Protein AF-A0A962G4U1-F1 (afdb_monomer_lite)

Foldseek 3Di:
DDQPAQEDEAEDCQDDQFDPDPDLPQDNHQNHEYEYEHAHPPHPVLLVCLCQPVHNHNHGADYQYNVPDNVVSVCSHPPDFKDKDKDAPPPAKDKFWPPVCRVVVDTDIAMDGDPDHGQWMWMWIQGPVRDIDIDTGGDDPPVPPPCVVVCVLVSLLVVLVRVLSNCSSVCVVCVVVNLVSCVVSVHDDPNDDDDDDDDLVSCLVVVNQDPPVCNVVNVVVNVVVVVVVVVVVVVVVVVVVVVVVVVVVVVPDDDPPPPPPDPVVVVVVVVVVVVVVVVVPDDDDDDDDDDDDDDDDDDDDDDPVVVLVVLLVVVVVVVVVVVVVDDDDDDDDDDDDPDLDADDDDPPDPLLVVLVPDDLVCNLVSLVVCCVVRLRYLVSLQSSLVSCLVVVVNVSSVVSLSSLSVNCVLPLSSLLSSLVVCVVSVNNVRSLVSLVSSCVSCVPDPVSVVSNVD

Radius of gyration: 31.43 Å; chains: 1; bounding box: 65×69×96 Å

Secondary structure (DSSP, 8-state):
--TT--EEEEE------SS--------S-TT-EEEEEE--TT--HHHHHHHHHSSS-SS----EETTS-HHHHHHHHHS---EEEEEETT--EEEEEETTSGGGT--EEEEEESS---SEEEEEEE-TTS-EEEEEEEPP--TTSTTHHHHHHHHHHHHHHHHHHHHGGGHHHHHHHHHHHHHHHT--BTTB------SHHHHHHTTPPPPTTTHHHHHHHHHHHHHHHHHHHHHHHHHHHHHHHHHHHHHHS--------SSHHHHHHHHHHHHHHHHHSS-----PPPPPPPPPPP-----THHHHHHHHHHHHHHHHHHHTTS--S------------PPPP-TT-HHHHHHHHS-TTTHHHHHHHHHGGGTT-HHHHHHHHHHHHHTT-HHHHHHHHHHHHHT-TT-HHHHHHHHHHHHHTT-HHHHHHHHHHHHHH-TT-HHHHHHHH-

pLDDT: mean 75.21, std 19.89, range [24.7, 96.81]

Sequence (454 aa):
LARDIDEVLFFSDGLDNFGAKVERERLANPDLRIYPVVASASANRAWMRHLIWNGPAAASGALIDLAGDREAAIDNLLKAHTEITASADSGDGELLIDRRIVGNGRLRISGKFRDGLPAAIEVQLRDPDGRQRRIRVPIRDEGTAVGAGNEAPLLARQWARLEIDRLDGDNTANREQIRRLGLEFGLLTAETSLIVLDDVADYVRHEIEPPASLRQRYVELKAVQAREEGNRLKAHLDQIAAQYADKIAWWKRDFPKTKEVHVLAKDLARAEREVDDARQQAPASRSAAAPPPAPMAEPAPMEAGTVADRAIASSAESKQDADARGNSASSDAASPPISIGLKKWTPDAPYLARLRAAGDSDLYATYLDARADWLNSSAYYLDAADLLFERKQDALGLRVLSNLAEMDLENRAILRILGYRLLQAGKPQLAVPLFEQVRDLAPFEPQSFRDLGL

Structure (mmCIF, N/CA/C/O backbone):
data_AF-A0A962G4U1-F1
#
_entry.id   AF-A0A962G4U1-F1
#
loop_
_atom_site.group_PDB
_atom_site.id
_atom_site.type_symbol
_atom_site.label_atom_id
_atom_site.label_alt_id
_atom_site.label_comp_id
_atom_site.label_asym_id
_atom_site.label_entity_id
_atom_site.label_seq_id
_atom_site.pdbx_PDB_ins_code
_atom_site.Cartn_x
_atom_site.Cartn_y
_atom_site.Cartn_z
_atom_site.occupancy
_atom_site.B_iso_or_equiv
_atom_site.auth_seq_id
_atom_site.auth_comp_id
_atom_site.auth_asym_id
_atom_site.auth_atom_id
_atom_site.pdbx_PDB_model_num
ATOM 1 N N . LEU A 1 1 ? -26.140 0.834 7.096 1.00 59.84 1 LEU A N 1
ATOM 2 C CA . LEU A 1 1 ? -26.401 -0.028 8.281 1.00 59.84 1 LEU A CA 1
ATOM 3 C C . LEU A 1 1 ? -27.697 0.410 8.960 1.00 59.84 1 LEU A C 1
ATOM 5 O O . LEU A 1 1 ? -27.989 1.601 8.931 1.00 59.84 1 LEU A O 1
ATOM 9 N N . ALA A 1 2 ? -28.487 -0.529 9.496 1.00 57.09 2 ALA A N 1
ATOM 10 C CA . ALA A 1 2 ? -29.735 -0.226 10.209 1.00 57.09 2 ALA A CA 1
ATOM 11 C C . ALA A 1 2 ? -29.469 0.641 11.456 1.00 57.09 2 ALA A C 1
ATOM 13 O O . ALA A 1 2 ? -28.370 0.597 12.005 1.00 57.09 2 ALA A O 1
ATOM 14 N N . ARG A 1 3 ? -30.460 1.433 11.894 1.00 66.06 3 ARG A N 1
ATOM 15 C CA . ARG A 1 3 ? -30.329 2.317 13.071 1.00 66.06 3 ARG A CA 1
ATOM 16 C C . ARG A 1 3 ? -30.152 1.562 14.390 1.00 66.06 3 ARG A C 1
ATOM 18 O O . ARG A 1 3 ? -29.586 2.133 15.308 1.00 66.06 3 ARG A O 1
ATOM 25 N N . ASP A 1 4 ? -30.577 0.303 14.443 1.00 79.50 4 ASP A N 1
ATOM 26 C CA . ASP A 1 4 ? -30.631 -0.499 15.673 1.00 79.50 4 ASP A CA 1
ATOM 27 C C . ASP A 1 4 ? -29.367 -1.351 15.896 1.00 79.50 4 ASP A C 1
ATOM 29 O O . ASP A 1 4 ? -29.372 -2.289 16.688 1.00 79.50 4 ASP A O 1
ATOM 33 N N . ILE A 1 5 ? -28.300 -1.090 15.136 1.00 80.56 5 ILE A N 1
ATOM 34 C CA . ILE A 1 5 ? -27.017 -1.780 15.288 1.00 80.56 5 ILE A CA 1
ATOM 35 C C . ILE A 1 5 ? -26.097 -0.868 16.091 1.00 80.56 5 ILE A C 1
ATOM 37 O O . ILE A 1 5 ? -25.775 0.227 15.626 1.00 80.56 5 ILE A O 1
ATOM 41 N N . ASP A 1 6 ? -25.664 -1.340 17.258 1.00 80.25 6 ASP A N 1
ATOM 42 C CA . ASP A 1 6 ? -24.744 -0.624 18.151 1.00 80.25 6 ASP A CA 1
ATOM 43 C C . ASP A 1 6 ? -23.277 -1.007 17.911 1.00 80.25 6 ASP A C 1
ATOM 45 O O . ASP A 1 6 ? -22.377 -0.187 18.090 1.00 80.25 6 ASP A O 1
ATOM 49 N N . GLU A 1 7 ? -23.020 -2.232 17.443 1.00 84.69 7 GLU A N 1
ATOM 50 C CA . GLU A 1 7 ? -21.670 -2.752 17.217 1.00 84.69 7 GLU A CA 1
ATOM 51 C C . GLU A 1 7 ? -21.571 -3.543 15.906 1.00 84.69 7 GLU A C 1
ATOM 53 O O . GLU A 1 7 ? -22.470 -4.301 15.538 1.00 84.69 7 GLU A O 1
ATOM 58 N N . VAL A 1 8 ? -20.449 -3.391 15.199 1.00 85.00 8 VAL A N 1
ATOM 59 C CA . VAL A 1 8 ? -20.106 -4.165 13.999 1.00 85.00 8 VAL A CA 1
ATOM 60 C C . VAL A 1 8 ? -18.726 -4.778 14.163 1.00 85.00 8 VAL A C 1
ATOM 62 O O . VAL A 1 8 ? -17.735 -4.062 14.291 1.00 85.00 8 VAL A O 1
ATOM 65 N N . LEU A 1 9 ? -18.655 -6.107 14.076 1.00 88.25 9 LEU A N 1
ATOM 66 C CA . LEU A 1 9 ? -17.398 -6.828 13.907 1.00 88.25 9 LEU A CA 1
ATOM 67 C C . LEU A 1 9 ? -17.158 -7.052 12.413 1.00 88.25 9 LEU A C 1
ATOM 69 O O . LEU A 1 9 ? -17.955 -7.705 11.737 1.00 88.25 9 LEU A O 1
ATOM 73 N N . PHE A 1 10 ? -16.059 -6.505 11.901 1.00 84.88 10 PHE A N 1
ATOM 74 C CA . PHE A 1 10 ? -15.674 -6.607 10.496 1.00 84.88 10 PHE A CA 1
ATOM 75 C C . PHE A 1 10 ? -14.462 -7.526 10.355 1.00 84.88 10 PHE A C 1
ATOM 77 O O . PHE A 1 10 ? -13.356 -7.144 10.719 1.00 84.88 10 PHE A O 1
ATOM 84 N N . PHE A 1 11 ? -14.660 -8.733 9.829 1.00 87.38 11 PHE A N 1
ATOM 85 C CA . PHE A 1 11 ? -13.587 -9.709 9.634 1.00 87.38 11 PHE A CA 1
ATOM 86 C C . PHE A 1 11 ? -12.976 -9.555 8.245 1.00 87.38 11 PHE A C 1
ATOM 88 O O . PHE A 1 11 ? -13.680 -9.661 7.241 1.00 87.38 11 PHE A O 1
ATOM 95 N N . SER A 1 12 ? -11.666 -9.329 8.191 1.00 80.69 12 SER A N 1
ATOM 96 C CA . SER A 1 12 ? -10.927 -9.170 6.941 1.00 80.69 12 SER A CA 1
ATOM 97 C C . SER A 1 12 ? -9.466 -9.583 7.136 1.00 80.69 12 SER A C 1
ATOM 99 O O . SER A 1 12 ? -8.918 -9.524 8.234 1.00 80.69 12 SER A O 1
ATOM 101 N N . ASP A 1 13 ? -8.818 -10.015 6.062 1.00 75.50 13 ASP A N 1
ATOM 102 C CA . ASP A 1 13 ? -7.356 -10.133 5.980 1.00 75.50 13 ASP A CA 1
ATOM 103 C C . ASP A 1 13 ? -6.652 -8.765 5.943 1.00 75.50 13 ASP A C 1
ATOM 105 O O . ASP A 1 13 ? -5.437 -8.691 6.109 1.00 75.50 13 ASP A O 1
ATOM 109 N N . GLY A 1 14 ? -7.424 -7.690 5.787 1.00 69.12 14 GLY A N 1
ATOM 110 C CA . GLY A 1 14 ? -7.012 -6.300 5.821 1.00 69.12 14 GLY A CA 1
ATOM 111 C C . GLY A 1 14 ? -6.365 -5.789 4.551 1.00 69.12 14 GLY A C 1
ATOM 112 O O . GLY A 1 14 ? -5.723 -4.744 4.612 1.00 69.12 14 GLY A O 1
ATOM 113 N N . LEU A 1 15 ? -6.521 -6.483 3.429 1.00 73.69 15 LEU A N 1
ATOM 114 C CA . LEU A 1 15 ? -6.032 -6.012 2.140 1.00 73.69 15 LEU A CA 1
ATOM 115 C C . LEU A 1 15 ? -7.173 -5.372 1.345 1.00 73.69 15 LEU A C 1
ATOM 117 O O . LEU A 1 15 ? -8.250 -5.945 1.207 1.00 73.69 15 LEU A O 1
ATOM 121 N N . ASP A 1 16 ? -6.921 -4.173 0.825 1.00 72.75 16 ASP A N 1
ATOM 122 C CA . ASP A 1 16 ? -7.755 -3.559 -0.208 1.00 72.75 16 ASP A CA 1
ATOM 123 C C . ASP A 1 16 ? -7.100 -3.876 -1.556 1.00 72.75 16 ASP A C 1
ATOM 125 O O . ASP A 1 16 ? -5.963 -3.468 -1.800 1.00 72.75 16 ASP A O 1
ATOM 129 N N . ASN A 1 17 ? -7.756 -4.701 -2.371 1.00 71.31 17 ASN A N 1
ATOM 130 C CA . ASN A 1 17 ? -7.181 -5.262 -3.595 1.00 71.31 17 ASN A CA 1
ATOM 131 C C . ASN A 1 17 ? -7.718 -4.572 -4.854 1.00 71.31 17 ASN A C 1
ATOM 133 O O . ASN A 1 17 ? -6.959 -3.963 -5.603 1.00 71.31 17 ASN A O 1
ATOM 137 N N . PHE A 1 18 ? -9.020 -4.670 -5.103 1.00 67.25 18 PHE A N 1
ATOM 138 C CA . PHE A 1 18 ? -9.736 -3.929 -6.130 1.00 67.25 18 PHE A CA 1
ATOM 139 C C . PHE A 1 18 ? -11.226 -3.890 -5.804 1.00 67.25 18 PHE A C 1
ATOM 141 O O . PHE A 1 18 ? -11.803 -4.823 -5.247 1.00 67.25 18 PHE A O 1
ATOM 148 N N . GLY A 1 19 ? -11.886 -2.812 -6.206 1.00 65.81 19 GLY A N 1
ATOM 149 C CA . GLY A 1 19 ? -13.271 -2.574 -5.836 1.00 65.81 19 GLY A CA 1
ATOM 150 C C . GLY A 1 19 ? -13.616 -1.105 -5.952 1.00 65.81 19 GLY A C 1
ATOM 151 O O . GLY A 1 19 ? -12.735 -0.250 -6.046 1.00 65.81 19 GLY A O 1
ATOM 152 N N . ALA A 1 20 ? -14.911 -0.797 -5.932 1.00 56.22 20 ALA A N 1
ATOM 153 C CA . ALA A 1 20 ? -15.316 0.574 -5.672 1.00 56.22 20 ALA A CA 1
ATOM 154 C C . ALA A 1 20 ? -14.779 0.965 -4.290 1.00 56.22 20 ALA A C 1
ATOM 156 O O . ALA A 1 20 ? -15.016 0.244 -3.316 1.00 56.22 20 ALA A O 1
ATOM 157 N N . LYS A 1 21 ? -14.075 2.102 -4.203 1.00 57.97 21 LYS A N 1
ATOM 158 C CA . LYS A 1 21 ? -13.772 2.716 -2.908 1.00 57.97 21 LYS A CA 1
ATOM 159 C C . LYS A 1 21 ? -15.094 2.826 -2.169 1.00 57.97 21 LYS A C 1
ATOM 161 O O . LYS A 1 21 ? -16.037 3.391 -2.720 1.00 57.97 21 LYS A O 1
ATOM 166 N N . VAL A 1 22 ? -15.174 2.244 -0.973 1.00 53.06 22 VAL A N 1
ATOM 167 C CA . VAL A 1 22 ? -16.374 2.346 -0.143 1.00 53.06 22 VAL A CA 1
ATOM 168 C C . VAL A 1 22 ? -16.620 3.835 0.055 1.00 53.06 22 VAL A C 1
ATOM 170 O O . VAL A 1 22 ? -15.874 4.505 0.775 1.00 53.06 22 VAL A O 1
ATOM 173 N N . GLU A 1 23 ? -17.611 4.378 -0.656 1.00 47.91 23 GLU A N 1
ATOM 174 C CA . GLU A 1 23 ? -18.054 5.741 -0.423 1.00 47.91 23 GLU A CA 1
ATOM 175 C C . GLU A 1 23 ? -18.385 5.821 1.061 1.00 47.91 23 GLU A C 1
ATOM 177 O O . GLU A 1 23 ? -18.967 4.891 1.624 1.00 47.91 23 GLU A O 1
ATOM 182 N N . ARG A 1 24 ? -17.924 6.889 1.720 1.00 52.53 24 ARG A N 1
ATOM 183 C CA . ARG A 1 24 ? -18.134 7.115 3.152 1.00 52.53 24 ARG A CA 1
ATOM 184 C C . ARG A 1 24 ? -19.627 7.350 3.390 1.00 52.53 24 ARG A C 1
ATOM 186 O O . ARG A 1 24 ? -20.054 8.478 3.623 1.00 52.53 24 ARG A O 1
ATOM 193 N N . GLU A 1 25 ? -20.436 6.302 3.292 1.00 52.47 25 GLU A N 1
ATOM 194 C CA . GLU A 1 25 ? -21.841 6.355 3.628 1.00 52.47 25 GLU A CA 1
ATOM 195 C C . GLU A 1 25 ? -21.918 6.711 5.101 1.00 52.47 25 GLU A C 1
ATOM 197 O O . GLU A 1 25 ? -21.375 6.029 5.976 1.00 52.47 25 GLU A O 1
ATOM 202 N N . ARG A 1 26 ? -22.569 7.838 5.374 1.00 54.06 26 ARG A N 1
ATOM 203 C CA . ARG A 1 26 ? -22.791 8.284 6.735 1.00 54.06 26 ARG A CA 1
ATOM 204 C C . ARG A 1 26 ? -23.649 7.232 7.424 1.00 54.06 26 ARG A C 1
ATOM 206 O O . ARG A 1 26 ? -24.808 7.033 7.063 1.00 54.06 26 ARG A O 1
ATOM 213 N N . LEU A 1 27 ? -23.051 6.521 8.373 1.00 60.44 27 LEU A N 1
ATOM 214 C CA . LEU A 1 27 ? -23.732 5.468 9.105 1.00 60.44 27 LEU A CA 1
ATOM 215 C C . LEU A 1 27 ? -24.952 6.050 9.819 1.00 60.44 27 LEU A C 1
ATOM 217 O O . LEU A 1 27 ? -24.908 7.149 10.369 1.00 60.44 27 LEU A O 1
ATOM 221 N N . ALA A 1 28 ? -26.062 5.313 9.773 1.00 60.06 28 ALA A N 1
ATOM 222 C CA . ALA A 1 28 ? -27.337 5.781 10.303 1.00 60.06 28 ALA A CA 1
ATOM 223 C C . ALA A 1 28 ? -27.339 5.918 11.837 1.00 60.06 28 ALA A C 1
ATOM 225 O O . ALA A 1 28 ? -28.165 6.666 12.361 1.00 60.06 28 ALA A O 1
ATOM 226 N N . ASN A 1 29 ? -26.433 5.211 12.526 1.00 69.75 29 ASN A N 1
ATOM 227 C CA . ASN A 1 29 ? -26.218 5.298 13.966 1.00 69.75 29 ASN A CA 1
ATOM 228 C C . ASN A 1 29 ? -24.891 6.040 14.256 1.00 69.75 29 ASN A C 1
ATOM 230 O O . ASN A 1 29 ? -23.827 5.515 13.912 1.00 69.75 29 ASN A O 1
ATOM 234 N N . PRO A 1 30 ? -24.927 7.243 14.862 1.00 67.06 30 PRO A N 1
ATOM 235 C CA . PRO A 1 30 ? -23.722 7.971 15.248 1.00 67.06 30 PRO A CA 1
ATOM 236 C C . PRO A 1 30 ? -22.961 7.294 16.396 1.00 67.06 30 PRO A C 1
ATOM 238 O O . PRO A 1 30 ? -21.763 7.512 16.509 1.00 67.06 30 PRO A O 1
ATOM 241 N N . ASP A 1 31 ? -23.604 6.449 17.200 1.00 73.00 31 ASP A N 1
ATOM 242 C CA . ASP A 1 31 ? -22.975 5.757 18.331 1.00 73.00 31 ASP A CA 1
ATOM 243 C C . ASP A 1 31 ? -22.447 4.360 17.954 1.00 73.00 31 ASP A C 1
ATOM 245 O O . ASP A 1 31 ? -22.022 3.598 18.822 1.00 73.00 31 ASP A O 1
ATOM 249 N N . LEU A 1 32 ? -22.444 4.017 16.659 1.00 77.00 32 LEU A N 1
ATOM 250 C CA . LEU A 1 32 ? -21.980 2.716 16.188 1.00 77.00 32 LEU A CA 1
ATOM 251 C C . LEU A 1 32 ? -20.494 2.498 16.497 1.00 77.00 32 LEU A C 1
ATOM 253 O O . LEU A 1 32 ? -19.643 3.269 16.060 1.00 77.00 32 LEU A O 1
ATOM 257 N N . ARG A 1 33 ? -20.159 1.376 17.132 1.00 79.56 33 ARG A N 1
ATOM 258 C CA . ARG A 1 33 ? -18.769 0.941 17.315 1.00 79.56 33 ARG A CA 1
ATOM 259 C C . ARG A 1 33 ? -18.362 -0.050 16.236 1.00 79.56 33 ARG A C 1
ATOM 261 O O . ARG A 1 33 ? -19.066 -1.021 15.967 1.00 79.56 33 ARG A O 1
ATOM 268 N N . ILE A 1 34 ? -17.199 0.172 15.630 1.00 81.44 34 ILE A N 1
ATOM 269 C CA . ILE A 1 34 ? -16.652 -0.703 14.588 1.00 81.44 34 ILE A CA 1
ATOM 270 C C . ILE A 1 34 ? -15.396 -1.390 15.117 1.00 81.44 34 ILE A C 1
ATOM 272 O O . ILE A 1 34 ? -14.443 -0.723 15.519 1.00 81.44 34 ILE A O 1
ATOM 276 N N . TYR A 1 35 ? -15.386 -2.719 15.061 1.00 86.44 35 TYR A N 1
ATOM 277 C CA . TYR A 1 35 ? -14.277 -3.577 15.463 1.00 86.44 35 TYR A CA 1
ATOM 278 C C . TYR A 1 35 ? -13.749 -4.349 14.247 1.00 86.44 35 TYR A C 1
ATOM 280 O O . TYR A 1 35 ? -14.244 -5.438 13.943 1.00 86.44 35 TYR A O 1
ATOM 288 N N . PRO A 1 36 ? -12.766 -3.803 13.511 1.00 86.88 36 PRO A N 1
ATOM 289 C CA . PRO A 1 36 ? -12.045 -4.561 12.501 1.00 86.88 36 PRO A CA 1
ATOM 290 C C . PRO A 1 36 ? -11.266 -5.694 13.174 1.00 86.88 36 PRO A C 1
ATOM 292 O O . PRO A 1 36 ? -10.504 -5.454 14.112 1.00 86.88 36 PRO A O 1
ATOM 295 N N . VAL A 1 37 ? -11.452 -6.916 12.691 1.00 89.94 37 VAL A N 1
ATOM 296 C CA . VAL A 1 37 ? -10.780 -8.127 13.156 1.00 89.94 37 VAL A CA 1
ATOM 297 C C . VAL A 1 37 ? -9.871 -8.629 12.046 1.00 89.94 37 VAL A C 1
ATOM 299 O O . VAL A 1 37 ? -10.348 -8.970 10.961 1.00 89.94 37 VAL A O 1
ATOM 302 N N . VAL A 1 38 ? -8.572 -8.699 12.335 1.00 89.94 38 VAL A N 1
ATOM 303 C CA . VAL A 1 38 ? -7.546 -9.189 11.406 1.00 89.94 38 VAL A CA 1
ATOM 304 C C . VAL A 1 38 ? -6.793 -10.365 11.977 1.00 89.94 38 VAL A C 1
ATOM 306 O O . VAL A 1 38 ? -6.528 -10.421 13.170 1.00 89.94 38 VAL A O 1
ATOM 309 N N . ALA A 1 39 ? -6.407 -11.288 11.102 1.00 87.00 39 ALA A N 1
ATOM 310 C CA . ALA A 1 39 ? -5.557 -12.428 11.442 1.00 87.00 39 ALA A CA 1
ATOM 311 C C . ALA A 1 39 ? -4.329 -12.552 10.525 1.00 87.00 39 ALA A C 1
ATOM 313 O O . ALA A 1 39 ? -3.589 -13.527 10.622 1.00 87.00 39 ALA A O 1
ATOM 314 N N . SER A 1 40 ? -4.103 -11.577 9.635 1.00 83.38 40 SER A N 1
ATOM 315 C CA . SER A 1 40 ? -2.988 -11.595 8.686 1.00 83.38 40 SER A CA 1
ATOM 316 C C . SER A 1 40 ? -1.862 -10.646 9.095 1.00 83.38 40 SER A C 1
ATOM 318 O O . SER A 1 40 ? -2.094 -9.526 9.561 1.00 83.38 40 SER A O 1
ATOM 320 N N . ALA A 1 41 ? -0.618 -11.061 8.854 1.00 79.31 41 ALA A N 1
ATOM 321 C CA . ALA A 1 41 ? 0.544 -10.185 8.964 1.00 79.31 41 ALA A CA 1
ATOM 322 C C . ALA A 1 41 ? 0.514 -9.063 7.910 1.00 79.31 41 ALA A C 1
ATOM 324 O O . ALA A 1 41 ? 0.886 -7.937 8.227 1.00 79.31 41 ALA A O 1
ATOM 325 N N . SER A 1 42 ? -0.002 -9.335 6.706 1.00 75.38 42 SER A N 1
ATOM 326 C CA . SER A 1 42 ? -0.061 -8.382 5.586 1.00 75.38 42 SER A CA 1
ATOM 327 C C . SER A 1 42 ? -1.184 -7.341 5.688 1.00 75.38 42 SER A C 1
ATOM 329 O O . SER A 1 42 ? -1.250 -6.448 4.852 1.00 75.38 42 SER A O 1
ATOM 331 N N . ALA A 1 43 ? -2.047 -7.416 6.705 1.00 81.94 43 ALA A N 1
ATOM 332 C CA . ALA A 1 43 ? -3.182 -6.510 6.864 1.00 81.94 43 ALA A CA 1
ATOM 333 C C . ALA A 1 43 ? -2.775 -5.022 6.898 1.00 81.94 43 ALA A C 1
ATOM 335 O O . ALA A 1 43 ? -1.896 -4.625 7.676 1.00 81.94 43 ALA A O 1
ATOM 336 N N . ASN A 1 44 ? -3.501 -4.175 6.159 1.00 78.88 44 ASN A N 1
ATOM 337 C CA . ASN A 1 44 ? -3.411 -2.718 6.217 1.00 78.88 44 ASN A CA 1
ATOM 338 C C . ASN A 1 44 ? -4.056 -2.178 7.508 1.00 78.88 44 ASN A C 1
ATOM 340 O O . ASN A 1 44 ? -5.164 -1.635 7.549 1.00 78.88 44 ASN A O 1
ATOM 344 N N . ARG A 1 45 ? -3.314 -2.320 8.608 1.00 83.06 45 ARG A N 1
ATOM 345 C CA . ARG A 1 45 ? -3.713 -1.856 9.944 1.00 83.06 45 ARG A CA 1
ATOM 346 C C . ARG A 1 45 ? -3.881 -0.339 10.010 1.00 83.06 45 ARG A C 1
ATOM 348 O O . ARG A 1 45 ? -4.652 0.143 10.836 1.00 83.06 45 ARG A O 1
ATOM 355 N N . ALA A 1 46 ? -3.155 0.422 9.187 1.00 78.38 46 ALA A N 1
ATOM 356 C CA . ALA A 1 46 ? -3.271 1.878 9.148 1.00 78.38 46 ALA A CA 1
ATOM 357 C C . ALA A 1 46 ? -4.664 2.297 8.664 1.00 78.38 46 ALA A C 1
ATOM 359 O O . ALA A 1 46 ? -5.365 3.010 9.385 1.00 78.38 46 ALA A O 1
ATOM 360 N N . TRP A 1 47 ? -5.102 1.753 7.528 1.00 78.75 47 TRP A N 1
ATOM 361 C CA . TRP A 1 47 ? -6.446 1.967 6.996 1.00 78.75 47 TRP A CA 1
ATOM 362 C C . TRP A 1 47 ? -7.541 1.511 7.969 1.00 78.75 47 TRP A C 1
ATOM 364 O O . TRP A 1 47 ? -8.489 2.247 8.231 1.00 78.75 47 TRP A O 1
ATOM 374 N N . MET A 1 48 ? -7.392 0.345 8.604 1.00 81.50 48 MET A N 1
ATOM 375 C CA . MET A 1 48 ? -8.394 -0.128 9.569 1.00 81.50 48 MET A CA 1
ATOM 376 C C . MET A 1 48 ? -8.505 0.755 10.807 1.00 81.50 48 MET A C 1
ATOM 378 O O . MET A 1 48 ? -9.607 1.038 11.267 1.00 81.50 48 MET A O 1
ATOM 382 N N . ARG A 1 49 ? -7.380 1.237 11.345 1.00 80.56 49 ARG A N 1
ATOM 383 C CA . ARG A 1 49 ? -7.406 2.219 12.439 1.00 80.56 49 ARG A CA 1
ATOM 384 C C . ARG A 1 49 ? -8.049 3.527 11.992 1.00 80.56 49 ARG A C 1
ATOM 386 O O . ARG A 1 49 ? -8.807 4.126 12.750 1.00 80.56 49 ARG A O 1
ATOM 393 N N . HIS A 1 50 ? -7.801 3.936 10.754 1.00 76.62 50 HIS A N 1
ATOM 394 C CA . HIS A 1 50 ? -8.438 5.106 10.169 1.00 76.62 50 HIS A CA 1
ATOM 395 C C . HIS A 1 50 ? -9.957 4.947 10.042 1.00 76.62 50 HIS A C 1
ATOM 397 O O . HIS A 1 50 ? -10.677 5.883 10.382 1.00 76.62 50 HIS A O 1
ATOM 403 N N . LEU A 1 51 ? -10.467 3.770 9.659 1.00 75.12 51 LEU A N 1
ATOM 404 C CA . LEU A 1 51 ? -11.909 3.490 9.675 1.00 75.12 51 LEU A CA 1
ATOM 405 C C . LEU A 1 51 ? -12.527 3.658 11.068 1.00 75.12 51 LEU A C 1
ATOM 407 O O . LEU A 1 51 ? -13.649 4.139 11.181 1.00 75.12 51 LEU A O 1
ATOM 411 N N . ILE A 1 52 ? -11.803 3.283 12.123 1.00 77.44 52 ILE A N 1
ATOM 412 C CA . ILE A 1 52 ? -12.276 3.412 13.508 1.00 77.44 52 ILE A CA 1
ATOM 413 C C . ILE A 1 52 ? -12.280 4.879 13.956 1.00 77.44 52 ILE A C 1
ATOM 415 O O . ILE A 1 52 ? -13.200 5.312 14.642 1.00 77.44 52 ILE A O 1
ATOM 419 N N . TRP A 1 53 ? -11.231 5.641 13.630 1.00 69.25 53 TRP A N 1
ATOM 420 C CA . TRP A 1 53 ? -11.019 6.980 14.198 1.00 69.25 53 TRP A CA 1
ATOM 421 C C . TRP A 1 53 ? -11.601 8.120 13.368 1.00 69.25 53 TRP A C 1
ATOM 423 O O . TRP A 1 53 ? -11.959 9.147 13.938 1.00 69.25 53 TRP A O 1
ATOM 433 N N . ASN A 1 54 ? -11.678 7.937 12.052 1.00 64.56 54 ASN A N 1
ATOM 434 C CA . ASN A 1 54 ? -12.146 8.929 11.082 1.00 64.56 54 ASN A CA 1
ATOM 435 C C . ASN A 1 54 ? -13.353 8.416 10.279 1.00 64.56 54 ASN A C 1
ATOM 437 O O . ASN A 1 54 ? -13.727 9.008 9.261 1.00 64.56 54 ASN A O 1
ATOM 441 N N . GLY A 1 55 ? -13.931 7.288 10.703 1.00 59.72 55 GLY A N 1
ATOM 442 C CA . GLY A 1 55 ? -15.141 6.733 10.123 1.00 59.72 55 GLY A CA 1
ATOM 443 C C . GLY A 1 55 ? -16.388 7.570 10.426 1.00 59.72 55 GLY A C 1
ATOM 444 O O . GLY A 1 55 ? -16.336 8.556 11.159 1.00 59.72 55 GLY A O 1
ATOM 445 N N . PRO A 1 56 ? -17.544 7.184 9.867 1.00 52.38 56 PRO A N 1
ATOM 446 C CA . PRO A 1 56 ? -18.776 7.963 9.982 1.00 52.38 56 PRO A CA 1
ATOM 447 C C . PRO A 1 56 ? -19.426 7.954 11.374 1.00 52.38 56 PRO A C 1
ATOM 449 O O . PRO A 1 56 ? -20.408 8.669 11.576 1.00 52.38 56 PRO A O 1
ATOM 452 N N . ALA A 1 57 ? -18.929 7.123 12.293 1.00 52.31 57 ALA A N 1
ATOM 453 C CA . ALA A 1 57 ? -19.455 6.974 13.641 1.00 52.31 57 ALA A CA 1
ATOM 454 C C . ALA A 1 57 ? -18.646 7.797 14.655 1.00 52.31 57 ALA A C 1
ATOM 456 O O . ALA A 1 57 ? -17.428 7.921 14.552 1.00 52.31 57 ALA A O 1
ATOM 457 N N . ALA A 1 58 ? -19.341 8.369 15.634 1.00 47.16 58 ALA A N 1
ATOM 458 C CA . ALA A 1 58 ? -18.774 9.156 16.721 1.00 47.16 58 ALA A CA 1
ATOM 459 C C . ALA A 1 58 ? -18.198 8.286 17.855 1.00 47.16 58 ALA A C 1
ATOM 461 O O . ALA A 1 58 ? -17.319 8.758 18.578 1.00 47.16 58 ALA A O 1
ATOM 462 N N . ALA A 1 59 ? -18.654 7.036 18.008 1.00 58.28 59 ALA A N 1
ATOM 463 C CA . ALA A 1 59 ? -18.135 6.104 19.008 1.00 58.28 59 ALA A CA 1
ATOM 464 C C . ALA A 1 59 ? -16.942 5.300 18.460 1.00 58.28 59 ALA A C 1
ATOM 466 O O . ALA A 1 59 ? -17.039 4.595 17.455 1.00 58.28 59 ALA A O 1
ATOM 467 N N . SER A 1 60 ? -15.792 5.391 19.131 1.00 66.81 60 SER A N 1
ATOM 468 C CA . SER A 1 60 ? -14.579 4.674 18.727 1.00 66.81 60 SER A CA 1
ATOM 469 C C . SER A 1 60 ? -14.657 3.196 19.119 1.00 66.81 60 SER A C 1
ATOM 471 O O . SER A 1 60 ? -14.790 2.887 20.302 1.00 66.81 60 SER A O 1
ATOM 473 N N . GLY A 1 61 ? -14.525 2.283 18.154 1.00 75.81 61 GLY A N 1
ATOM 474 C CA . GLY A 1 61 ? -14.217 0.873 18.427 1.00 75.81 61 GLY A CA 1
ATOM 475 C C . GLY A 1 61 ? -12.713 0.619 18.608 1.00 75.81 61 GLY A C 1
ATOM 476 O O . GLY A 1 61 ? -11.946 1.537 18.910 1.00 75.81 61 GLY A O 1
ATOM 477 N N . ALA A 1 62 ? -12.272 -0.625 18.409 1.00 81.00 62 ALA A N 1
ATOM 478 C CA . ALA A 1 62 ? -10.869 -1.027 18.532 1.00 81.00 62 ALA A CA 1
ATOM 479 C C . ALA A 1 62 ? -10.459 -2.013 17.428 1.00 81.00 62 ALA A C 1
ATOM 481 O O . ALA A 1 62 ? -11.259 -2.836 16.989 1.00 81.00 62 ALA A O 1
ATOM 482 N N . LEU A 1 63 ? -9.198 -1.934 16.989 1.00 84.38 63 LEU A N 1
ATOM 483 C CA . LEU A 1 63 ? -8.617 -2.920 16.078 1.00 84.38 63 LEU A CA 1
ATOM 484 C C . LEU A 1 63 ? -8.312 -4.198 16.868 1.00 84.38 63 LEU A C 1
ATOM 486 O O . LEU A 1 63 ? -7.552 -4.161 17.837 1.00 84.38 63 LEU A O 1
ATOM 490 N N . ILE A 1 64 ? -8.872 -5.318 16.426 1.00 89.06 64 ILE A N 1
ATOM 491 C CA . ILE A 1 64 ? -8.663 -6.640 17.013 1.00 89.06 64 ILE A CA 1
ATOM 492 C C . ILE A 1 64 ? -7.651 -7.392 16.145 1.00 89.06 64 ILE A C 1
ATOM 494 O O . ILE A 1 64 ? -7.994 -7.926 15.091 1.00 89.06 64 ILE A O 1
ATOM 498 N N . ASP A 1 65 ? -6.386 -7.401 16.567 1.00 87.94 65 ASP A N 1
ATOM 499 C CA . ASP A 1 65 ? -5.290 -8.041 15.830 1.00 87.94 65 ASP A CA 1
ATOM 500 C C . ASP A 1 65 ? -4.973 -9.434 16.386 1.00 87.94 65 ASP A C 1
ATOM 502 O O . ASP A 1 65 ? -4.243 -9.582 17.363 1.00 87.94 65 ASP A O 1
ATOM 506 N N . LEU A 1 66 ? -5.522 -10.463 15.744 1.00 89.00 66 LEU A N 1
ATOM 507 C CA . LEU A 1 66 ? -5.313 -11.870 16.087 1.00 89.00 66 LEU A CA 1
ATOM 508 C C . LEU A 1 66 ? -3.957 -12.416 15.614 1.00 89.00 66 LEU A C 1
ATOM 510 O O . LEU A 1 66 ? -3.583 -13.507 16.040 1.00 89.00 66 LEU A O 1
ATOM 514 N N . ALA A 1 67 ? -3.238 -11.701 14.737 1.00 86.50 67 ALA A N 1
ATOM 515 C CA . ALA A 1 67 ? -1.880 -12.076 14.332 1.00 86.50 67 ALA A CA 1
ATOM 516 C C . ALA A 1 67 ? -0.825 -11.637 15.364 1.00 86.50 67 ALA A C 1
ATOM 518 O O . ALA A 1 67 ? 0.290 -12.158 15.363 1.00 86.50 67 ALA A O 1
ATOM 519 N N . GLY A 1 68 ? -1.170 -10.664 16.212 1.00 82.56 68 GLY A N 1
ATOM 520 C CA . GLY A 1 68 ? -0.349 -10.2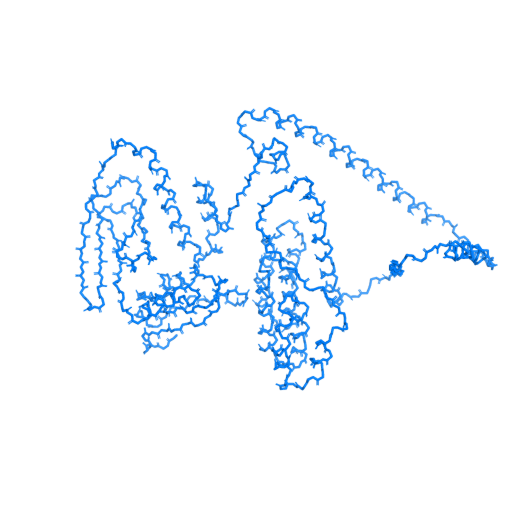00 17.323 1.00 82.56 68 GLY A CA 1
ATOM 521 C C . GLY A 1 68 ? -0.605 -10.978 18.615 1.00 82.56 68 GLY A C 1
ATOM 522 O O . GLY A 1 68 ? -0.732 -12.202 18.628 1.00 82.56 68 GLY A O 1
ATOM 523 N N . ASP A 1 69 ? -0.667 -10.249 19.728 1.00 85.44 69 ASP A N 1
ATOM 524 C CA . ASP A 1 69 ? -1.001 -10.822 21.029 1.00 85.44 69 ASP A CA 1
ATOM 525 C C . ASP A 1 69 ? -2.508 -11.105 21.125 1.00 85.44 69 ASP A C 1
ATOM 527 O O . ASP A 1 69 ? -3.344 -10.197 21.168 1.00 85.44 69 ASP A O 1
ATOM 531 N N . ARG A 1 70 ? -2.845 -12.396 21.178 1.00 87.75 70 ARG A N 1
ATOM 532 C CA . ARG A 1 70 ? -4.225 -12.873 21.257 1.00 87.75 70 ARG A CA 1
ATOM 533 C C . ARG A 1 70 ? -4.929 -12.442 22.544 1.00 87.75 70 ARG A C 1
ATOM 535 O O . ARG A 1 70 ? -6.129 -12.185 22.490 1.00 87.75 70 ARG A O 1
ATOM 542 N N . GLU A 1 71 ? -4.235 -12.377 23.679 1.00 86.56 71 GLU A N 1
ATOM 543 C CA . GLU A 1 71 ? -4.854 -11.927 24.932 1.00 86.56 71 GLU A CA 1
ATOM 544 C C . GLU A 1 71 ? -5.185 -10.440 24.850 1.00 86.56 71 GLU A C 1
ATOM 546 O O . GLU A 1 71 ? -6.314 -10.048 25.142 1.00 86.56 71 GLU A O 1
ATOM 551 N N . ALA A 1 72 ? -4.258 -9.631 24.331 1.00 82.94 72 ALA A N 1
ATOM 552 C CA . ALA A 1 72 ? -4.507 -8.217 24.068 1.00 82.94 72 ALA A CA 1
ATOM 553 C C . ALA A 1 72 ? -5.669 -8.007 23.079 1.00 82.94 72 ALA A C 1
ATOM 555 O O . ALA A 1 72 ? -6.476 -7.097 23.258 1.00 82.94 72 ALA A O 1
ATOM 556 N N . ALA A 1 73 ? -5.799 -8.855 22.054 1.00 85.81 73 ALA A N 1
ATOM 557 C CA . ALA A 1 73 ? -6.914 -8.800 21.110 1.00 85.81 73 ALA A CA 1
ATOM 558 C C . ALA A 1 73 ? -8.265 -9.106 21.783 1.00 85.81 73 ALA A C 1
ATOM 560 O O . ALA A 1 73 ? -9.248 -8.404 21.541 1.00 85.81 73 ALA A O 1
ATOM 561 N N . ILE A 1 74 ? -8.313 -10.122 22.651 1.00 86.88 74 ILE A N 1
ATOM 562 C CA . ILE A 1 74 ? -9.508 -10.464 23.436 1.00 86.88 74 ILE A CA 1
ATOM 563 C C . ILE A 1 74 ? -9.862 -9.321 24.388 1.00 86.88 74 ILE A C 1
ATOM 565 O O . ILE A 1 74 ? -11.020 -8.912 24.449 1.00 86.88 74 ILE A O 1
ATOM 569 N N . ASP A 1 75 ? -8.873 -8.772 25.086 1.00 83.50 75 ASP A N 1
ATOM 570 C CA . ASP A 1 75 ? -9.052 -7.634 25.981 1.00 83.50 75 ASP A CA 1
ATOM 571 C C . ASP A 1 75 ? -9.570 -6.405 25.234 1.00 83.50 75 ASP A C 1
ATOM 573 O O . ASP A 1 75 ? -10.498 -5.752 25.704 1.00 83.50 75 ASP A O 1
ATOM 577 N N . ASN A 1 76 ? -9.039 -6.127 24.043 1.00 80.25 76 ASN A N 1
ATOM 578 C CA . ASN A 1 76 ? -9.491 -5.013 23.218 1.00 80.25 76 ASN A CA 1
ATOM 579 C C . ASN A 1 76 ? -10.950 -5.153 22.768 1.00 80.25 76 ASN A C 1
ATOM 581 O O . ASN A 1 76 ? -11.620 -4.133 22.605 1.00 80.25 76 ASN A O 1
ATOM 585 N N . LEU A 1 77 ? -11.434 -6.385 22.577 1.00 84.00 77 LEU A N 1
ATOM 586 C CA . LEU A 1 77 ? -12.812 -6.665 22.178 1.00 84.00 77 LEU A CA 1
ATOM 587 C C . LEU A 1 77 ? -13.777 -6.683 23.371 1.00 84.00 77 LEU A C 1
ATOM 589 O O . LEU A 1 77 ? -14.872 -6.142 23.281 1.00 84.00 77 LEU A O 1
ATOM 593 N N . LEU A 1 78 ? -13.392 -7.334 24.472 1.00 85.62 78 LEU A N 1
ATOM 594 C CA . LEU A 1 78 ? -14.294 -7.618 25.593 1.00 85.62 78 LEU A CA 1
ATOM 595 C C . LEU A 1 78 ? -14.289 -6.540 26.676 1.00 85.62 78 LEU A C 1
ATOM 597 O O . LEU A 1 78 ? -15.252 -6.435 27.438 1.00 85.62 78 LEU A O 1
ATOM 601 N N . LYS A 1 79 ? -13.210 -5.762 26.793 1.00 80.19 79 LYS A N 1
ATOM 602 C CA . LYS A 1 79 ? -13.120 -4.682 27.774 1.00 80.19 79 LYS A CA 1
ATOM 603 C C . LYS A 1 79 ? -13.490 -3.379 27.092 1.00 80.19 79 LYS A C 1
ATOM 605 O O . LYS A 1 79 ? -12.948 -3.020 26.052 1.00 80.19 79 LYS A O 1
ATOM 610 N N . ALA A 1 80 ? -14.414 -2.653 27.703 1.00 71.56 80 ALA A N 1
ATOM 611 C CA . ALA A 1 80 ? -14.681 -1.288 27.300 1.00 71.56 80 ALA A CA 1
ATOM 612 C C . ALA A 1 80 ? -13.477 -0.403 27.664 1.00 71.56 80 ALA A C 1
ATOM 614 O O . ALA A 1 80 ? -12.900 -0.534 28.747 1.00 71.56 80 ALA A O 1
ATOM 615 N N . HIS A 1 81 ? -13.113 0.503 26.757 1.00 72.88 81 HIS A N 1
ATOM 616 C CA . HIS A 1 81 ? -11.961 1.394 26.905 1.00 72.88 81 HIS A CA 1
ATOM 617 C C . HIS A 1 81 ? -12.407 2.806 27.260 1.00 72.88 81 HIS A C 1
ATOM 619 O O . HIS A 1 81 ? -13.508 3.230 26.912 1.00 72.88 81 HIS A O 1
ATOM 625 N N . THR A 1 82 ? -11.535 3.549 27.934 1.00 75.94 82 THR A N 1
ATOM 626 C CA . THR A 1 82 ? -11.742 4.979 28.169 1.00 75.94 82 THR A CA 1
ATOM 627 C C . THR A 1 82 ? -11.601 5.738 26.846 1.00 75.94 82 THR A C 1
ATOM 629 O O . THR A 1 82 ? -10.539 5.706 26.221 1.00 75.94 82 THR A O 1
ATOM 632 N N . GLU A 1 83 ? -12.647 6.448 26.425 1.00 76.81 83 GLU A N 1
ATOM 633 C CA . GLU A 1 83 ? -12.590 7.353 25.275 1.00 76.81 83 GLU A CA 1
ATOM 634 C C . GLU A 1 83 ? -11.797 8.608 25.650 1.00 76.81 83 GLU A C 1
ATOM 636 O O . GLU A 1 83 ? -11.931 9.143 26.754 1.00 76.81 83 GLU A O 1
ATOM 641 N N . ILE A 1 84 ? -10.962 9.088 24.726 1.00 78.44 84 ILE A N 1
ATOM 642 C CA . ILE A 1 84 ? -10.041 10.199 24.978 1.00 78.44 84 ILE A CA 1
ATOM 643 C C . ILE A 1 84 ? -10.191 11.261 23.898 1.00 78.44 84 ILE A C 1
ATOM 645 O O . ILE A 1 84 ? -10.043 10.989 22.699 1.00 78.44 84 ILE A O 1
ATOM 649 N N . THR A 1 85 ? -10.408 12.488 24.359 1.00 78.75 85 THR A N 1
ATOM 650 C CA . THR A 1 85 ? -10.363 13.715 23.562 1.00 78.75 85 THR A CA 1
ATOM 651 C C . THR A 1 85 ? -9.455 14.723 24.255 1.00 78.75 85 THR A C 1
ATOM 653 O O . THR A 1 85 ? -9.447 14.807 25.481 1.00 78.75 85 THR A O 1
ATOM 656 N N . ALA A 1 86 ? -8.673 15.477 23.490 1.00 79.56 86 ALA A N 1
ATOM 657 C CA . ALA A 1 86 ? -7.784 16.500 24.023 1.00 79.56 86 ALA A CA 1
ATOM 658 C C . ALA A 1 86 ? -7.981 17.809 23.259 1.00 79.56 86 ALA A C 1
ATOM 660 O O . ALA A 1 86 ? -8.151 17.799 22.041 1.00 79.56 86 ALA A O 1
ATOM 661 N N . SER A 1 87 ? -7.943 18.918 23.986 1.00 79.38 87 SER A N 1
ATOM 662 C CA . SER A 1 87 ? -8.056 20.278 23.467 1.00 79.38 87 SER A CA 1
ATOM 663 C C . SER A 1 87 ? -7.037 21.188 24.153 1.00 79.38 87 SER A C 1
ATOM 665 O O . SER A 1 87 ? -6.654 20.951 25.297 1.00 79.38 87 SER A O 1
ATOM 667 N N . ALA A 1 88 ? -6.588 22.232 23.461 1.00 79.00 88 ALA A N 1
ATOM 668 C CA . ALA A 1 88 ? -5.701 23.251 24.019 1.00 79.00 88 ALA A CA 1
ATOM 669 C C . ALA A 1 88 ? -6.489 24.522 24.366 1.00 79.00 88 ALA A C 1
ATOM 671 O O . ALA A 1 88 ? -7.336 24.949 23.582 1.00 79.00 88 ALA A O 1
ATOM 672 N N . ASP A 1 89 ? -6.171 25.152 25.500 1.00 70.62 89 ASP A N 1
ATOM 673 C CA . ASP A 1 89 ? -6.928 26.301 26.030 1.00 70.62 89 ASP A CA 1
ATOM 674 C C . ASP A 1 89 ? -6.806 27.580 25.173 1.00 70.62 89 ASP A C 1
ATOM 676 O O . ASP A 1 89 ? -7.663 28.456 25.261 1.00 70.62 89 ASP A O 1
ATOM 680 N N . SER A 1 90 ? -5.753 27.713 24.356 1.00 60.47 90 SER A N 1
ATOM 681 C CA . SER A 1 90 ? -5.448 28.937 23.590 1.00 60.47 90 SER A CA 1
ATOM 682 C C . SER A 1 90 ? -5.407 28.754 22.066 1.00 60.47 90 SER A C 1
ATOM 684 O O . SER A 1 90 ? -4.862 29.596 21.366 1.00 60.47 90 SER A O 1
ATOM 686 N N . GLY A 1 91 ? -5.998 27.674 21.547 1.00 58.88 91 GLY A N 1
ATOM 687 C CA . GLY A 1 91 ? -6.584 27.639 20.197 1.00 58.88 91 GLY A CA 1
ATOM 688 C C . GLY A 1 91 ? -5.683 27.513 18.959 1.00 58.88 91 GLY A C 1
ATOM 689 O O . GLY A 1 91 ? -6.157 26.959 17.973 1.00 58.88 91 GLY A O 1
ATOM 690 N N . ASP A 1 92 ? -4.412 27.920 18.977 1.00 63.94 92 ASP A N 1
ATOM 691 C CA . ASP A 1 92 ? -3.649 28.086 17.718 1.00 63.94 92 ASP A CA 1
ATOM 692 C C . ASP A 1 92 ? -2.663 26.945 17.396 1.00 63.94 92 ASP A C 1
ATOM 694 O O . ASP A 1 92 ? -1.536 27.151 16.923 1.00 63.94 92 ASP A O 1
ATOM 698 N N . GLY A 1 93 ? -3.086 25.701 17.635 1.00 71.81 93 GLY A N 1
ATOM 699 C CA . GLY A 1 93 ? -2.297 24.527 17.274 1.00 71.81 93 GLY A CA 1
ATOM 700 C C . GLY A 1 93 ? -3.086 23.237 17.128 1.00 71.81 93 GLY A C 1
ATOM 701 O O . GLY A 1 93 ? -4.210 23.094 17.600 1.00 71.81 93 GLY A O 1
ATOM 702 N N . GLU A 1 94 ? -2.462 22.287 16.446 1.00 82.88 94 GLU A N 1
ATOM 703 C CA . GLU A 1 94 ? -3.006 20.958 16.198 1.00 82.88 94 GLU A CA 1
ATOM 704 C C . GLU A 1 94 ? -2.529 19.995 17.284 1.00 82.88 94 GLU A C 1
ATOM 706 O O . GLU A 1 94 ? -1.336 19.959 17.589 1.00 82.88 94 GLU A O 1
ATOM 711 N N . LEU A 1 95 ? -3.449 19.212 17.854 1.00 87.56 95 LEU A N 1
ATOM 712 C CA . LEU A 1 95 ? -3.156 18.148 18.812 1.00 87.56 95 LEU A CA 1
ATOM 713 C C . LEU A 1 95 ? -3.447 16.783 18.187 1.00 87.56 95 LEU A C 1
ATOM 715 O O . LEU A 1 95 ? -4.543 16.526 17.696 1.00 87.56 95 LEU A O 1
ATOM 719 N N . LEU A 1 96 ? -2.476 15.884 18.291 1.00 86.81 96 LEU A N 1
ATOM 720 C CA . LEU A 1 96 ? -2.547 14.498 17.852 1.00 86.81 96 LEU A CA 1
ATOM 721 C C . LEU A 1 96 ? -2.446 13.579 19.064 1.00 86.81 96 LEU A C 1
ATOM 723 O O . LEU A 1 96 ? -1.543 13.712 19.892 1.00 86.81 96 LEU A O 1
ATOM 727 N N . ILE A 1 97 ? -3.372 12.630 19.164 1.00 82.62 97 ILE A N 1
ATOM 728 C CA . ILE A 1 97 ? -3.415 11.646 20.246 1.00 82.62 97 ILE A CA 1
ATOM 729 C C . ILE A 1 97 ? -2.943 10.304 19.695 1.00 82.62 97 ILE A C 1
ATOM 731 O O . ILE A 1 97 ? -3.550 9.767 18.768 1.00 82.62 97 ILE A O 1
ATOM 735 N N . ASP A 1 98 ? -1.905 9.720 20.295 1.00 80.06 98 ASP A N 1
ATOM 736 C CA . ASP A 1 98 ? -1.495 8.355 19.961 1.00 80.06 98 ASP A CA 1
ATOM 737 C C . ASP A 1 98 ? -2.435 7.349 20.635 1.00 80.06 98 ASP A C 1
ATOM 739 O O . ASP A 1 98 ? -2.220 6.894 21.764 1.00 80.06 98 ASP A O 1
ATOM 743 N N . ARG A 1 99 ? -3.507 7.000 19.922 1.00 72.38 99 ARG A N 1
ATOM 744 C CA . ARG A 1 99 ? -4.540 6.071 20.393 1.00 72.38 99 ARG A CA 1
ATOM 745 C C . ARG A 1 99 ? -4.069 4.615 20.491 1.00 72.38 99 ARG A C 1
ATOM 747 O O . ARG A 1 99 ? -4.791 3.794 21.042 1.00 72.38 99 ARG A O 1
ATOM 754 N N . ARG A 1 100 ? -2.856 4.281 20.026 1.00 65.31 100 ARG A N 1
ATOM 755 C CA . ARG A 1 100 ? -2.295 2.916 20.106 1.00 65.31 100 ARG A CA 1
ATOM 756 C C . ARG A 1 100 ? -1.789 2.559 21.503 1.00 65.31 100 ARG A C 1
ATOM 758 O O . ARG A 1 100 ? -1.725 1.388 21.850 1.00 65.31 100 ARG A O 1
ATOM 765 N N . ILE A 1 101 ? -1.387 3.558 22.291 1.00 59.28 101 ILE A N 1
ATOM 766 C CA . ILE A 1 101 ? -0.666 3.351 23.563 1.00 59.28 101 ILE A CA 1
ATOM 767 C C . ILE A 1 101 ? -1.625 3.340 24.770 1.00 59.28 101 ILE A C 1
ATOM 769 O O . ILE A 1 101 ? -1.245 2.936 25.869 1.00 59.28 101 ILE A O 1
ATOM 773 N N . VAL A 1 102 ? -2.894 3.699 24.555 1.00 57.75 102 VAL A N 1
ATOM 774 C CA . VAL A 1 102 ? -3.897 3.899 25.613 1.00 57.75 102 VAL A CA 1
ATOM 775 C C . VAL A 1 102 ? -4.119 2.640 26.471 1.00 57.75 102 VAL A C 1
ATOM 777 O O . VAL A 1 102 ? -4.330 2.764 27.675 1.00 57.75 102 VAL A O 1
ATOM 780 N N . GLY A 1 103 ? -3.953 1.438 25.907 1.00 53.56 103 GLY A N 1
ATOM 781 C CA . GLY A 1 103 ? -4.096 0.161 26.626 1.00 53.56 103 GLY A CA 1
ATOM 782 C C . GLY A 1 103 ? -2.992 -0.161 27.648 1.00 53.56 103 GLY A C 1
ATOM 783 O O . GLY A 1 103 ? -3.196 -1.003 28.513 1.00 53.56 103 GLY A O 1
ATOM 784 N N . ASN A 1 104 ? -1.851 0.540 27.618 1.00 52.84 104 ASN A N 1
ATOM 785 C CA . ASN A 1 104 ? -0.700 0.271 28.499 1.00 52.84 104 ASN A CA 1
ATOM 786 C C . ASN A 1 104 ? -0.557 1.293 29.644 1.00 52.84 104 ASN A C 1
ATOM 788 O O . ASN A 1 104 ? 0.543 1.518 30.159 1.00 52.84 104 ASN A O 1
ATOM 792 N N . GLY A 1 105 ? -1.649 1.980 30.002 1.00 65.38 105 GLY A N 1
ATOM 793 C CA . GLY A 1 105 ? -1.675 2.977 31.080 1.00 65.38 105 GLY A CA 1
ATOM 794 C C . GLY A 1 105 ? -0.901 4.267 30.780 1.00 65.38 105 GLY A C 1
ATOM 795 O O . GLY A 1 105 ? -0.667 5.068 31.683 1.00 65.38 105 GLY A O 1
ATOM 796 N N . ARG A 1 106 ? -0.487 4.487 29.525 1.00 75.25 106 ARG A N 1
ATOM 797 C CA . ARG A 1 106 ? 0.190 5.711 29.080 1.00 75.25 106 ARG A CA 1
ATOM 798 C C . ARG A 1 106 ? -0.583 6.361 27.941 1.00 75.25 106 ARG A C 1
ATOM 800 O O . ARG A 1 106 ? -0.861 5.736 26.927 1.00 75.25 106 ARG A O 1
ATOM 807 N N . LEU A 1 107 ? -0.871 7.648 28.091 1.00 79.88 107 LEU A N 1
ATOM 808 C CA . LEU A 1 107 ? -1.428 8.483 27.035 1.00 79.88 107 LEU A CA 1
ATOM 809 C C . LEU A 1 107 ? -0.316 9.360 26.465 1.00 79.88 107 LEU A C 1
ATOM 811 O O . LEU A 1 107 ? 0.377 10.042 27.219 1.00 79.88 107 LEU A O 1
ATOM 815 N N . ARG A 1 108 ? -0.152 9.356 25.141 1.00 85.19 108 ARG A N 1
ATOM 816 C CA . ARG A 1 108 ? 0.766 10.262 24.447 1.00 85.19 108 ARG A CA 1
ATOM 817 C C . ARG A 1 108 ? -0.032 11.229 23.587 1.00 85.19 108 ARG A C 1
ATOM 819 O O . ARG A 1 108 ? -0.860 10.810 22.783 1.00 85.19 108 ARG A O 1
ATOM 826 N N . ILE A 1 109 ? 0.250 12.513 23.765 1.00 86.88 109 ILE A N 1
ATOM 827 C CA . ILE A 1 109 ? -0.312 13.613 22.985 1.00 86.88 109 ILE A CA 1
ATOM 828 C C . ILE A 1 109 ? 0.871 14.396 22.421 1.00 86.88 109 ILE A C 1
ATOM 830 O O . ILE A 1 109 ? 1.842 14.652 23.133 1.00 86.88 109 ILE A O 1
ATOM 834 N N . SER A 1 110 ? 0.815 14.747 21.145 1.00 88.06 110 SER A N 1
ATOM 835 C CA . SER A 1 110 ? 1.807 15.598 20.488 1.00 88.06 110 SER A CA 1
ATOM 836 C C . SER A 1 110 ? 1.098 16.757 19.818 1.00 88.06 110 SER A C 1
ATOM 838 O O . SER A 1 110 ? -0.002 16.582 19.309 1.00 88.06 110 SER A O 1
ATOM 840 N N . GLY A 1 111 ? 1.712 17.937 19.816 1.00 87.75 111 GLY A N 1
ATOM 841 C CA . GLY A 1 111 ? 1.086 19.116 19.240 1.00 87.75 111 GLY A CA 1
ATOM 842 C C . GLY A 1 111 ? 2.052 20.019 18.499 1.00 87.75 111 GLY A C 1
ATOM 843 O O . GLY A 1 111 ? 3.240 20.054 18.820 1.00 87.75 111 GLY A O 1
ATOM 844 N N . LYS A 1 112 ? 1.520 20.752 17.520 1.00 87.12 112 LYS A N 1
ATOM 845 C CA . LYS A 1 112 ? 2.235 21.780 16.760 1.00 87.12 112 LYS A CA 1
ATOM 846 C C . LYS A 1 112 ? 1.472 23.095 16.870 1.00 87.12 112 LYS A C 1
ATOM 848 O O . LYS A 1 112 ? 0.330 23.180 16.429 1.00 87.12 112 LYS A O 1
ATOM 853 N N . PHE A 1 113 ? 2.120 24.110 17.432 1.00 85.81 113 PHE A N 1
ATOM 854 C CA . PHE A 1 113 ? 1.543 25.432 17.689 1.00 85.81 113 PHE A CA 1
ATOM 855 C C . PHE A 1 113 ? 2.279 26.502 16.882 1.00 85.81 113 PHE A C 1
ATOM 857 O O . PHE A 1 113 ? 3.482 26.369 16.652 1.00 85.81 113 PHE A O 1
ATOM 864 N N . ARG A 1 114 ? 1.562 27.535 16.421 1.00 81.00 114 ARG A N 1
ATOM 865 C CA . ARG A 1 114 ? 2.133 28.599 15.570 1.00 81.00 114 ARG A CA 1
ATOM 866 C C . ARG A 1 114 ? 2.603 29.818 16.363 1.00 81.00 114 ARG A C 1
ATOM 868 O O . ARG A 1 114 ? 3.721 30.269 16.147 1.00 81.00 114 ARG A O 1
ATOM 875 N N . ASP A 1 115 ? 1.783 30.288 17.300 1.00 73.44 115 ASP A N 1
ATOM 876 C CA . ASP A 1 115 ? 1.947 31.603 17.940 1.00 73.44 115 ASP A CA 1
ATOM 877 C C . ASP A 1 115 ? 2.365 31.526 19.426 1.00 73.44 115 ASP A C 1
ATOM 879 O O . ASP A 1 115 ? 2.346 32.522 20.148 1.00 73.44 115 ASP A O 1
ATOM 883 N N . GLY A 1 116 ? 2.771 30.336 19.889 1.00 76.81 116 GLY A N 1
ATOM 884 C CA . GLY A 1 116 ? 3.218 30.064 21.260 1.00 76.81 116 GLY A CA 1
ATOM 885 C C . GLY A 1 116 ? 2.624 28.778 21.838 1.00 76.81 116 GLY A C 1
ATOM 886 O O . GLY A 1 116 ? 1.675 28.216 21.294 1.00 76.81 116 GLY A O 1
ATOM 887 N N . LEU A 1 117 ? 3.193 28.282 22.941 1.00 80.38 117 LEU A N 1
ATOM 888 C CA . LEU A 1 117 ? 2.640 27.122 23.646 1.00 80.38 117 LEU A CA 1
ATOM 889 C C . LEU A 1 117 ? 1.393 27.524 24.453 1.00 80.38 117 LEU A C 1
ATOM 891 O O . LEU A 1 117 ? 1.400 28.576 25.098 1.00 80.38 117 LEU A O 1
ATOM 895 N N . PRO A 1 118 ? 0.334 26.694 24.473 1.00 85.81 118 PRO A N 1
ATOM 896 C CA . PRO A 1 118 ? -0.817 26.948 25.325 1.00 85.81 118 PRO A CA 1
ATOM 897 C C . PRO A 1 118 ? -0.435 26.800 26.797 1.00 85.81 118 PRO A C 1
ATOM 899 O O . PRO A 1 118 ? 0.416 25.988 27.145 1.00 85.81 118 PRO A O 1
ATOM 902 N N . ALA A 1 119 ? -1.107 27.536 27.683 1.00 85.69 119 ALA A N 1
ATOM 903 C CA . ALA A 1 119 ? -0.847 27.460 29.124 1.00 85.69 119 ALA A CA 1
ATOM 904 C C . ALA A 1 119 ? -1.163 26.071 29.716 1.00 85.69 119 ALA A C 1
ATOM 906 O O . ALA A 1 119 ? -0.562 25.650 30.708 1.00 85.69 119 ALA A O 1
ATOM 907 N N . ALA A 1 120 ? -2.116 25.353 29.119 1.00 88.25 120 ALA A N 1
ATOM 908 C CA . ALA A 1 120 ? -2.455 23.989 29.485 1.00 88.25 120 ALA A CA 1
ATOM 909 C C . ALA A 1 120 ? -3.090 23.226 28.314 1.00 88.25 120 ALA A C 1
ATOM 911 O O . ALA A 1 120 ? -3.666 23.817 27.397 1.00 88.25 120 ALA A O 1
ATOM 912 N N . ILE A 1 121 ? -3.005 21.899 28.393 1.00 88.94 121 ILE A N 1
ATOM 913 C CA . ILE A 1 121 ? -3.810 20.969 27.599 1.00 88.94 121 ILE A CA 1
ATOM 914 C C . ILE A 1 121 ? -4.917 20.425 28.500 1.00 88.94 121 ILE A C 1
ATOM 916 O O . ILE A 1 121 ? -4.647 19.885 29.577 1.00 88.94 121 ILE A O 1
ATOM 920 N N . GLU A 1 122 ? -6.161 20.533 28.048 1.00 89.19 122 GLU A N 1
ATOM 921 C CA . GLU A 1 122 ? -7.303 19.855 28.646 1.00 89.19 122 GLU A CA 1
ATOM 922 C C . GLU A 1 122 ? -7.508 18.496 27.978 1.00 89.19 122 GLU A C 1
ATOM 924 O O . GLU A 1 122 ? -7.781 18.392 26.784 1.00 89.19 122 GLU A O 1
ATOM 929 N N . VAL A 1 123 ? -7.402 17.432 28.768 1.00 88.44 123 VAL A N 1
ATOM 930 C CA . VAL A 1 123 ? -7.714 16.066 28.354 1.00 88.44 123 VAL A CA 1
ATOM 931 C C . VAL A 1 123 ? -9.037 15.669 28.988 1.00 88.44 123 VAL A C 1
ATOM 933 O O . VAL A 1 123 ? -9.168 15.632 30.213 1.00 88.44 123 VAL A O 1
ATOM 936 N N . GLN A 1 124 ? -10.023 15.367 28.156 1.00 87.38 124 GLN A N 1
ATOM 937 C CA . GLN A 1 124 ? -11.300 14.813 28.579 1.00 87.38 124 GLN A CA 1
ATOM 938 C C . GLN A 1 124 ? -11.286 13.306 28.330 1.00 87.38 124 GLN A C 1
ATOM 940 O O . GLN A 1 124 ? -11.027 12.839 27.219 1.00 87.38 124 GLN A O 1
ATOM 945 N N . LEU A 1 125 ? -11.546 12.564 29.397 1.00 85.38 125 LEU A N 1
ATOM 946 C CA . LEU A 1 125 ? -11.634 11.115 29.428 1.00 85.38 125 LEU A CA 1
ATOM 947 C C . LEU A 1 125 ? -13.084 10.737 29.711 1.00 85.38 125 LEU A C 1
ATOM 949 O O . LEU A 1 125 ? -13.678 11.276 30.646 1.00 85.38 125 LEU A O 1
ATOM 953 N N . ARG A 1 126 ? -13.644 9.803 28.951 1.00 82.81 126 ARG A N 1
ATOM 954 C CA . ARG A 1 126 ? -14.929 9.177 29.265 1.00 82.81 126 ARG A CA 1
ATOM 955 C C . ARG A 1 126 ? -14.690 7.703 29.533 1.00 82.81 126 ARG A C 1
ATOM 957 O O . ARG A 1 126 ? -14.308 6.962 28.636 1.00 82.81 126 ARG A O 1
ATOM 964 N N . ASP A 1 127 ? -14.875 7.302 30.779 1.00 79.50 127 ASP A N 1
ATOM 965 C CA . ASP A 1 127 ? -14.709 5.919 31.198 1.00 79.50 127 ASP A CA 1
ATOM 966 C C . ASP A 1 127 ? -15.871 5.039 30.713 1.00 79.50 127 ASP A C 1
ATOM 968 O O . ASP A 1 127 ? -16.961 5.547 30.431 1.00 79.50 127 ASP A O 1
ATOM 972 N N . PRO A 1 128 ? -15.668 3.711 30.652 1.00 72.56 128 PRO A N 1
ATOM 973 C CA . PRO A 1 128 ? -16.706 2.746 30.290 1.00 72.56 128 PRO A CA 1
ATOM 974 C C . PRO A 1 128 ? -18.013 2.845 31.076 1.00 72.56 128 PRO A C 1
ATOM 976 O O . PRO A 1 128 ? -19.076 2.520 30.556 1.00 72.56 128 PRO A O 1
ATOM 979 N N . ASP A 1 129 ? -17.937 3.280 32.333 1.00 78.81 129 ASP A N 1
ATOM 980 C CA . ASP A 1 129 ? -19.087 3.473 33.218 1.00 78.81 129 ASP A CA 1
ATOM 981 C C . ASP A 1 129 ? -19.832 4.799 32.953 1.00 78.81 129 ASP A C 1
ATOM 983 O O . ASP A 1 129 ? -20.754 5.158 33.685 1.00 78.81 129 ASP A O 1
ATOM 987 N N . GLY A 1 130 ? -19.430 5.537 31.912 1.00 78.38 130 GLY A N 1
ATOM 988 C CA . GLY A 1 130 ? -19.991 6.824 31.517 1.00 78.38 130 GLY A CA 1
ATOM 989 C C . GLY A 1 130 ? -19.441 8.010 32.309 1.00 78.38 130 GLY A C 1
ATOM 990 O O . GLY A 1 130 ? -19.807 9.154 32.018 1.00 78.38 130 GLY A O 1
ATOM 991 N N . ARG A 1 131 ? -18.553 7.788 33.291 1.00 85.88 131 ARG A N 1
ATOM 992 C CA . ARG A 1 131 ? -17.949 8.887 34.050 1.00 85.88 131 ARG A CA 1
ATOM 993 C C . ARG A 1 131 ? -17.039 9.704 33.153 1.00 85.88 131 ARG A C 1
ATOM 995 O O . ARG A 1 131 ? -16.171 9.181 32.463 1.00 85.88 131 ARG A O 1
ATOM 1002 N N . GLN A 1 132 ? -17.212 11.017 33.208 1.00 88.12 132 GLN A N 1
ATOM 1003 C CA . GLN A 1 132 ? -16.335 11.952 32.521 1.00 88.12 132 GLN A CA 1
ATOM 1004 C C . GLN A 1 132 ? -15.328 12.526 33.511 1.00 88.12 132 GLN A C 1
ATOM 1006 O O . GLN A 1 132 ? -15.695 13.030 34.574 1.00 88.12 132 GLN A O 1
ATOM 1011 N N . ARG A 1 133 ? -14.048 12.464 33.156 1.00 89.06 133 ARG A N 1
ATOM 1012 C CA . ARG A 1 133 ? -12.948 13.068 33.904 1.00 89.06 133 ARG A CA 1
ATOM 1013 C C . ARG A 1 133 ? -12.276 14.108 33.028 1.00 89.06 133 ARG A C 1
ATOM 1015 O O . ARG A 1 133 ? -12.004 13.863 31.857 1.00 89.06 133 ARG A O 1
ATOM 1022 N N . ARG A 1 134 ? -11.978 15.265 33.610 1.00 90.38 134 ARG A N 1
ATOM 1023 C CA . ARG A 1 134 ? -11.189 16.309 32.959 1.00 90.38 134 ARG A CA 1
ATOM 1024 C C . ARG A 1 134 ? -9.855 16.433 33.672 1.00 90.38 134 ARG A C 1
ATOM 1026 O O . ARG A 1 134 ? -9.818 16.658 34.878 1.00 90.38 134 ARG A O 1
ATOM 1033 N N . ILE A 1 135 ? -8.775 16.281 32.921 1.00 89.44 135 ILE A N 1
ATOM 1034 C CA . ILE A 1 135 ? -7.408 16.442 33.400 1.00 89.44 135 ILE A CA 1
ATOM 1035 C C . ILE A 1 135 ? -6.839 17.675 32.717 1.00 89.44 135 ILE A C 1
ATOM 1037 O O . ILE A 1 135 ? -6.746 17.724 31.494 1.00 89.44 135 ILE A O 1
ATOM 1041 N N . ARG A 1 136 ? -6.448 18.668 33.513 1.00 90.75 136 ARG A N 1
ATOM 1042 C CA . ARG A 1 136 ? -5.745 19.847 33.018 1.00 90.75 136 ARG A CA 1
ATOM 1043 C C . ARG A 1 136 ? -4.254 19.657 33.244 1.00 90.75 136 ARG A C 1
ATOM 1045 O O . ARG A 1 136 ? -3.812 19.572 34.388 1.00 90.75 136 ARG A O 1
ATOM 1052 N N . VAL A 1 137 ? -3.495 19.573 32.160 1.00 89.12 137 VAL A N 1
ATOM 1053 C CA . VAL A 1 137 ? -2.042 19.412 32.191 1.00 89.12 137 VAL A CA 1
ATOM 1054 C C . VAL A 1 137 ? -1.413 20.773 31.901 1.00 89.12 137 VAL A C 1
ATOM 1056 O O . VAL A 1 137 ? -1.463 21.213 30.752 1.00 89.12 137 VAL A O 1
ATOM 1059 N N . PRO A 1 138 ? -0.862 21.475 32.908 1.00 87.81 138 PRO A N 1
ATOM 1060 C CA . PRO A 1 138 ? -0.190 22.745 32.672 1.00 87.81 138 PRO A CA 1
ATOM 1061 C C . PRO A 1 138 ? 1.071 22.509 31.838 1.00 87.81 138 PRO A C 1
ATOM 1063 O O . PRO A 1 138 ? 1.871 21.630 32.162 1.00 87.81 138 PRO A O 1
ATOM 1066 N N . ILE A 1 139 ? 1.258 23.302 30.787 1.00 82.75 139 ILE A N 1
ATOM 1067 C CA . ILE A 1 139 ? 2.500 23.295 30.016 1.00 82.75 139 ILE A CA 1
ATOM 1068 C C . ILE A 1 139 ? 3.401 24.369 30.600 1.00 82.75 139 ILE A C 1
ATOM 1070 O O . ILE A 1 139 ? 3.018 25.530 30.733 1.00 82.75 139 ILE A O 1
ATOM 1074 N N . ARG A 1 140 ? 4.608 23.960 30.975 1.00 76.00 140 ARG A N 1
ATOM 1075 C CA . ARG A 1 140 ? 5.668 24.878 31.368 1.00 76.00 140 ARG A CA 1
ATOM 1076 C C . ARG A 1 140 ? 6.590 25.035 30.176 1.00 76.00 140 ARG A C 1
ATOM 1078 O O . ARG A 1 140 ? 7.063 24.038 29.636 1.00 76.00 140 ARG A O 1
ATOM 1085 N N . ASP A 1 141 ? 6.824 26.276 29.774 1.00 68.75 141 ASP A N 1
ATOM 1086 C CA . ASP A 1 141 ? 7.881 26.589 28.825 1.00 68.75 141 ASP A CA 1
ATOM 1087 C C . ASP A 1 141 ? 9.227 26.450 29.548 1.00 68.75 141 ASP A C 1
ATOM 1089 O O . ASP A 1 141 ? 9.755 27.391 30.137 1.00 68.75 141 ASP A O 1
ATOM 1093 N N . GLU A 1 142 ? 9.751 25.225 29.580 1.00 63.09 142 GLU A N 1
ATOM 1094 C CA . GLU A 1 142 ? 11.102 24.929 30.063 1.00 63.09 142 GLU A CA 1
ATOM 1095 C C . GLU A 1 142 ? 12.142 25.149 28.949 1.00 63.09 142 GLU A C 1
ATOM 1097 O O . GLU A 1 142 ? 13.150 24.444 28.895 1.00 63.09 142 GLU A O 1
ATOM 1102 N N . GLY A 1 143 ? 11.921 26.134 28.062 1.00 55.16 143 GLY A N 1
ATOM 1103 C CA . GLY A 1 143 ? 12.726 26.475 26.879 1.00 55.16 143 GLY A CA 1
ATOM 1104 C C . GLY A 1 143 ? 14.212 26.802 27.111 1.00 55.16 143 GLY A C 1
ATOM 1105 O O . GLY A 1 143 ? 14.878 27.328 26.224 1.00 55.16 143 GLY A O 1
ATOM 1106 N N . THR A 1 144 ? 14.761 26.494 28.285 1.00 49.31 144 THR A N 1
ATOM 1107 C CA . THR A 1 144 ? 16.168 26.666 28.670 1.00 49.31 144 THR A CA 1
ATOM 1108 C C . THR A 1 144 ? 16.743 25.487 29.472 1.00 49.31 144 THR A C 1
ATOM 1110 O O . THR A 1 144 ? 17.819 25.614 30.059 1.00 49.31 144 THR A O 1
ATOM 1113 N N . ALA A 1 145 ? 16.090 24.318 29.494 1.00 52.72 145 ALA A N 1
ATOM 1114 C CA . ALA A 1 145 ? 16.700 23.117 30.066 1.00 52.72 145 ALA A CA 1
ATOM 1115 C C . ALA A 1 145 ? 17.946 22.705 29.253 1.00 52.72 145 ALA A C 1
ATOM 1117 O O . ALA A 1 145 ? 17.915 22.624 28.021 1.00 52.72 145 ALA A O 1
ATOM 1118 N N . VAL A 1 146 ? 19.067 22.453 29.937 1.00 44.31 146 VAL A N 1
ATOM 1119 C CA . VAL A 1 146 ? 20.320 21.981 29.323 1.00 44.31 146 VAL A CA 1
ATOM 1120 C C . VAL A 1 146 ? 20.039 20.667 28.580 1.00 44.31 146 VAL A C 1
ATOM 1122 O O . VAL A 1 146 ? 19.819 19.643 29.215 1.00 44.31 146 VAL A O 1
ATOM 1125 N N . GLY A 1 147 ? 20.017 20.702 27.242 1.00 54.22 147 GLY A N 1
ATOM 1126 C CA . GLY A 1 147 ? 19.669 19.554 26.384 1.00 54.22 147 GLY A CA 1
ATOM 1127 C C . GLY A 1 147 ? 18.478 19.782 25.442 1.00 54.22 147 GLY A C 1
ATOM 1128 O O . GLY A 1 147 ? 18.398 19.118 24.408 1.00 54.22 147 GLY A O 1
ATOM 1129 N N . ALA A 1 148 ? 17.630 20.786 25.704 1.00 54.03 148 ALA A N 1
ATOM 1130 C CA . ALA A 1 148 ? 16.417 21.068 24.923 1.00 54.03 148 ALA A CA 1
ATOM 1131 C C . ALA A 1 148 ? 16.681 21.327 23.423 1.00 54.03 148 ALA A C 1
ATOM 1133 O O . ALA A 1 148 ? 15.872 20.961 22.570 1.00 54.03 148 ALA A O 1
ATOM 1134 N N . GLY A 1 149 ? 17.848 21.890 23.076 1.00 59.41 149 GLY A N 1
ATOM 1135 C CA . GLY A 1 149 ? 18.248 22.125 21.682 1.00 59.41 149 GLY A CA 1
ATOM 1136 C C . GLY A 1 149 ? 18.431 20.844 20.854 1.00 59.41 149 GLY A C 1
ATOM 1137 O O . GLY A 1 149 ? 18.158 20.853 19.656 1.00 59.41 149 GLY A O 1
ATOM 1138 N N . ASN A 1 150 ? 18.827 19.733 21.487 1.00 63.97 150 ASN A N 1
ATOM 1139 C CA . ASN A 1 150 ? 18.968 18.431 20.823 1.00 63.97 150 ASN A CA 1
ATOM 1140 C C . ASN A 1 150 ? 17.655 17.631 20.822 1.00 63.97 150 ASN A C 1
ATOM 1142 O O . ASN A 1 150 ? 17.468 16.751 19.982 1.00 63.97 150 ASN A O 1
ATOM 1146 N N . GLU A 1 151 ? 16.739 17.931 21.745 1.00 72.06 151 GLU A N 1
ATOM 1147 C CA . GLU A 1 151 ? 15.448 17.250 21.866 1.00 72.06 151 GLU A CA 1
ATOM 1148 C C . GLU A 1 151 ? 14.390 17.820 20.915 1.00 72.06 151 GLU A C 1
ATOM 1150 O O . GLU A 1 151 ? 13.566 17.062 20.402 1.00 72.06 151 GLU A O 1
ATOM 1155 N N . ALA A 1 152 ? 14.432 19.119 20.601 1.00 76.19 152 ALA A N 1
ATOM 1156 C CA . ALA A 1 152 ? 13.444 19.755 19.728 1.00 76.19 152 ALA A CA 1
ATOM 1157 C C . ALA A 1 152 ? 13.297 19.074 18.343 1.00 76.19 152 ALA A C 1
ATOM 1159 O O . ALA A 1 152 ? 12.161 18.792 17.947 1.00 76.19 152 ALA A O 1
ATOM 1160 N N . PRO A 1 153 ? 14.379 18.699 17.624 1.00 84.31 153 PRO A N 1
ATOM 1161 C CA . PRO A 1 153 ? 14.256 17.937 16.379 1.00 84.31 153 PRO A CA 1
ATOM 1162 C C . PRO A 1 153 ? 13.645 16.541 16.571 1.00 84.31 153 PRO A C 1
ATOM 1164 O O . PRO A 1 153 ? 12.916 16.057 15.704 1.00 84.31 153 PRO A O 1
ATOM 1167 N N . LEU A 1 154 ? 13.917 15.882 17.704 1.00 85.62 154 LEU A N 1
ATOM 1168 C CA . LEU A 1 154 ? 13.358 14.564 18.022 1.00 85.62 154 LEU A CA 1
ATOM 1169 C C . LEU A 1 154 ? 11.853 14.653 18.300 1.00 85.62 154 LEU A C 1
ATOM 1171 O O . LEU A 1 154 ? 11.090 13.828 17.797 1.00 85.62 154 LEU A O 1
ATOM 1175 N N . LEU A 1 155 ? 11.417 15.677 19.037 1.00 86.50 155 LEU A N 1
ATOM 1176 C CA . LEU A 1 155 ? 10.003 15.952 19.296 1.00 86.50 155 LEU A CA 1
ATOM 1177 C C . LEU A 1 155 ? 9.254 16.298 18.004 1.00 86.50 155 LEU A C 1
ATOM 1179 O O . LEU A 1 155 ? 8.159 15.785 17.771 1.00 86.50 155 LEU A O 1
ATOM 1183 N N . ALA A 1 156 ? 9.867 17.095 17.126 1.00 88.69 156 ALA A N 1
ATOM 1184 C CA . ALA A 1 156 ? 9.289 17.438 15.832 1.00 88.69 156 ALA A CA 1
ATOM 1185 C C . ALA A 1 156 ? 9.125 16.199 14.931 1.00 88.69 156 ALA A C 1
ATOM 1187 O O . ALA A 1 156 ? 8.058 15.989 14.354 1.00 88.69 156 ALA A O 1
ATOM 1188 N N . ARG A 1 157 ? 10.131 15.309 14.892 1.00 90.75 157 ARG A N 1
ATOM 1189 C CA . ARG A 1 157 ? 10.028 14.004 14.213 1.00 90.75 157 ARG A CA 1
ATOM 1190 C C . ARG A 1 157 ? 8.949 13.112 14.825 1.00 90.75 157 ARG A C 1
ATOM 1192 O O . ARG A 1 157 ? 8.265 12.403 14.091 1.00 90.75 157 ARG A O 1
ATOM 1199 N N . GLN A 1 158 ? 8.785 13.129 16.147 1.00 89.56 158 GLN A N 1
ATOM 1200 C CA . GLN A 1 158 ? 7.751 12.347 16.823 1.00 89.56 158 GLN A CA 1
ATOM 1201 C C . GLN A 1 158 ? 6.340 12.838 16.471 1.00 89.56 158 GLN A C 1
ATOM 1203 O O . GLN A 1 158 ? 5.467 12.009 16.217 1.00 89.56 158 GLN A O 1
ATOM 1208 N N . TRP A 1 159 ? 6.123 14.157 16.413 1.00 91.56 159 TRP A N 1
ATOM 1209 C CA . TRP A 1 159 ? 4.873 14.739 15.912 1.00 91.56 159 TRP A CA 1
ATOM 1210 C C . TRP A 1 159 ? 4.633 14.353 14.447 1.00 91.56 159 TRP A C 1
ATOM 1212 O O . TRP A 1 159 ? 3.565 13.842 14.125 1.00 91.56 159 TRP A O 1
ATOM 1222 N N . ALA A 1 160 ? 5.643 14.503 13.584 1.00 93.31 160 ALA A N 1
ATOM 1223 C CA . ALA A 1 160 ? 5.525 14.191 12.161 1.00 93.31 160 ALA A CA 1
ATOM 1224 C C . ALA A 1 160 ? 5.177 12.716 11.908 1.00 93.31 160 ALA A C 1
ATOM 1226 O O . ALA A 1 160 ? 4.358 12.425 11.045 1.00 93.31 160 ALA A O 1
ATOM 1227 N N . ARG A 1 161 ? 5.732 11.782 12.696 1.00 91.00 161 ARG A N 1
ATOM 1228 C CA . ARG A 1 161 ? 5.355 10.358 12.642 1.00 91.00 161 ARG A CA 1
ATOM 1229 C C . ARG A 1 161 ? 3.883 10.130 12.971 1.00 91.00 161 ARG A C 1
ATOM 1231 O O . ARG A 1 161 ? 3.235 9.363 12.276 1.00 91.00 161 ARG A O 1
ATOM 1238 N N . LEU A 1 162 ? 3.362 10.789 14.007 1.00 88.25 162 LEU A N 1
ATOM 1239 C CA . LEU A 1 162 ? 1.946 10.670 14.370 1.00 88.25 162 LEU A CA 1
ATOM 1240 C C . LEU A 1 162 ? 1.029 11.274 13.306 1.00 88.25 162 LEU A C 1
ATOM 1242 O O . LEU A 1 162 ? -0.041 10.731 13.046 1.00 88.25 162 LEU A O 1
ATOM 1246 N N . GLU A 1 163 ? 1.452 12.372 12.684 1.00 90.56 163 GLU A N 1
ATOM 1247 C CA . GLU A 1 163 ? 0.698 12.988 11.596 1.00 90.56 163 GLU A CA 1
ATOM 1248 C C . GLU A 1 163 ? 0.706 12.109 10.340 1.00 90.56 163 GLU A C 1
ATOM 1250 O O . GLU A 1 163 ? -0.342 11.879 9.746 1.00 90.56 163 GLU A O 1
ATOM 1255 N N . ILE A 1 164 ? 1.855 11.533 9.976 1.00 91.50 164 ILE A N 1
ATOM 1256 C CA . ILE A 1 164 ? 1.951 10.552 8.885 1.00 91.50 164 ILE A CA 1
ATOM 1257 C C . ILE A 1 164 ? 1.082 9.326 9.186 1.00 91.50 164 ILE A C 1
ATOM 1259 O O . ILE A 1 164 ? 0.275 8.956 8.343 1.00 91.50 164 ILE A O 1
ATOM 1263 N N . ASP A 1 165 ? 1.149 8.766 10.400 1.00 85.31 165 ASP A N 1
ATOM 1264 C CA . ASP A 1 165 ? 0.306 7.636 10.823 1.00 85.31 165 ASP A CA 1
ATOM 1265 C C . ASP A 1 165 ? -1.200 7.942 10.655 1.00 85.31 165 ASP A C 1
ATOM 1267 O O . ASP A 1 165 ? -1.990 7.052 10.329 1.00 85.31 165 ASP A O 1
ATOM 1271 N N . ARG A 1 166 ? -1.614 9.196 10.897 1.00 83.56 166 ARG A N 1
ATOM 1272 C CA . ARG A 1 166 ? -2.996 9.664 10.703 1.00 83.56 166 ARG A CA 1
ATOM 1273 C C . ARG A 1 166 ? -3.356 9.752 9.218 1.00 83.56 166 ARG A C 1
ATOM 1275 O O . ARG A 1 166 ? -4.460 9.354 8.842 1.00 83.56 166 ARG A O 1
ATOM 1282 N N . LEU A 1 167 ? -2.450 10.283 8.398 1.00 87.69 167 LEU A N 1
ATOM 1283 C CA . LEU A 1 167 ? -2.629 10.479 6.957 1.00 87.69 167 LEU A CA 1
ATOM 1284 C C . LEU A 1 167 ? -2.587 9.165 6.166 1.00 87.69 167 LEU A C 1
ATOM 1286 O O . LEU A 1 167 ? -3.349 9.015 5.212 1.00 87.69 167 LEU A O 1
ATOM 1290 N N . ASP A 1 168 ? -1.760 8.205 6.587 1.00 83.88 168 ASP A N 1
ATOM 1291 C CA . ASP A 1 168 ? -1.613 6.879 5.968 1.00 83.88 168 ASP A CA 1
ATOM 1292 C C . ASP A 1 168 ? -2.917 6.076 5.966 1.00 83.88 168 ASP A C 1
ATOM 1294 O O . ASP A 1 168 ? -3.104 5.172 5.154 1.00 83.88 168 ASP A O 1
ATOM 1298 N N . GLY A 1 169 ? -3.854 6.441 6.840 1.00 78.94 169 GLY A N 1
ATOM 1299 C CA . GLY A 1 169 ? -5.209 5.916 6.828 1.00 78.94 169 GLY A CA 1
ATOM 1300 C C . GLY A 1 169 ? -5.953 6.073 5.498 1.00 78.94 169 GLY A C 1
ATOM 1301 O O . GLY A 1 169 ? -6.780 5.231 5.159 1.00 78.94 169 GLY A O 1
ATOM 1302 N N . ASP A 1 170 ? -5.638 7.129 4.749 1.00 78.25 170 ASP A N 1
ATOM 1303 C CA . ASP A 1 170 ? -6.078 7.364 3.372 1.00 78.25 170 ASP A CA 1
ATOM 1304 C C . ASP A 1 170 ? -4.857 7.807 2.555 1.00 78.25 170 ASP A C 1
ATOM 1306 O O . ASP A 1 170 ? -4.755 8.947 2.092 1.00 78.25 170 ASP A O 1
ATOM 1310 N N . ASN A 1 171 ? -3.868 6.908 2.474 1.00 81.06 171 ASN A N 1
ATOM 1311 C CA . ASN A 1 171 ? -2.570 7.192 1.872 1.00 81.06 171 ASN A CA 1
ATOM 1312 C C . ASN A 1 171 ? -2.721 7.805 0.471 1.00 81.06 171 ASN A C 1
ATOM 1314 O O . ASN A 1 171 ? -2.149 8.860 0.221 1.00 81.06 171 ASN A O 1
ATOM 1318 N N . THR A 1 172 ? -3.576 7.239 -0.393 1.00 79.44 172 THR A N 1
ATOM 1319 C CA . THR A 1 172 ? -3.786 7.728 -1.765 1.00 79.44 172 THR A CA 1
ATOM 1320 C C . THR A 1 172 ? -4.267 9.180 -1.826 1.00 79.44 172 THR A C 1
ATOM 1322 O O . THR A 1 172 ? -3.817 9.931 -2.689 1.00 79.44 172 THR A O 1
ATOM 1325 N N . ALA A 1 173 ? -5.166 9.599 -0.931 1.00 84.12 173 ALA A N 1
ATOM 1326 C CA . ALA A 1 173 ? -5.622 10.988 -0.887 1.00 84.12 173 ALA A CA 1
ATOM 1327 C C . ALA A 1 173 ? -4.554 11.934 -0.310 1.00 84.12 173 ALA A C 1
ATOM 1329 O O . ALA A 1 173 ? -4.500 13.107 -0.677 1.00 84.12 173 ALA A O 1
ATOM 1330 N N . ASN A 1 174 ? -3.691 11.423 0.573 1.00 88.94 174 ASN A N 1
ATOM 1331 C CA . ASN A 1 174 ? -2.745 12.218 1.352 1.00 88.94 174 ASN A CA 1
ATOM 1332 C C . ASN A 1 174 ? -1.281 12.115 0.884 1.00 88.94 174 ASN A C 1
ATOM 1334 O O . ASN A 1 174 ? -0.409 12.707 1.525 1.00 88.94 174 ASN A O 1
ATOM 1338 N N . ARG A 1 175 ? -0.996 11.417 -0.226 1.00 90.44 175 ARG A N 1
ATOM 1339 C CA . ARG A 1 175 ? 0.365 11.118 -0.727 1.00 90.44 175 ARG A CA 1
ATOM 1340 C C . ARG A 1 175 ? 1.285 12.331 -0.730 1.00 90.44 175 ARG A C 1
ATOM 1342 O O . ARG A 1 175 ? 2.384 12.298 -0.191 1.00 90.44 175 ARG A O 1
ATOM 1349 N N . GLU A 1 176 ? 0.810 13.445 -1.277 1.00 93.12 176 GLU A N 1
ATOM 1350 C CA . GLU A 1 176 ? 1.580 14.689 -1.373 1.00 93.12 176 GLU A CA 1
ATOM 1351 C C . GLU A 1 176 ? 1.957 15.276 -0.008 1.00 93.12 176 GLU A C 1
ATOM 1353 O O . GLU A 1 176 ? 3.069 15.779 0.182 1.00 93.12 176 GLU A O 1
ATOM 1358 N N . GLN A 1 177 ? 1.046 15.196 0.964 1.00 93.81 177 GLN A N 1
ATOM 1359 C CA . GLN A 1 177 ? 1.294 15.664 2.324 1.00 93.81 177 GLN A CA 1
ATOM 1360 C C . GLN A 1 177 ? 2.245 14.718 3.065 1.00 93.81 177 GLN A C 1
ATOM 1362 O O . GLN A 1 177 ? 3.176 15.195 3.716 1.00 93.81 177 GLN A O 1
ATOM 1367 N N . ILE A 1 178 ? 2.065 13.401 2.913 1.00 93.62 178 ILE A N 1
ATOM 1368 C CA . ILE A 1 178 ? 2.954 12.373 3.475 1.00 93.62 178 ILE A CA 1
ATOM 1369 C C . ILE A 1 178 ? 4.371 12.550 2.925 1.00 93.62 178 ILE A C 1
ATOM 1371 O O . ILE A 1 178 ? 5.317 12.648 3.703 1.00 93.62 178 ILE A O 1
ATOM 1375 N N . ARG A 1 179 ? 4.518 12.702 1.603 1.00 94.25 179 ARG A N 1
ATOM 1376 C CA . ARG A 1 179 ? 5.801 12.962 0.937 1.00 94.25 179 ARG A CA 1
ATOM 1377 C C . ARG A 1 179 ? 6.473 14.219 1.477 1.00 94.25 179 ARG A C 1
ATOM 1379 O O . ARG A 1 179 ? 7.656 14.191 1.804 1.00 94.25 179 ARG A O 1
ATOM 1386 N N . ARG A 1 180 ? 5.727 15.323 1.597 1.00 95.00 180 ARG A N 1
ATOM 1387 C CA . ARG A 1 180 ? 6.256 16.589 2.123 1.00 95.00 180 ARG A CA 1
ATOM 1388 C C . ARG A 1 180 ? 6.785 16.428 3.546 1.00 95.00 180 ARG A C 1
ATOM 1390 O O . ARG A 1 180 ? 7.911 16.836 3.806 1.00 95.00 180 ARG A O 1
ATOM 1397 N N . LEU A 1 181 ? 6.004 15.816 4.437 1.00 94.44 181 LEU A N 1
ATOM 1398 C CA . LEU A 1 181 ? 6.411 15.566 5.823 1.00 94.44 181 LEU A CA 1
ATOM 1399 C C . LEU A 1 181 ? 7.597 14.593 5.895 1.00 94.44 181 LEU A C 1
ATOM 1401 O O . LEU A 1 181 ? 8.536 14.818 6.655 1.00 94.44 181 LEU A O 1
ATOM 1405 N N . GLY A 1 182 ? 7.590 13.540 5.076 1.00 94.12 182 GLY A N 1
ATOM 1406 C CA . GLY A 1 182 ? 8.688 12.583 4.969 1.00 94.12 182 GLY A CA 1
ATOM 1407 C C . GLY A 1 182 ? 10.007 13.257 4.592 1.00 94.12 182 GLY A C 1
ATOM 1408 O O . GLY A 1 182 ? 11.020 13.033 5.253 1.00 94.12 182 GLY A O 1
ATOM 1409 N N . LEU A 1 183 ? 9.984 14.141 3.590 1.00 91.19 183 LEU A N 1
ATOM 1410 C CA . LEU A 1 183 ? 11.154 14.906 3.151 1.00 91.19 183 LEU A CA 1
ATOM 1411 C C . LEU A 1 183 ? 11.581 15.972 4.173 1.00 91.19 183 LEU A C 1
ATOM 1413 O O . LEU A 1 183 ? 12.768 16.086 4.463 1.00 91.19 183 LEU A O 1
ATOM 1417 N N . GLU A 1 184 ? 10.634 16.722 4.745 1.00 91.75 184 GLU A N 1
ATOM 1418 C CA . GLU A 1 184 ? 10.909 17.783 5.729 1.00 91.75 184 GLU A CA 1
ATOM 1419 C C . GLU A 1 184 ? 11.574 17.227 6.998 1.00 91.75 184 GLU A C 1
ATOM 1421 O O . GLU A 1 184 ? 12.521 17.817 7.518 1.00 91.75 184 GLU A O 1
ATOM 1426 N N . PHE A 1 185 ? 11.113 16.069 7.482 1.00 91.75 185 PHE A N 1
ATOM 1427 C CA . PHE A 1 185 ? 11.579 15.482 8.741 1.00 91.75 185 PHE A CA 1
ATOM 1428 C C . PHE A 1 185 ? 12.602 14.346 8.574 1.00 91.75 185 PHE A C 1
ATOM 1430 O O . PHE A 1 185 ? 13.141 13.862 9.580 1.00 91.75 185 PHE A O 1
ATOM 1437 N N . GLY A 1 186 ? 12.899 13.935 7.335 1.00 90.31 186 GLY A N 1
ATOM 1438 C CA . GLY A 1 186 ? 13.800 12.821 7.022 1.00 90.31 186 GLY A CA 1
ATOM 1439 C C . GLY A 1 186 ? 13.259 11.475 7.510 1.00 90.31 186 GLY A C 1
ATOM 1440 O O . GLY A 1 186 ? 13.974 10.715 8.164 1.00 90.31 186 GLY A O 1
ATOM 1441 N N . LEU A 1 187 ? 11.973 11.215 7.272 1.00 92.38 187 LEU A N 1
ATOM 1442 C CA . LEU A 1 187 ? 11.278 9.997 7.686 1.00 92.38 187 LEU A CA 1
ATOM 1443 C C . LEU A 1 187 ? 11.075 9.064 6.491 1.00 92.38 187 LEU A C 1
ATOM 1445 O O . LEU A 1 187 ? 10.750 9.521 5.396 1.00 92.38 187 LEU A O 1
ATOM 1449 N N . LEU A 1 188 ? 11.236 7.758 6.718 1.00 92.06 188 LEU A N 1
ATOM 1450 C CA . LEU A 1 188 ? 10.824 6.730 5.763 1.00 92.06 188 LEU A CA 1
ATOM 1451 C C . LEU A 1 188 ? 9.311 6.558 5.870 1.00 92.06 188 LEU A C 1
ATOM 1453 O O . LEU A 1 188 ? 8.779 6.395 6.969 1.00 92.06 188 LEU A O 1
ATOM 1457 N N . THR A 1 189 ? 8.644 6.608 4.728 1.00 90.62 189 THR A N 1
ATOM 1458 C CA . THR A 1 189 ? 7.189 6.522 4.597 1.00 90.62 189 THR A CA 1
ATOM 1459 C C . THR A 1 189 ? 6.861 5.710 3.349 1.00 90.62 189 THR A C 1
ATOM 1461 O O . THR A 1 189 ? 7.759 5.370 2.580 1.00 90.62 189 THR A O 1
ATOM 1464 N N . ALA A 1 190 ? 5.579 5.448 3.097 1.00 83.69 190 ALA A N 1
ATOM 1465 C CA . ALA A 1 190 ? 5.147 4.877 1.820 1.00 83.69 190 ALA A CA 1
ATOM 1466 C C . ALA A 1 190 ? 5.551 5.741 0.602 1.00 83.69 190 ALA A C 1
ATOM 1468 O O . ALA A 1 190 ? 5.686 5.225 -0.499 1.00 83.69 190 ALA A O 1
ATOM 1469 N N . GLU A 1 191 ? 5.793 7.043 0.797 1.00 89.50 191 GLU A N 1
ATOM 1470 C CA . GLU A 1 191 ? 6.151 7.988 -0.271 1.00 89.50 191 GLU A CA 1
ATOM 1471 C C . GLU A 1 191 ? 7.627 8.427 -0.227 1.00 89.50 191 GLU A C 1
ATOM 1473 O O . GLU A 1 191 ? 8.038 9.307 -0.988 1.00 89.50 191 GLU A O 1
ATOM 1478 N N . THR A 1 192 ? 8.441 7.861 0.674 1.00 89.81 192 THR A N 1
ATOM 1479 C CA . THR A 1 192 ? 9.861 8.216 0.824 1.00 89.81 192 THR A CA 1
ATOM 1480 C C . THR A 1 192 ? 10.729 6.992 1.113 1.00 89.81 192 THR A C 1
ATOM 1482 O O . THR A 1 192 ? 10.551 6.292 2.108 1.00 89.81 192 THR A O 1
ATOM 1485 N N . SER A 1 193 ? 11.742 6.778 0.275 1.00 87.06 193 SER A N 1
ATOM 1486 C CA . SER A 1 193 ? 12.744 5.720 0.429 1.00 87.06 193 SER A CA 1
ATOM 1487 C C . SER A 1 193 ? 14.071 6.270 0.953 1.00 87.06 193 SER A C 1
ATOM 1489 O O . SER A 1 193 ? 14.456 7.395 0.631 1.00 87.06 193 SER A O 1
ATOM 1491 N N . LEU A 1 194 ? 14.813 5.453 1.703 1.00 87.06 194 LEU A N 1
ATOM 1492 C CA . LEU A 1 194 ? 16.197 5.749 2.069 1.00 87.06 194 LEU A CA 1
ATOM 1493 C C . LEU A 1 194 ? 17.140 5.147 1.030 1.00 87.06 194 LEU A C 1
ATOM 1495 O O . LEU A 1 194 ? 17.096 3.946 0.776 1.00 87.06 194 LEU A O 1
ATOM 1499 N N . ILE A 1 195 ? 18.019 5.978 0.483 1.00 83.25 195 ILE A N 1
ATOM 1500 C CA . ILE A 1 195 ? 19.151 5.541 -0.327 1.00 83.25 195 ILE A CA 1
ATOM 1501 C C . ILE A 1 195 ? 20.438 5.888 0.416 1.00 83.25 195 ILE A C 1
ATOM 1503 O O . ILE A 1 195 ? 20.583 6.996 0.934 1.00 83.25 195 ILE A O 1
ATOM 1507 N N . VAL A 1 196 ? 21.347 4.922 0.511 1.00 86.25 196 VAL A N 1
ATOM 1508 C CA . VAL A 1 196 ? 22.682 5.118 1.081 1.00 86.25 196 VAL A CA 1
ATOM 1509 C C . VAL A 1 196 ? 23.650 5.240 -0.087 1.00 86.25 196 VAL A C 1
ATOM 1511 O O . VAL A 1 196 ? 23.648 4.391 -0.974 1.00 86.25 196 VAL A O 1
ATOM 1514 N N . LEU A 1 197 ? 24.401 6.339 -0.116 1.00 88.50 197 LEU A N 1
ATOM 1515 C CA . LEU A 1 197 ? 25.336 6.682 -1.184 1.00 88.50 197 LEU A CA 1
ATOM 1516 C C . LEU A 1 197 ? 26.728 6.776 -0.559 1.00 88.50 197 LEU A C 1
ATOM 1518 O O . LEU A 1 197 ? 27.024 7.757 0.133 1.00 88.50 197 LEU A O 1
ATOM 1522 N N . ASP A 1 198 ? 27.545 5.749 -0.776 1.00 84.25 198 ASP A N 1
ATOM 1523 C CA . ASP A 1 198 ? 28.858 5.622 -0.139 1.00 84.25 198 ASP A CA 1
ATOM 1524 C C . ASP A 1 198 ? 29.949 6.293 -0.980 1.00 84.25 198 ASP A C 1
ATOM 1526 O O . ASP A 1 198 ? 30.836 6.958 -0.438 1.00 84.25 198 ASP A O 1
ATOM 1530 N N . ASP A 1 199 ? 29.864 6.172 -2.309 1.00 89.00 199 ASP A N 1
ATOM 1531 C CA . ASP A 1 199 ? 30.817 6.767 -3.247 1.00 89.00 199 ASP A CA 1
ATOM 1532 C C . ASP A 1 199 ? 30.183 7.936 -4.020 1.00 89.00 199 ASP A C 1
ATOM 1534 O O . ASP A 1 199 ? 28.986 7.975 -4.297 1.00 89.00 199 ASP A O 1
ATOM 1538 N N . VAL A 1 200 ? 31.008 8.893 -4.450 1.00 90.69 200 VAL A N 1
ATOM 1539 C CA . VAL A 1 200 ? 30.632 9.983 -5.362 1.00 90.69 200 VAL A CA 1
ATOM 1540 C C . VAL A 1 200 ? 29.993 9.440 -6.644 1.00 90.69 200 VAL A C 1
ATOM 1542 O O . VAL A 1 200 ? 29.104 10.081 -7.205 1.00 90.69 200 VAL A O 1
ATOM 1545 N N . ALA A 1 201 ? 30.420 8.258 -7.097 1.00 89.31 201 ALA A N 1
ATOM 1546 C CA . ALA A 1 201 ? 29.826 7.576 -8.242 1.00 89.31 201 ALA A CA 1
ATOM 1547 C C . ALA A 1 201 ? 28.327 7.281 -8.046 1.00 89.31 201 ALA A C 1
ATOM 1549 O O . ALA A 1 201 ? 27.561 7.400 -9.005 1.00 89.31 201 ALA A O 1
ATOM 1550 N N . ASP A 1 202 ? 27.888 6.982 -6.819 1.00 90.50 202 ASP A N 1
ATOM 1551 C CA . ASP A 1 202 ? 26.482 6.701 -6.519 1.00 90.50 202 ASP A CA 1
ATOM 1552 C C . ASP A 1 202 ? 25.629 7.967 -6.671 1.00 90.50 202 ASP A C 1
ATOM 1554 O O . ASP A 1 202 ? 24.565 7.939 -7.292 1.00 90.50 202 ASP A O 1
ATOM 1558 N N . TYR A 1 203 ? 26.131 9.113 -6.197 1.00 90.69 203 TYR A N 1
ATOM 1559 C CA . TYR A 1 203 ? 25.478 10.413 -6.397 1.00 90.69 203 TYR A CA 1
ATOM 1560 C C . TYR A 1 203 ? 25.315 10.737 -7.880 1.00 90.69 203 TYR A C 1
ATOM 1562 O O . TYR A 1 203 ? 24.265 11.222 -8.298 1.00 90.69 203 TYR A O 1
ATOM 1570 N N . VAL A 1 204 ? 26.346 10.466 -8.685 1.00 90.56 204 VAL A N 1
ATOM 1571 C CA . VAL A 1 204 ? 26.305 10.680 -10.137 1.00 90.56 204 VAL A CA 1
ATOM 1572 C C . VAL A 1 204 ? 25.268 9.761 -10.785 1.00 90.56 204 VAL A C 1
ATOM 1574 O O . VAL A 1 204 ? 24.411 10.249 -11.517 1.00 90.56 204 VAL A O 1
ATOM 1577 N N . ARG A 1 205 ? 25.290 8.461 -10.463 1.00 87.12 205 ARG A N 1
ATOM 1578 C CA . ARG A 1 205 ? 24.364 7.454 -11.001 1.00 87.12 205 ARG A CA 1
ATOM 1579 C C . ARG A 1 205 ? 22.898 7.779 -10.719 1.00 87.12 205 ARG A C 1
ATOM 1581 O O . ARG A 1 205 ? 22.056 7.561 -11.585 1.00 87.12 205 ARG A O 1
ATOM 1588 N N . HIS A 1 206 ? 22.599 8.251 -9.512 1.00 86.94 206 HIS A N 1
ATOM 1589 C CA . HIS A 1 206 ? 21.237 8.568 -9.076 1.00 86.94 206 HIS A CA 1
ATOM 1590 C C . HIS A 1 206 ? 20.858 10.040 -9.279 1.00 86.94 206 HIS A C 1
ATOM 1592 O O . HIS A 1 206 ? 19.751 10.435 -8.928 1.00 86.94 206 HIS A O 1
ATOM 1598 N N . GLU A 1 207 ? 21.765 10.844 -9.839 1.00 87.31 207 GLU A N 1
ATOM 1599 C CA . GLU A 1 207 ? 21.607 12.287 -10.050 1.00 87.31 207 GLU A CA 1
ATOM 1600 C C . GLU A 1 207 ? 21.253 13.079 -8.775 1.00 87.31 207 GLU A C 1
ATOM 1602 O O . GLU A 1 207 ? 20.607 14.125 -8.831 1.00 87.31 207 GLU A O 1
ATOM 1607 N N . ILE A 1 208 ? 21.722 12.611 -7.617 1.00 87.38 208 ILE A N 1
ATOM 1608 C CA . ILE A 1 208 ? 21.467 13.228 -6.310 1.00 87.38 208 ILE A CA 1
ATOM 1609 C C . ILE A 1 208 ? 22.555 14.264 -6.009 1.00 87.38 208 ILE A C 1
ATOM 1611 O O . ILE A 1 208 ? 23.740 14.020 -6.244 1.00 87.38 208 ILE A O 1
ATOM 1615 N N . GLU A 1 209 ? 22.168 15.428 -5.473 1.00 85.94 209 GLU A N 1
ATOM 1616 C CA . GLU A 1 209 ? 23.134 16.457 -5.081 1.00 85.94 209 GLU A CA 1
ATOM 1617 C C . GLU A 1 209 ? 24.007 15.959 -3.913 1.00 85.94 209 GLU A C 1
ATOM 1619 O O . GLU A 1 209 ? 23.478 15.601 -2.856 1.00 85.94 209 GLU A O 1
ATOM 1624 N N . PRO A 1 210 ? 25.342 15.934 -4.066 1.00 90.25 210 PRO A N 1
ATOM 1625 C CA . PRO A 1 210 ? 26.229 15.450 -3.022 1.00 90.25 210 PRO A CA 1
ATOM 1626 C C . PRO A 1 210 ? 26.502 16.513 -1.944 1.00 90.25 210 PRO A C 1
ATOM 1628 O O . PRO A 1 210 ? 26.354 17.719 -2.192 1.00 90.25 210 PRO A O 1
ATOM 1631 N N . PRO A 1 211 ? 26.994 16.104 -0.758 1.00 90.44 211 PRO A N 1
ATOM 1632 C CA . PRO A 1 211 ? 27.471 17.041 0.254 1.00 90.44 211 PRO A CA 1
ATOM 1633 C C . PRO A 1 211 ? 28.600 17.927 -0.290 1.00 90.44 211 PRO A C 1
ATOM 1635 O O . PRO A 1 211 ? 29.327 17.558 -1.216 1.00 90.44 211 PRO A O 1
ATOM 1638 N N . ALA A 1 212 ? 28.779 19.105 0.316 1.00 92.06 212 ALA A N 1
ATOM 1639 C CA . ALA A 1 212 ? 29.687 20.144 -0.180 1.00 92.06 212 ALA A CA 1
ATOM 1640 C C . ALA A 1 212 ? 31.125 19.652 -0.440 1.00 92.06 212 ALA A C 1
ATOM 1642 O O . ALA A 1 212 ? 31.753 20.099 -1.397 1.00 92.06 212 ALA A O 1
ATOM 1643 N N . SER A 1 213 ? 31.617 18.704 0.363 1.00 93.12 213 SER A N 1
ATOM 1644 C CA . SER A 1 213 ? 32.944 18.091 0.218 1.00 93.12 213 SER A CA 1
ATOM 1645 C C . SER A 1 213 ? 33.126 17.282 -1.072 1.00 93.12 213 SER A C 1
ATOM 1647 O O . SER A 1 213 ? 34.246 17.176 -1.562 1.00 93.12 213 SER A O 1
ATOM 1649 N N . LEU A 1 214 ? 32.050 16.727 -1.639 1.00 93.50 214 LEU A N 1
ATOM 1650 C CA . LEU A 1 214 ? 32.087 15.826 -2.797 1.00 93.50 214 LEU A CA 1
ATOM 1651 C C . LEU A 1 214 ? 31.648 16.505 -4.109 1.00 93.50 214 LEU A C 1
ATOM 1653 O O . LEU A 1 214 ? 31.813 15.930 -5.186 1.00 93.50 214 LEU A O 1
ATOM 1657 N N . ARG A 1 215 ? 31.134 17.743 -4.054 1.00 92.19 215 ARG A N 1
ATOM 1658 C CA . ARG A 1 215 ? 30.583 18.470 -5.217 1.00 92.19 215 ARG A CA 1
ATOM 1659 C C . ARG A 1 215 ? 31.554 18.601 -6.388 1.00 92.19 215 ARG A C 1
ATOM 1661 O O . ARG A 1 215 ? 31.152 18.386 -7.527 1.00 92.19 215 ARG A O 1
ATOM 1668 N N . GLN A 1 216 ? 32.820 18.936 -6.131 1.00 94.12 216 GLN A N 1
ATOM 1669 C CA . GLN A 1 216 ? 33.806 19.081 -7.207 1.00 94.12 216 GLN A CA 1
ATOM 1670 C C . GLN A 1 216 ? 34.011 17.752 -7.945 1.00 94.12 216 GLN A C 1
ATOM 1672 O O . GLN A 1 216 ? 33.932 17.702 -9.172 1.00 94.12 216 GLN A O 1
ATOM 1677 N N . ARG A 1 217 ? 34.191 16.663 -7.190 1.00 92.00 217 ARG A N 1
ATOM 1678 C CA . ARG A 1 217 ? 34.401 15.330 -7.756 1.00 92.00 217 ARG A CA 1
ATOM 1679 C C . ARG A 1 217 ? 33.176 14.825 -8.520 1.00 92.00 217 ARG A C 1
ATOM 1681 O O . ARG A 1 217 ? 33.326 14.200 -9.566 1.00 92.00 217 ARG A O 1
ATOM 1688 N N . TYR A 1 218 ? 31.978 15.135 -8.029 1.00 93.38 218 TYR A N 1
ATOM 1689 C CA . TYR A 1 218 ? 30.718 14.834 -8.708 1.00 93.38 218 TYR A CA 1
ATOM 1690 C C . TYR A 1 218 ? 30.626 15.514 -10.075 1.00 93.38 218 TYR A C 1
ATOM 1692 O O . TYR A 1 218 ? 30.311 14.854 -11.062 1.00 93.38 218 TYR A O 1
ATOM 1700 N N . VAL A 1 219 ? 30.942 16.812 -10.158 1.00 94.19 219 VAL A N 1
ATOM 1701 C CA . VAL A 1 219 ? 30.898 17.559 -11.428 1.00 94.19 219 VAL A CA 1
ATOM 1702 C C . VAL A 1 219 ? 31.886 16.978 -12.444 1.00 94.19 219 VAL A C 1
ATOM 1704 O O . VAL A 1 219 ? 31.529 16.806 -13.609 1.00 94.19 219 VAL A O 1
ATOM 1707 N N . GLU A 1 220 ? 33.100 16.629 -12.008 1.00 94.19 220 GLU A N 1
ATOM 1708 C CA . GLU A 1 220 ? 34.108 15.983 -12.860 1.00 94.19 220 GLU A CA 1
ATOM 1709 C C . GLU A 1 220 ? 33.614 14.640 -13.416 1.00 94.19 220 GLU A C 1
ATOM 1711 O O . GLU A 1 220 ? 33.645 14.425 -14.629 1.00 94.19 220 GLU A O 1
ATOM 1716 N N . LEU A 1 221 ? 33.123 13.749 -12.547 1.00 93.00 221 LEU A N 1
ATOM 1717 C CA . LEU A 1 221 ? 32.631 12.427 -12.945 1.00 93.00 221 LEU A CA 1
ATOM 1718 C C . LEU A 1 221 ? 31.403 12.521 -13.858 1.00 93.00 221 LEU A C 1
ATOM 1720 O O . LEU A 1 221 ? 31.342 11.828 -14.873 1.00 93.00 221 LEU A O 1
ATOM 1724 N N . LYS A 1 222 ? 30.469 13.430 -13.561 1.00 92.88 222 LYS A N 1
ATOM 1725 C CA . LYS A 1 222 ? 29.284 13.675 -14.391 1.00 92.88 222 LYS A CA 1
ATOM 1726 C C . LYS A 1 222 ? 29.659 14.143 -15.800 1.00 92.88 222 LYS A C 1
ATOM 1728 O O . LYS A 1 222 ? 29.045 13.715 -16.775 1.00 92.88 222 LYS A O 1
ATOM 1733 N N . ALA A 1 223 ? 30.687 14.984 -15.931 1.00 93.12 223 ALA A N 1
ATOM 1734 C CA . ALA A 1 223 ? 31.173 15.436 -17.234 1.00 93.12 223 ALA A CA 1
ATOM 1735 C C . ALA A 1 223 ? 31.817 14.299 -18.049 1.00 93.12 223 ALA A C 1
ATOM 1737 O O . ALA A 1 223 ? 31.611 14.223 -19.263 1.00 93.12 223 ALA A O 1
ATOM 1738 N N . VAL A 1 224 ? 32.568 13.404 -17.393 1.00 92.69 224 VAL A N 1
ATOM 1739 C CA . VAL A 1 224 ? 33.132 12.209 -18.045 1.00 92.69 224 VAL A CA 1
ATOM 1740 C C . VAL A 1 224 ? 32.012 11.292 -18.531 1.00 92.69 224 VAL A C 1
ATOM 1742 O O . VAL A 1 224 ? 31.993 10.950 -19.713 1.00 92.69 224 VAL A O 1
ATOM 1745 N N . GLN A 1 225 ? 31.038 10.982 -17.670 1.00 89.50 225 GLN A N 1
ATOM 1746 C CA . GLN A 1 225 ? 29.909 10.123 -18.024 1.00 89.50 225 GLN A CA 1
ATOM 1747 C C . GLN A 1 225 ? 29.109 10.697 -19.198 1.00 89.50 225 GLN A C 1
ATOM 1749 O O . GLN A 1 225 ? 28.857 9.989 -20.166 1.00 89.50 225 GLN A O 1
ATOM 1754 N N . ALA A 1 226 ? 28.787 11.996 -19.182 1.00 90.38 226 ALA A N 1
ATOM 1755 C CA . ALA A 1 226 ? 28.064 12.640 -20.280 1.00 90.38 226 ALA A CA 1
ATOM 1756 C C . ALA A 1 226 ? 28.808 12.532 -21.625 1.00 90.38 226 ALA A C 1
ATOM 1758 O O . ALA A 1 226 ? 28.191 12.348 -22.678 1.00 90.38 226 ALA A O 1
ATOM 1759 N N . ARG A 1 227 ? 30.146 12.618 -21.609 1.00 94.06 227 ARG A N 1
ATOM 1760 C CA . ARG A 1 227 ? 30.970 12.452 -22.813 1.00 94.06 227 ARG A CA 1
ATOM 1761 C C . ARG A 1 227 ? 30.970 11.006 -23.308 1.00 94.06 227 ARG A C 1
ATOM 1763 O O . ARG A 1 227 ? 30.876 10.782 -24.515 1.00 94.06 227 ARG A O 1
ATOM 1770 N N . GLU A 1 228 ? 31.089 10.038 -22.405 1.00 92.62 228 GLU A N 1
ATOM 1771 C CA . GLU A 1 228 ? 31.042 8.610 -22.736 1.00 92.62 228 GLU A CA 1
ATOM 1772 C C . GLU A 1 228 ? 29.673 8.200 -23.288 1.00 92.62 228 GLU A C 1
ATOM 1774 O O . GLU A 1 228 ? 29.611 7.553 -24.334 1.00 92.62 228 GLU A O 1
ATOM 1779 N N . GLU A 1 229 ? 28.588 8.651 -22.655 1.00 90.44 229 GLU A N 1
ATOM 1780 C CA . GLU A 1 229 ? 27.204 8.451 -23.098 1.00 90.44 229 GLU A CA 1
ATOM 1781 C C . GLU A 1 229 ? 26.997 9.017 -24.510 1.00 90.44 229 GLU A C 1
ATOM 1783 O O . GLU A 1 229 ? 26.494 8.327 -25.397 1.00 90.44 229 GLU A O 1
ATOM 1788 N N . GLY A 1 230 ? 27.471 10.245 -24.763 1.00 93.00 230 GLY A N 1
ATOM 1789 C CA . GLY A 1 230 ? 27.394 10.880 -26.079 1.00 93.00 230 GLY A CA 1
ATOM 1790 C C . GLY A 1 230 ? 28.167 10.118 -27.159 1.00 93.00 230 GLY A C 1
ATOM 1791 O O . GLY A 1 230 ? 27.657 9.913 -28.263 1.00 93.00 230 GLY A O 1
ATOM 1792 N N . ASN A 1 231 ? 29.374 9.640 -26.842 1.00 95.12 231 ASN A N 1
ATOM 1793 C CA . ASN A 1 231 ? 30.163 8.815 -27.759 1.00 95.12 231 ASN A CA 1
ATOM 1794 C C . ASN A 1 231 ? 29.481 7.467 -28.040 1.00 95.12 231 ASN A C 1
ATOM 1796 O O . ASN A 1 231 ? 29.441 7.031 -29.192 1.00 95.12 231 ASN A O 1
ATOM 1800 N N . ARG A 1 232 ? 28.923 6.820 -27.009 1.00 94.44 232 ARG A N 1
ATOM 1801 C CA . ARG A 1 232 ? 28.207 5.543 -27.123 1.00 94.44 232 ARG A CA 1
ATOM 1802 C C . ARG A 1 232 ? 26.935 5.686 -27.952 1.00 94.44 232 ARG A C 1
ATOM 1804 O O . ARG A 1 232 ? 26.699 4.864 -28.833 1.00 94.44 232 ARG A O 1
ATOM 1811 N N . LEU A 1 233 ? 26.149 6.736 -27.710 1.00 93.00 233 LEU A N 1
ATOM 1812 C CA . LEU A 1 233 ? 24.947 7.042 -28.481 1.00 93.00 233 LEU A CA 1
ATOM 1813 C C . LEU A 1 233 ? 25.292 7.281 -29.951 1.00 93.00 233 LEU A C 1
ATOM 1815 O O . LEU A 1 233 ? 24.650 6.708 -30.826 1.00 93.00 233 LEU A O 1
ATOM 1819 N N . LYS A 1 234 ? 26.335 8.071 -30.228 1.00 95.50 234 LYS A N 1
ATOM 1820 C CA . LYS A 1 234 ? 26.801 8.306 -31.598 1.00 95.50 234 LYS A CA 1
ATOM 1821 C C . LYS A 1 234 ? 27.196 7.000 -32.289 1.00 95.50 234 LYS A C 1
ATOM 1823 O O . LYS A 1 234 ? 26.687 6.717 -33.366 1.00 95.50 234 LYS A O 1
ATOM 1828 N N . ALA A 1 235 ? 28.030 6.181 -31.648 1.00 95.75 235 ALA A N 1
ATOM 1829 C CA . ALA A 1 235 ? 28.434 4.888 -32.197 1.00 95.75 235 ALA A CA 1
ATOM 1830 C C . ALA A 1 235 ? 27.231 3.958 -32.447 1.00 95.75 235 ALA A C 1
ATOM 1832 O O . ALA A 1 235 ? 27.182 3.270 -33.465 1.00 95.75 235 ALA A O 1
ATOM 1833 N N . HIS A 1 236 ? 26.238 3.963 -31.552 1.00 94.44 236 HIS A N 1
ATOM 1834 C CA . HIS A 1 236 ? 25.013 3.184 -31.718 1.00 94.44 236 HIS A CA 1
ATOM 1835 C C . HIS A 1 236 ? 24.160 3.676 -32.897 1.00 94.44 236 HIS A C 1
ATOM 1837 O O . HIS A 1 236 ? 23.681 2.864 -33.688 1.00 94.44 236 HIS A O 1
ATOM 1843 N N . LEU A 1 237 ? 24.004 4.993 -33.055 1.00 95.81 237 LEU A N 1
ATOM 1844 C CA . LEU A 1 237 ? 23.297 5.583 -34.193 1.00 95.81 237 LEU A CA 1
ATOM 1845 C C . LEU A 1 237 ? 24.011 5.297 -35.516 1.00 95.81 237 LEU A C 1
ATOM 1847 O O . LEU A 1 237 ? 23.347 4.937 -36.486 1.00 95.81 237 LEU A O 1
ATOM 1851 N N . ASP A 1 238 ? 25.342 5.385 -35.546 1.00 96.69 238 ASP A N 1
ATOM 1852 C CA . ASP A 1 238 ? 26.147 5.046 -36.723 1.00 96.69 238 ASP A CA 1
ATOM 1853 C C . ASP A 1 238 ? 25.969 3.562 -37.099 1.00 96.69 238 ASP A C 1
ATOM 1855 O O . ASP A 1 238 ? 25.784 3.228 -38.271 1.00 96.69 238 ASP A O 1
ATOM 1859 N N . GLN A 1 239 ? 25.930 2.666 -36.105 1.00 96.81 239 GLN A N 1
ATOM 1860 C CA . GLN A 1 239 ? 25.645 1.245 -36.314 1.00 96.81 239 GLN A CA 1
ATOM 1861 C C . GLN A 1 239 ? 24.233 1.015 -36.874 1.00 96.81 239 GLN A C 1
ATOM 1863 O O . GLN A 1 239 ? 24.077 0.258 -37.832 1.00 96.81 239 GLN A O 1
ATOM 1868 N N . ILE A 1 240 ? 23.204 1.657 -36.308 1.00 96.06 240 ILE A N 1
ATOM 1869 C CA . ILE A 1 240 ? 21.825 1.555 -36.811 1.00 96.06 240 ILE A CA 1
ATOM 1870 C C . ILE A 1 240 ? 21.744 2.081 -38.245 1.00 96.06 240 ILE A C 1
ATOM 1872 O O . ILE A 1 240 ? 21.119 1.447 -39.094 1.00 96.06 240 ILE A O 1
ATOM 1876 N N . ALA A 1 241 ? 22.386 3.214 -38.536 1.00 95.56 241 ALA A N 1
ATOM 1877 C CA . ALA A 1 241 ? 22.407 3.797 -39.871 1.00 95.56 241 ALA A CA 1
ATOM 1878 C C . ALA A 1 241 ? 23.059 2.849 -40.887 1.00 95.56 241 ALA A C 1
ATOM 1880 O O . ALA A 1 241 ? 22.510 2.660 -41.973 1.00 95.56 241 ALA A O 1
ATOM 1881 N N . ALA A 1 242 ? 24.171 2.202 -40.524 1.00 96.12 242 ALA A N 1
ATOM 1882 C CA . ALA A 1 242 ? 24.819 1.189 -41.354 1.00 96.12 242 ALA A CA 1
ATOM 1883 C C . ALA A 1 242 ? 23.910 -0.030 -41.587 1.00 96.12 242 ALA A C 1
ATOM 1885 O O . ALA A 1 242 ? 23.657 -0.395 -42.732 1.00 96.12 242 ALA A O 1
ATOM 1886 N N . GLN A 1 243 ? 23.323 -0.596 -40.526 1.00 95.44 243 GLN A N 1
ATOM 1887 C CA . GLN A 1 243 ? 22.380 -1.718 -40.637 1.00 95.44 243 GLN A CA 1
ATOM 1888 C C . GLN A 1 243 ? 21.156 -1.367 -41.496 1.00 95.44 243 GLN A C 1
ATOM 1890 O O . GLN A 1 243 ? 20.648 -2.194 -42.256 1.00 95.44 243 GLN A O 1
ATOM 1895 N N . TYR A 1 244 ? 20.669 -0.131 -41.397 1.00 94.31 244 TYR A N 1
ATOM 1896 C CA . TYR A 1 244 ? 19.556 0.344 -42.208 1.00 94.31 244 TYR A CA 1
ATOM 1897 C C . TYR A 1 244 ? 19.962 0.555 -43.672 1.00 94.31 244 TYR A C 1
ATOM 1899 O O . TYR A 1 244 ? 19.194 0.216 -44.572 1.00 94.31 244 TYR A O 1
ATOM 1907 N N . ALA A 1 245 ? 21.174 1.054 -43.929 1.00 95.44 245 ALA A N 1
ATOM 1908 C CA . ALA A 1 245 ? 21.730 1.156 -45.274 1.00 95.44 245 ALA A CA 1
ATOM 1909 C C . ALA A 1 245 ? 21.887 -0.228 -45.924 1.00 95.44 245 ALA A C 1
ATOM 1911 O O . ALA A 1 245 ? 21.474 -0.398 -47.072 1.00 95.44 245 ALA A O 1
ATOM 1912 N N . ASP A 1 246 ? 22.369 -1.228 -45.180 1.00 95.00 246 ASP A N 1
ATOM 1913 C CA . ASP A 1 246 ? 22.444 -2.622 -45.630 1.00 95.00 246 ASP A CA 1
ATOM 1914 C C . ASP A 1 246 ? 21.056 -3.181 -45.948 1.00 95.00 246 ASP A C 1
ATOM 1916 O O . ASP A 1 246 ? 20.856 -3.812 -46.988 1.00 95.00 246 ASP A O 1
ATOM 1920 N N . LYS A 1 247 ? 20.061 -2.889 -45.101 1.00 93.25 247 LYS A N 1
ATOM 1921 C CA . LYS A 1 247 ? 18.663 -3.257 -45.352 1.00 93.25 247 LYS A CA 1
ATOM 1922 C C . LYS A 1 247 ? 18.154 -2.619 -46.645 1.00 93.25 247 LYS A C 1
ATOM 1924 O O . LYS A 1 247 ? 17.574 -3.318 -47.471 1.00 93.25 247 LYS A O 1
ATOM 1929 N N . ILE A 1 248 ? 18.389 -1.324 -46.865 1.00 94.06 248 ILE A N 1
ATOM 1930 C CA . ILE A 1 248 ? 18.022 -0.641 -48.116 1.00 94.06 248 ILE A CA 1
ATOM 1931 C C . ILE A 1 248 ? 18.735 -1.279 -49.315 1.00 94.06 248 ILE A C 1
ATOM 1933 O O . ILE A 1 248 ? 18.102 -1.499 -50.346 1.00 94.06 248 ILE A O 1
ATOM 1937 N N . ALA A 1 249 ? 20.033 -1.567 -49.204 1.00 94.44 249 ALA A N 1
ATOM 1938 C CA . ALA A 1 249 ? 20.816 -2.181 -50.272 1.00 94.44 249 ALA A CA 1
ATOM 1939 C C . ALA A 1 249 ? 20.298 -3.584 -50.614 1.00 94.44 249 ALA A C 1
ATOM 1941 O O . ALA A 1 249 ? 20.154 -3.907 -51.791 1.00 94.44 249 ALA A O 1
ATOM 1942 N N . TRP A 1 250 ? 19.947 -4.381 -49.601 1.00 93.19 250 TRP A N 1
ATOM 1943 C CA . TRP A 1 250 ? 19.278 -5.667 -49.773 1.00 93.19 250 TRP A CA 1
ATOM 1944 C C . TRP A 1 250 ? 17.930 -5.502 -50.484 1.00 93.19 250 TRP A C 1
ATOM 1946 O O . TRP A 1 250 ? 17.704 -6.162 -51.489 1.00 93.19 250 TRP A O 1
ATOM 1956 N N . TRP A 1 251 ? 17.073 -4.570 -50.048 1.00 89.88 251 TRP A N 1
ATOM 1957 C CA . TRP A 1 251 ? 15.770 -4.315 -50.686 1.00 89.88 251 TRP A CA 1
ATOM 1958 C C . TRP A 1 251 ? 15.877 -3.844 -52.140 1.00 89.88 251 TRP A C 1
ATOM 1960 O O . TRP A 1 251 ? 15.003 -4.148 -52.946 1.00 89.88 251 TRP A O 1
ATOM 1970 N N . LYS A 1 252 ? 16.925 -3.085 -52.478 1.00 91.94 252 LYS A N 1
ATOM 1971 C CA . LYS A 1 252 ? 17.180 -2.588 -53.840 1.00 91.94 252 LYS A CA 1
ATOM 1972 C C . LYS A 1 252 ? 17.867 -3.607 -54.743 1.00 91.94 252 LYS A C 1
ATOM 1974 O O . LYS A 1 252 ? 17.983 -3.363 -55.942 1.00 91.94 252 LYS A O 1
ATOM 1979 N N . ARG A 1 253 ? 18.390 -4.699 -54.187 1.00 89.06 253 ARG A N 1
ATOM 1980 C CA . ARG A 1 253 ? 19.077 -5.721 -54.966 1.00 89.06 253 ARG A CA 1
ATOM 1981 C C . ARG A 1 253 ? 18.043 -6.553 -55.710 1.00 89.06 253 ARG A C 1
ATOM 1983 O O . ARG A 1 253 ? 17.171 -7.163 -55.100 1.00 89.06 253 ARG A O 1
ATOM 1990 N N . ASP A 1 254 ? 18.188 -6.628 -57.026 1.00 82.62 254 ASP A N 1
ATOM 1991 C CA . ASP A 1 254 ? 17.442 -7.601 -57.809 1.00 82.62 254 ASP A CA 1
ATOM 1992 C C . ASP A 1 254 ? 17.952 -9.005 -57.475 1.00 82.62 254 ASP A C 1
ATOM 1994 O O . ASP A 1 254 ? 19.126 -9.334 -57.672 1.00 82.62 254 ASP A O 1
ATOM 1998 N N . PHE A 1 255 ? 17.056 -9.835 -56.944 1.00 80.38 255 PHE A N 1
ATOM 1999 C CA . PHE A 1 255 ? 17.287 -11.259 -56.732 1.00 80.38 255 PHE A CA 1
ATOM 2000 C C . PHE A 1 255 ? 16.633 -12.023 -57.887 1.00 80.38 255 PHE A C 1
ATOM 2002 O O . PHE A 1 255 ? 15.448 -12.369 -57.795 1.00 80.38 255 PHE A O 1
ATOM 2009 N N . PRO A 1 256 ? 17.354 -12.260 -59.003 1.00 76.69 256 PRO A N 1
ATOM 2010 C CA . PRO A 1 256 ? 16.806 -13.014 -60.115 1.00 76.69 256 PRO A CA 1
ATOM 2011 C C . PRO A 1 256 ? 16.398 -14.397 -59.614 1.00 76.69 256 PRO A C 1
ATOM 2013 O O . PRO A 1 256 ? 17.205 -15.150 -59.075 1.00 76.69 256 PRO A O 1
ATOM 2016 N N . LYS A 1 257 ? 15.119 -14.732 -59.790 1.00 65.88 257 LYS A N 1
ATOM 2017 C CA . LYS A 1 257 ? 14.587 -16.067 -59.505 1.00 65.88 257 LYS A CA 1
ATOM 2018 C C . LYS A 1 257 ? 15.005 -17.009 -60.633 1.00 65.88 257 LYS A C 1
ATOM 2020 O O . LYS A 1 257 ? 14.172 -17.454 -61.421 1.00 65.88 257 LYS A O 1
ATOM 2025 N N . THR A 1 258 ? 16.301 -17.270 -60.772 1.00 57.78 258 THR A N 1
ATOM 2026 C CA . THR A 1 258 ? 16.772 -18.330 -61.659 1.00 57.78 258 THR A CA 1
ATOM 2027 C C . THR A 1 258 ? 16.305 -19.667 -61.096 1.00 57.78 258 THR A C 1
ATOM 2029 O O . THR A 1 258 ? 16.491 -19.971 -59.920 1.00 57.78 258 THR A O 1
ATOM 2032 N N . LYS A 1 259 ? 15.685 -20.486 -61.951 1.00 54.22 259 LYS A N 1
ATOM 2033 C CA . LYS A 1 259 ? 15.394 -21.902 -61.688 1.00 54.22 259 LYS A CA 1
ATOM 2034 C C . LYS A 1 259 ? 16.691 -22.727 -61.694 1.00 54.22 259 LYS A C 1
ATOM 2036 O O . LYS A 1 259 ? 16.775 -23.736 -62.386 1.00 54.22 259 LYS A O 1
ATOM 2041 N N . GLU A 1 260 ? 17.717 -22.306 -60.960 1.00 53.22 260 GLU A N 1
ATOM 2042 C CA . GLU A 1 260 ? 18.840 -23.189 -60.666 1.00 53.22 260 GLU A CA 1
ATOM 2043 C C . GLU A 1 260 ? 18.466 -24.044 -59.462 1.00 53.22 260 GLU A C 1
ATOM 2045 O O . GLU A 1 260 ? 18.498 -23.654 -58.296 1.00 53.22 260 GLU A O 1
ATOM 2050 N N . VAL A 1 261 ? 17.999 -25.231 -59.816 1.00 53.47 261 VAL A N 1
ATOM 2051 C CA . VAL A 1 261 ? 17.648 -26.322 -58.928 1.00 53.47 261 VAL A CA 1
ATOM 2052 C C . VAL A 1 261 ? 18.911 -26.754 -58.158 1.00 53.47 261 VAL A C 1
ATOM 2054 O O . VAL A 1 261 ? 19.844 -27.299 -58.734 1.00 53.47 261 VAL A O 1
ATOM 2057 N N . HIS A 1 262 ? 18.909 -26.522 -56.840 1.00 55.41 262 HIS A N 1
ATOM 2058 C CA . HIS A 1 262 ? 19.731 -27.199 -55.819 1.00 55.41 262 HIS A CA 1
ATOM 2059 C C . HIS A 1 262 ? 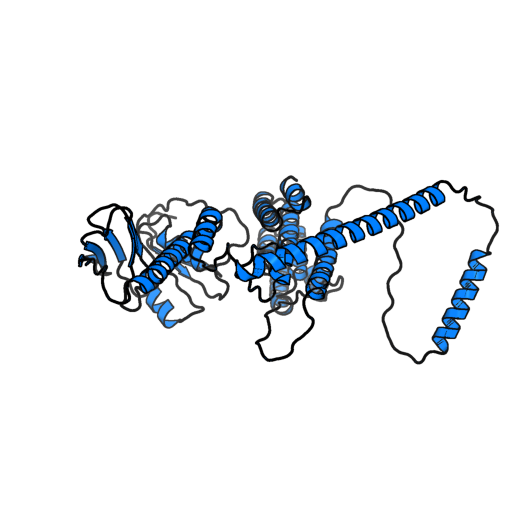21.265 -27.002 -55.812 1.00 55.41 262 HIS A C 1
ATOM 2061 O O . HIS A 1 262 ? 22.008 -27.983 -55.799 1.00 55.41 262 HIS A O 1
ATOM 2067 N N . VAL A 1 263 ? 21.759 -25.769 -55.643 1.00 55.41 263 VAL A N 1
ATOM 2068 C CA . VAL A 1 263 ? 23.114 -25.562 -55.065 1.00 55.41 263 VAL A CA 1
ATOM 2069 C C . VAL A 1 263 ? 23.035 -25.369 -53.543 1.00 55.41 263 VAL A C 1
ATOM 2071 O O . VAL A 1 263 ? 23.707 -26.077 -52.799 1.00 55.41 263 VAL A O 1
ATOM 2074 N N . LEU A 1 264 ? 22.079 -24.563 -53.057 1.00 55.75 264 LEU A N 1
ATOM 2075 C CA . LEU A 1 264 ? 21.851 -24.343 -51.617 1.00 55.75 264 LEU A CA 1
ATOM 2076 C C . LEU A 1 264 ? 21.542 -25.629 -50.833 1.00 55.75 264 LEU A C 1
ATOM 2078 O O . LEU A 1 264 ? 21.995 -25.773 -49.708 1.00 55.75 264 LEU A O 1
ATOM 2082 N N . ALA A 1 265 ? 20.826 -26.589 -51.428 1.00 57.34 265 ALA A N 1
ATOM 2083 C CA . ALA A 1 265 ? 20.529 -27.867 -50.772 1.00 57.34 265 ALA A CA 1
ATOM 2084 C C . ALA A 1 265 ? 21.765 -28.776 -50.645 1.00 57.34 265 ALA A C 1
ATOM 2086 O O . ALA A 1 265 ? 21.844 -29.585 -49.726 1.00 57.34 265 ALA A O 1
ATOM 2087 N N . LYS A 1 266 ? 22.734 -28.652 -51.561 1.00 57.44 266 LYS A N 1
ATOM 2088 C CA . LYS A 1 266 ? 23.952 -29.469 -51.565 1.00 57.44 266 LYS A CA 1
ATOM 2089 C C . LYS A 1 266 ? 24.981 -28.927 -50.574 1.00 57.44 266 LYS A C 1
ATOM 2091 O O . LYS A 1 266 ? 25.645 -29.717 -49.907 1.00 57.44 266 LYS A O 1
ATOM 2096 N N . ASP A 1 267 ? 25.041 -27.604 -50.437 1.00 59.66 267 ASP A N 1
ATOM 2097 C CA . ASP A 1 267 ? 25.890 -26.929 -49.457 1.00 59.66 267 ASP A CA 1
ATOM 2098 C C . ASP A 1 267 ? 25.305 -27.010 -48.038 1.00 59.66 267 ASP A C 1
ATOM 2100 O O . ASP A 1 267 ? 26.064 -27.261 -47.105 1.00 59.66 267 ASP A O 1
ATOM 2104 N N . LEU A 1 268 ? 23.972 -26.936 -47.866 1.00 59.53 268 LEU A N 1
ATOM 2105 C CA . LEU A 1 268 ? 23.329 -27.255 -46.580 1.00 59.53 268 LEU A CA 1
ATOM 2106 C C . LEU A 1 268 ? 23.574 -28.711 -46.179 1.00 59.53 268 LEU A C 1
ATOM 2108 O O . LEU A 1 268 ? 24.018 -28.954 -45.067 1.00 59.53 268 LEU A O 1
ATOM 2112 N N . ALA A 1 269 ? 23.371 -29.672 -47.085 1.00 62.94 269 ALA A N 1
ATOM 2113 C CA . ALA A 1 269 ? 23.590 -31.086 -46.775 1.00 62.94 269 ALA A CA 1
ATOM 2114 C C . ALA A 1 269 ? 25.065 -31.413 -46.483 1.00 62.94 269 ALA A C 1
ATOM 2116 O O . ALA A 1 269 ? 25.361 -32.381 -45.785 1.00 62.94 269 ALA A O 1
ATOM 2117 N N . ARG A 1 270 ? 26.008 -30.636 -47.028 1.00 67.19 270 ARG A N 1
ATOM 2118 C CA . ARG A 1 270 ? 27.433 -30.758 -46.709 1.00 67.19 270 ARG A CA 1
ATOM 2119 C C . ARG A 1 270 ? 27.757 -30.144 -45.346 1.00 67.19 270 ARG A C 1
ATOM 2121 O O . ARG A 1 270 ? 28.449 -30.788 -44.566 1.00 67.19 270 ARG A O 1
ATOM 2128 N N . ALA A 1 271 ? 27.221 -28.962 -45.047 1.00 65.19 271 ALA A N 1
ATOM 2129 C CA . ALA A 1 271 ? 27.374 -28.318 -43.745 1.00 65.19 271 ALA A CA 1
ATOM 2130 C C . ALA A 1 271 ? 26.707 -29.129 -42.617 1.00 65.19 271 ALA A C 1
ATOM 2132 O O . ALA A 1 271 ? 27.278 -29.261 -41.542 1.00 65.19 271 ALA A O 1
ATOM 2133 N N . GLU A 1 272 ? 25.548 -29.741 -42.870 1.00 64.44 272 GLU A N 1
ATOM 2134 C CA . GLU A 1 272 ? 24.867 -30.643 -41.930 1.00 64.44 272 GLU A CA 1
ATOM 2135 C C . GLU A 1 272 ? 25.693 -31.904 -41.651 1.00 64.44 272 GLU A C 1
ATOM 2137 O O . GLU A 1 272 ? 25.823 -32.293 -40.496 1.00 64.44 272 GLU A O 1
ATOM 2142 N N . ARG A 1 273 ? 26.339 -32.495 -42.669 1.00 68.31 273 ARG A N 1
ATOM 2143 C CA . ARG A 1 273 ? 27.245 -33.645 -42.479 1.00 68.31 273 ARG A CA 1
ATOM 2144 C C . ARG A 1 273 ? 28.509 -33.283 -41.704 1.00 68.31 273 ARG A C 1
ATOM 2146 O O . ARG A 1 273 ? 28.915 -34.045 -40.838 1.00 68.31 273 ARG A O 1
ATOM 2153 N N . GLU A 1 274 ? 29.106 -32.122 -41.974 1.00 69.25 274 GLU A N 1
ATOM 2154 C CA . GLU A 1 274 ? 30.283 -31.645 -41.231 1.00 69.25 274 GLU A CA 1
ATOM 2155 C C . GLU A 1 274 ? 29.938 -31.325 -39.758 1.00 69.25 274 GLU A C 1
ATOM 2157 O O . GLU A 1 274 ? 30.748 -31.572 -38.864 1.00 69.25 274 GLU A O 1
ATOM 2162 N N . VAL A 1 275 ? 28.716 -30.850 -39.478 1.00 65.19 275 VAL A N 1
ATOM 2163 C CA . VAL A 1 275 ? 28.208 -30.621 -38.112 1.00 65.19 275 VAL A CA 1
ATOM 2164 C C . VAL A 1 275 ? 27.830 -31.930 -37.404 1.00 65.19 275 VAL A C 1
ATOM 2166 O O . VAL A 1 275 ? 28.071 -32.056 -36.201 1.00 65.19 275 VAL A O 1
ATOM 2169 N N . ASP A 1 276 ? 27.281 -32.916 -38.116 1.00 63.50 276 ASP A N 1
ATOM 2170 C CA . ASP A 1 276 ? 26.945 -34.231 -37.557 1.00 63.50 276 ASP A CA 1
ATOM 2171 C C . ASP A 1 276 ? 28.191 -35.077 -37.258 1.00 63.50 276 ASP A C 1
ATOM 2173 O O . ASP A 1 276 ? 28.259 -35.694 -36.192 1.00 63.50 276 ASP A O 1
ATOM 2177 N N . ASP A 1 277 ? 29.215 -35.042 -38.115 1.00 66.94 277 ASP A N 1
ATOM 2178 C CA . ASP A 1 277 ? 30.505 -35.695 -37.853 1.00 66.94 277 ASP A CA 1
ATOM 2179 C C . ASP A 1 277 ? 31.216 -35.062 -36.639 1.00 66.94 277 ASP A C 1
ATOM 2181 O O . ASP A 1 277 ? 31.782 -35.771 -35.801 1.00 66.94 277 ASP A O 1
ATOM 2185 N N . ALA A 1 278 ? 31.114 -33.737 -36.473 1.00 60.84 278 ALA A N 1
ATOM 2186 C CA . ALA A 1 278 ? 31.622 -33.032 -35.293 1.00 60.84 278 ALA A CA 1
ATOM 2187 C C . ALA A 1 278 ? 30.818 -33.346 -34.012 1.00 60.84 278 ALA A C 1
ATOM 2189 O O . ALA A 1 278 ? 31.390 -33.405 -32.921 1.00 60.84 278 ALA A O 1
ATOM 2190 N N . ARG A 1 279 ? 29.505 -33.597 -34.122 1.00 57.03 279 ARG A N 1
ATOM 2191 C CA . ARG A 1 279 ? 28.644 -34.022 -33.001 1.00 57.03 279 ARG A CA 1
ATOM 2192 C C . ARG A 1 279 ? 28.875 -35.472 -32.577 1.00 57.03 279 ARG A C 1
ATOM 2194 O O . ARG A 1 279 ? 28.729 -35.767 -31.394 1.00 57.03 279 ARG A O 1
ATOM 2201 N N . GLN A 1 280 ? 29.243 -36.362 -33.498 1.00 57.06 280 GLN A N 1
ATOM 2202 C CA . GLN A 1 280 ? 29.533 -37.772 -33.198 1.00 57.06 280 GLN A CA 1
ATOM 2203 C C . GLN A 1 280 ? 30.914 -37.986 -32.555 1.00 57.06 280 GLN A C 1
ATOM 2205 O O . GLN A 1 280 ? 31.123 -38.992 -31.880 1.00 57.06 280 GLN A O 1
ATOM 2210 N N . GLN A 1 281 ? 31.841 -37.037 -32.722 1.00 54.28 281 GLN A N 1
ATOM 2211 C CA . GLN A 1 281 ? 33.184 -37.082 -32.124 1.00 54.28 281 GLN A CA 1
ATOM 2212 C C . GLN A 1 281 ? 33.296 -36.337 -30.780 1.00 54.28 281 GLN A C 1
ATOM 2214 O O . GLN A 1 281 ? 34.328 -36.426 -30.113 1.00 54.28 281 GLN A O 1
ATOM 2219 N N . ALA A 1 282 ? 32.247 -35.632 -30.345 1.00 43.53 282 ALA A N 1
ATOM 2220 C CA . ALA A 1 282 ? 32.216 -34.950 -29.055 1.00 43.53 282 ALA A CA 1
ATOM 2221 C C . ALA A 1 282 ? 31.689 -35.882 -27.938 1.00 43.53 282 ALA A C 1
ATOM 2223 O O . ALA A 1 282 ? 30.623 -36.484 -28.095 1.00 43.53 282 ALA A O 1
ATOM 2224 N N . PRO A 1 283 ? 32.369 -36.002 -26.780 1.00 43.09 283 PRO A N 1
ATOM 2225 C CA . PRO A 1 283 ? 31.814 -36.713 -25.634 1.00 43.09 283 PRO A CA 1
ATOM 2226 C C . PRO A 1 283 ? 30.547 -36.004 -25.134 1.00 43.09 283 PRO A C 1
ATOM 2228 O O . PRO A 1 283 ? 30.513 -34.783 -24.985 1.00 43.09 283 PRO A O 1
ATOM 2231 N N . ALA A 1 284 ? 29.497 -36.789 -24.887 1.00 41.00 284 ALA A N 1
ATOM 2232 C CA . ALA A 1 284 ? 28.160 -36.310 -24.563 1.00 41.00 284 ALA A CA 1
ATOM 2233 C C . ALA A 1 284 ? 28.123 -35.436 -23.296 1.00 41.00 284 ALA A C 1
ATOM 2235 O O . ALA A 1 284 ? 28.119 -35.939 -22.173 1.00 41.00 284 ALA A O 1
ATOM 2236 N N . SER A 1 285 ? 27.984 -34.125 -23.480 1.00 39.09 285 SER A N 1
ATOM 2237 C CA . SER A 1 285 ? 27.479 -33.193 -22.474 1.00 39.09 285 SER A CA 1
ATOM 2238 C C . SER A 1 285 ? 26.103 -32.693 -22.926 1.00 39.09 285 SER A C 1
ATOM 2240 O O . SER A 1 285 ? 25.937 -32.048 -23.958 1.00 39.09 285 SER A O 1
ATOM 2242 N N . ARG A 1 286 ? 25.069 -33.079 -22.171 1.00 40.72 286 ARG A N 1
ATOM 2243 C CA . ARG A 1 286 ? 23.671 -32.713 -22.426 1.00 40.72 286 ARG A CA 1
ATOM 2244 C C . ARG A 1 286 ? 23.481 -31.217 -22.169 1.00 40.72 286 ARG A C 1
ATOM 2246 O O . ARG A 1 286 ? 23.559 -30.793 -21.021 1.00 40.72 286 ARG A O 1
ATOM 2253 N N . SER A 1 287 ? 23.164 -30.447 -23.207 1.00 34.38 287 SER A N 1
ATOM 2254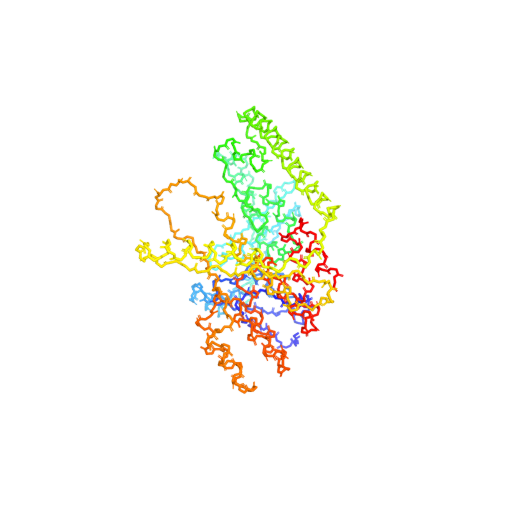 C CA . SER A 1 287 ? 22.537 -29.133 -23.057 1.00 34.38 287 SER A CA 1
ATOM 2255 C C . SER A 1 287 ? 21.475 -28.917 -24.138 1.00 34.38 287 SER A C 1
ATOM 2257 O O . SER A 1 287 ? 21.604 -29.403 -25.261 1.00 34.38 287 SER A O 1
ATOM 2259 N N . ALA A 1 288 ? 20.383 -28.280 -23.727 1.00 33.31 288 ALA A N 1
ATOM 2260 C CA . ALA A 1 288 ? 19.081 -28.236 -24.380 1.00 33.31 288 ALA A CA 1
ATOM 2261 C C . ALA A 1 288 ? 19.073 -27.460 -25.711 1.00 33.31 288 ALA A C 1
ATOM 2263 O O . ALA A 1 288 ? 19.748 -26.446 -25.866 1.00 33.31 288 ALA A O 1
ATOM 2264 N N . ALA A 1 289 ? 18.269 -27.941 -26.663 1.00 30.64 289 ALA A N 1
ATOM 2265 C CA . ALA A 1 289 ? 18.058 -27.322 -27.968 1.00 30.64 289 ALA A CA 1
ATOM 2266 C C . ALA A 1 289 ? 17.226 -26.028 -27.866 1.00 30.64 289 ALA A C 1
ATOM 2268 O O . ALA A 1 289 ? 16.194 -25.997 -27.196 1.00 30.64 289 ALA A O 1
ATOM 2269 N N . ALA A 1 290 ? 17.662 -24.983 -28.574 1.00 29.59 290 ALA A N 1
ATOM 2270 C CA . ALA A 1 290 ? 16.901 -23.757 -28.811 1.00 29.59 290 ALA A CA 1
ATOM 2271 C C . ALA A 1 290 ? 15.823 -23.974 -29.901 1.00 29.59 290 ALA A C 1
ATOM 2273 O O . ALA A 1 290 ? 16.074 -24.731 -30.844 1.00 29.59 290 ALA A O 1
ATOM 2274 N N . PRO A 1 291 ? 14.642 -23.327 -29.816 1.00 34.62 291 PRO A N 1
ATOM 2275 C CA . PRO A 1 291 ? 13.608 -23.429 -30.845 1.00 34.62 291 PRO A CA 1
ATOM 2276 C C . PRO A 1 291 ? 13.931 -22.555 -32.082 1.00 34.62 291 PRO A C 1
ATOM 2278 O O . PRO A 1 291 ? 14.643 -21.555 -31.956 1.00 34.62 291 PRO A O 1
ATOM 2281 N N . PRO A 1 292 ? 13.428 -22.911 -33.284 1.00 34.03 292 PRO A N 1
ATOM 2282 C CA . PRO A 1 292 ? 13.699 -22.187 -34.529 1.00 34.03 292 PRO A CA 1
ATOM 2283 C C . PRO A 1 292 ? 12.923 -20.855 -34.630 1.00 34.03 292 PRO A C 1
ATOM 2285 O O . PRO A 1 292 ? 11.876 -20.704 -33.997 1.00 34.03 292 PRO A O 1
ATOM 2288 N N . PRO A 1 293 ? 13.392 -19.888 -35.447 1.00 30.88 293 PRO A N 1
ATOM 2289 C CA . PRO A 1 293 ? 12.718 -18.604 -35.636 1.00 30.88 293 PRO A CA 1
ATOM 2290 C C . PRO A 1 293 ? 11.432 -18.751 -36.469 1.00 30.88 293 PRO A C 1
ATOM 2292 O O . PRO A 1 293 ? 11.421 -19.406 -37.511 1.00 30.88 293 PRO A O 1
ATOM 2295 N N . ALA A 1 294 ? 10.349 -18.113 -36.017 1.00 33.56 294 ALA A N 1
ATOM 2296 C CA . ALA A 1 294 ? 9.067 -18.071 -36.721 1.00 33.56 294 ALA A CA 1
ATOM 2297 C C . ALA A 1 294 ? 9.092 -17.090 -37.921 1.00 33.56 294 ALA A C 1
ATOM 2299 O O . ALA A 1 294 ? 9.727 -16.035 -37.828 1.00 33.56 294 ALA A O 1
ATOM 2300 N N . PRO A 1 295 ? 8.390 -17.389 -39.034 1.00 33.28 295 PRO A N 1
ATOM 2301 C CA . PRO A 1 295 ? 8.266 -16.480 -40.172 1.00 33.28 295 PRO A CA 1
ATOM 2302 C C . PRO A 1 295 ? 7.359 -15.281 -39.842 1.00 33.28 295 PRO A C 1
ATOM 2304 O O . PRO A 1 295 ? 6.348 -15.417 -39.155 1.00 33.28 295 PRO A O 1
ATOM 2307 N N . MET A 1 296 ? 7.721 -14.098 -40.350 1.00 31.47 296 MET A N 1
ATOM 2308 C CA . MET A 1 296 ? 6.930 -12.867 -40.229 1.00 31.47 296 MET A CA 1
ATOM 2309 C C . MET A 1 296 ? 5.583 -13.009 -40.953 1.00 31.47 296 MET A C 1
ATOM 2311 O O . MET A 1 296 ? 5.558 -13.263 -42.156 1.00 31.47 296 MET A O 1
ATOM 2315 N N . ALA A 1 297 ? 4.482 -12.791 -40.232 1.00 30.89 297 ALA A N 1
ATOM 2316 C CA . ALA A 1 297 ? 3.140 -12.632 -40.790 1.00 30.89 297 ALA A CA 1
ATOM 2317 C C . ALA A 1 297 ? 2.747 -11.143 -40.860 1.00 30.89 297 ALA A C 1
ATOM 2319 O O . ALA A 1 297 ? 3.103 -10.355 -39.982 1.00 30.89 297 ALA A O 1
ATOM 2320 N N . GLU A 1 298 ? 2.021 -10.780 -41.921 1.00 29.55 298 GLU A N 1
ATOM 2321 C CA . GLU A 1 298 ? 1.354 -9.485 -42.123 1.00 29.55 298 GLU A CA 1
ATOM 2322 C C . GLU A 1 298 ? 0.310 -9.183 -41.024 1.00 29.55 298 GLU A C 1
ATOM 2324 O O . GLU A 1 298 ? -0.184 -10.108 -40.374 1.00 29.55 298 GLU A O 1
ATOM 2329 N N . PRO A 1 299 ? -0.041 -7.902 -40.783 1.00 32.03 299 PRO A N 1
ATOM 2330 C CA . PRO A 1 299 ? -0.844 -7.516 -39.630 1.00 32.03 299 PRO A CA 1
ATOM 2331 C C . PRO A 1 299 ? -2.323 -7.880 -39.834 1.00 32.03 299 PRO A C 1
ATOM 2333 O O . PRO A 1 299 ? -3.030 -7.252 -40.620 1.00 32.03 299 PRO A O 1
ATOM 2336 N N . ALA A 1 300 ? -2.794 -8.881 -39.089 1.00 28.23 300 ALA A N 1
ATOM 2337 C CA . ALA A 1 300 ? -4.210 -9.194 -38.890 1.00 28.23 300 ALA A CA 1
ATOM 2338 C C . ALA A 1 300 ? -4.717 -8.568 -37.563 1.00 28.23 300 ALA A C 1
ATOM 2340 O O . ALA A 1 300 ? -3.895 -8.181 -36.725 1.00 28.23 300 ALA A O 1
ATOM 2341 N N . PRO A 1 301 ? -6.043 -8.410 -37.362 1.00 31.91 301 PRO A N 1
ATOM 2342 C CA . PRO A 1 301 ? -6.604 -7.621 -36.267 1.00 31.91 301 PRO A CA 1
ATOM 2343 C C . PRO A 1 301 ? -6.256 -8.217 -34.897 1.00 31.91 301 PRO A C 1
ATOM 2345 O O . PRO A 1 301 ? -6.243 -9.431 -34.721 1.00 31.91 301 PRO A O 1
ATOM 2348 N N . MET A 1 302 ? -5.960 -7.342 -33.933 1.00 30.66 302 MET A N 1
ATOM 2349 C CA . MET A 1 302 ? -5.546 -7.710 -32.578 1.00 30.66 302 MET A CA 1
ATOM 2350 C C . MET A 1 302 ? -6.644 -8.481 -31.833 1.00 30.66 302 MET A C 1
ATOM 2352 O O . MET A 1 302 ? -7.636 -7.888 -31.416 1.00 30.66 302 MET A O 1
ATOM 2356 N N . GLU A 1 303 ? -6.415 -9.769 -31.577 1.00 26.72 303 GLU A N 1
ATOM 2357 C CA . GLU A 1 303 ? -7.084 -10.494 -30.497 1.00 26.72 303 GLU A CA 1
ATOM 2358 C C . GLU A 1 303 ? -6.252 -10.398 -29.207 1.00 26.72 303 GLU A C 1
ATOM 2360 O O . GLU A 1 303 ? -5.081 -10.793 -29.149 1.00 26.72 303 GLU A O 1
ATOM 2365 N N . ALA A 1 304 ? -6.875 -9.844 -28.163 1.00 38.69 304 ALA A N 1
ATOM 2366 C CA . ALA A 1 304 ? -6.252 -9.455 -26.897 1.00 38.69 304 ALA A CA 1
ATOM 2367 C C . ALA A 1 304 ? -5.635 -10.618 -26.091 1.00 38.69 304 ALA A C 1
ATOM 2369 O O . ALA A 1 304 ? -4.773 -10.373 -25.246 1.00 38.69 304 ALA A O 1
ATOM 2370 N N . GLY A 1 305 ? -6.012 -11.873 -26.371 1.00 33.72 305 GLY A N 1
ATOM 2371 C CA . GLY A 1 305 ? -5.440 -13.055 -25.710 1.00 33.72 305 GLY A CA 1
ATOM 2372 C C . GLY A 1 305 ? -3.924 -13.174 -25.904 1.00 33.72 305 GLY A C 1
ATOM 2373 O O . GLY A 1 305 ? -3.197 -13.509 -24.976 1.00 33.72 305 GLY A O 1
ATOM 2374 N N . THR A 1 306 ? -3.415 -12.759 -27.068 1.00 32.69 306 THR A N 1
ATOM 2375 C CA . THR A 1 306 ? -1.976 -12.825 -27.384 1.00 32.69 306 THR A CA 1
ATOM 2376 C C . THR A 1 306 ? -1.126 -11.790 -26.640 1.00 32.69 306 THR A C 1
ATOM 2378 O O . THR A 1 306 ? 0.090 -11.951 -26.534 1.00 32.69 306 THR A O 1
ATOM 2381 N N . VAL A 1 307 ? -1.741 -10.724 -26.116 1.00 38.62 307 VAL A N 1
ATOM 2382 C CA . VAL A 1 307 ? -1.037 -9.610 -25.460 1.00 38.62 307 VAL A CA 1
ATOM 2383 C C . VAL A 1 307 ? -0.720 -9.950 -24.002 1.00 38.62 307 VAL A C 1
ATOM 2385 O O . VAL A 1 307 ? 0.370 -9.636 -23.526 1.00 38.62 307 VAL A O 1
ATOM 2388 N N . ALA A 1 308 ? -1.630 -10.652 -23.316 1.00 38.25 308 ALA A N 1
ATOM 2389 C CA . ALA A 1 308 ? -1.420 -11.130 -21.949 1.00 38.25 308 ALA A CA 1
ATOM 2390 C C . ALA A 1 308 ? -0.312 -12.198 -21.886 1.00 38.25 308 ALA A C 1
ATOM 2392 O O . ALA A 1 308 ? 0.588 -12.094 -21.052 1.00 38.25 308 ALA A O 1
ATOM 2393 N N . ASP A 1 309 ? -0.304 -13.144 -22.830 1.00 38.19 309 ASP A N 1
ATOM 2394 C CA . ASP A 1 309 ? 0.728 -14.188 -22.918 1.00 38.19 309 ASP A CA 1
ATOM 2395 C C . ASP A 1 309 ? 2.120 -13.605 -23.210 1.00 38.19 309 ASP A C 1
ATOM 2397 O O . ASP A 1 309 ? 3.123 -14.020 -22.621 1.00 38.19 309 ASP A O 1
ATOM 2401 N N . ARG A 1 310 ? 2.193 -12.573 -24.064 1.00 36.34 310 ARG A N 1
ATOM 2402 C CA . ARG A 1 310 ? 3.445 -11.849 -24.341 1.00 36.34 310 ARG A CA 1
ATOM 2403 C C . ARG A 1 310 ? 3.927 -11.015 -23.154 1.00 36.34 310 ARG A C 1
ATOM 2405 O O . ARG A 1 310 ? 5.134 -10.937 -22.940 1.00 36.34 310 ARG A O 1
ATOM 2412 N N . ALA A 1 311 ? 3.015 -10.420 -22.383 1.00 38.19 311 ALA A N 1
ATOM 2413 C CA . ALA A 1 311 ? 3.353 -9.631 -21.201 1.00 38.19 311 ALA A CA 1
ATOM 2414 C C . ALA A 1 311 ? 3.905 -10.504 -20.061 1.00 38.19 311 ALA A C 1
ATOM 2416 O O . ALA A 1 311 ? 4.843 -10.093 -19.379 1.00 38.19 311 ALA A O 1
ATOM 2417 N N . ILE A 1 312 ? 3.388 -11.724 -19.870 1.00 41.00 312 ILE A N 1
ATOM 2418 C CA . ILE A 1 312 ? 3.927 -12.677 -18.883 1.00 41.00 312 ILE A CA 1
ATOM 2419 C C . ILE A 1 312 ? 5.345 -13.117 -19.277 1.00 41.00 312 ILE A C 1
ATOM 2421 O O . ILE A 1 312 ? 6.237 -13.138 -18.425 1.00 41.00 312 ILE A O 1
ATOM 2425 N N . ALA A 1 313 ? 5.579 -13.400 -20.564 1.00 33.91 313 ALA A N 1
ATOM 2426 C CA . ALA A 1 313 ? 6.902 -13.758 -21.075 1.00 33.91 313 ALA A CA 1
ATOM 2427 C C . ALA A 1 313 ? 7.916 -12.607 -20.926 1.00 33.91 313 ALA A C 1
ATOM 2429 O O . ALA A 1 313 ? 8.998 -12.819 -20.380 1.00 33.91 313 ALA A O 1
ATOM 2430 N N . SER A 1 314 ? 7.542 -11.373 -21.292 1.00 34.09 314 SER A N 1
ATOM 2431 C CA . SER A 1 314 ? 8.439 -10.214 -21.176 1.00 34.09 314 SER A CA 1
ATOM 2432 C C . SER A 1 314 ? 8.726 -9.825 -19.723 1.00 34.09 314 SER A C 1
ATOM 2434 O O . SER A 1 314 ? 9.809 -9.335 -19.411 1.00 34.09 314 SER A O 1
ATOM 2436 N N . SER A 1 315 ? 7.781 -10.046 -18.805 1.00 37.66 315 SER A N 1
ATOM 2437 C CA . SER A 1 315 ? 7.956 -9.736 -17.377 1.00 37.66 315 SER A CA 1
ATOM 2438 C C . SER A 1 315 ? 8.897 -10.722 -16.680 1.00 37.66 315 SER A C 1
ATOM 2440 O O . SER A 1 315 ? 9.626 -10.337 -15.766 1.00 37.66 315 SER A O 1
ATOM 2442 N N . ALA A 1 316 ? 8.912 -11.984 -17.124 1.00 36.62 316 ALA A N 1
ATOM 2443 C CA . ALA A 1 316 ? 9.851 -12.994 -16.641 1.00 36.62 316 ALA A CA 1
ATOM 2444 C C . ALA A 1 316 ? 11.294 -12.707 -17.096 1.00 36.62 316 ALA A C 1
ATOM 2446 O O . ALA A 1 316 ? 12.227 -12.911 -16.322 1.00 36.62 316 ALA A O 1
ATOM 2447 N N . GLU A 1 317 ? 11.469 -12.181 -18.311 1.00 31.44 317 GLU A N 1
ATOM 2448 C CA . GLU A 1 317 ? 12.771 -11.757 -18.849 1.00 31.44 317 GLU A CA 1
ATOM 2449 C C . GLU A 1 317 ? 13.259 -10.454 -18.186 1.00 31.44 317 GLU A C 1
ATOM 2451 O O . GLU A 1 317 ? 14.420 -10.342 -17.802 1.00 31.44 317 GLU A O 1
ATOM 2456 N N . SER A 1 318 ? 12.351 -9.507 -17.921 1.00 35.09 318 SER A N 1
ATOM 2457 C CA . SER A 1 318 ? 12.689 -8.214 -17.296 1.00 35.09 318 SER A CA 1
ATOM 2458 C C . SER A 1 318 ? 13.191 -8.337 -15.847 1.00 35.09 318 SER A C 1
ATOM 2460 O O . SER A 1 318 ? 13.987 -7.507 -15.407 1.00 35.09 318 SER A O 1
ATOM 2462 N N . LYS A 1 319 ? 12.764 -9.368 -15.094 1.00 38.16 319 LYS A N 1
ATOM 2463 C CA . LYS A 1 319 ? 13.307 -9.655 -13.749 1.00 38.16 319 LYS A CA 1
ATOM 2464 C C . LYS A 1 319 ? 14.756 -10.165 -13.807 1.00 38.16 319 LYS A C 1
ATOM 2466 O O . LYS A 1 319 ? 15.543 -9.817 -12.936 1.00 38.16 319 LYS A O 1
ATOM 2471 N N . GLN A 1 320 ? 15.139 -10.914 -14.845 1.00 33.75 320 GLN A N 1
ATOM 2472 C CA . GLN A 1 320 ? 16.519 -11.403 -14.998 1.00 33.75 320 GLN A CA 1
ATOM 2473 C C . GLN A 1 320 ? 17.506 -10.294 -15.395 1.00 33.75 320 GLN A C 1
ATOM 2475 O O . GLN A 1 320 ? 18.651 -10.310 -14.943 1.00 33.75 320 GLN A O 1
ATOM 2480 N N . ASP A 1 321 ? 17.068 -9.300 -16.170 1.00 31.98 321 ASP A N 1
ATOM 2481 C CA . ASP A 1 321 ? 17.929 -8.185 -16.588 1.00 31.98 321 ASP A CA 1
ATOM 2482 C C . ASP A 1 321 ? 18.147 -7.121 -15.495 1.00 31.98 321 ASP A C 1
ATOM 2484 O O . ASP A 1 321 ? 19.174 -6.433 -15.497 1.00 31.98 321 ASP A O 1
ATOM 2488 N N . ALA A 1 322 ? 17.220 -6.993 -14.538 1.00 33.34 322 ALA A N 1
ATOM 2489 C CA . ALA A 1 322 ? 17.383 -6.112 -13.380 1.00 33.34 322 ALA A CA 1
ATOM 2490 C C . ALA A 1 322 ? 18.395 -6.677 -12.363 1.00 33.34 322 ALA A C 1
ATOM 2492 O O . ALA A 1 322 ? 19.250 -5.932 -11.876 1.00 33.34 322 ALA A O 1
ATOM 2493 N N . ASP A 1 323 ? 18.374 -7.993 -12.123 1.00 34.56 323 ASP A N 1
ATOM 2494 C CA . ASP A 1 323 ? 19.298 -8.672 -11.202 1.00 34.56 323 ASP A CA 1
ATOM 2495 C C . ASP A 1 323 ? 20.732 -8.776 -11.764 1.00 34.56 323 ASP A C 1
ATOM 2497 O O . ASP A 1 323 ? 21.708 -8.789 -11.012 1.00 34.56 323 ASP A O 1
ATOM 2501 N N . ALA A 1 324 ? 20.904 -8.767 -13.092 1.00 32.75 324 ALA A N 1
ATOM 2502 C CA . ALA A 1 324 ? 22.220 -8.854 -13.732 1.00 32.75 324 ALA A CA 1
ATOM 2503 C C . ALA A 1 324 ? 23.051 -7.551 -13.677 1.00 32.75 324 ALA A C 1
ATOM 2505 O O . ALA A 1 324 ? 24.237 -7.565 -14.015 1.00 32.75 324 ALA A O 1
ATOM 2506 N N . ARG A 1 325 ? 22.474 -6.416 -13.249 1.00 35.16 325 ARG A N 1
ATOM 2507 C CA . ARG A 1 325 ? 23.169 -5.109 -13.175 1.00 35.16 325 ARG A CA 1
ATOM 2508 C C . ARG A 1 325 ? 23.500 -4.641 -11.758 1.00 35.16 325 ARG A C 1
ATOM 2510 O O . ARG A 1 325 ? 23.849 -3.473 -11.566 1.00 35.16 325 ARG A O 1
ATOM 2517 N N . GLY A 1 326 ? 23.436 -5.531 -10.772 1.00 34.56 326 GLY A N 1
ATOM 2518 C CA . GLY A 1 326 ? 23.654 -5.143 -9.385 1.00 34.56 326 GLY A CA 1
ATOM 2519 C C . GLY A 1 326 ? 24.072 -6.273 -8.462 1.00 34.56 326 GLY A C 1
ATOM 2520 O O . GLY A 1 326 ? 23.446 -6.426 -7.426 1.00 34.56 326 GLY A O 1
ATOM 2521 N N . ASN A 1 327 ? 25.120 -7.038 -8.786 1.00 30.83 327 ASN A N 1
ATOM 2522 C CA . ASN A 1 327 ? 25.947 -7.616 -7.722 1.00 30.83 327 ASN A CA 1
ATOM 2523 C C . ASN A 1 327 ? 27.299 -8.132 -8.232 1.00 30.83 327 ASN A C 1
ATOM 2525 O O . ASN A 1 327 ? 27.406 -9.224 -8.786 1.00 30.83 327 ASN A O 1
ATOM 2529 N N . SER A 1 328 ? 28.359 -7.371 -7.979 1.00 30.52 328 SER A N 1
ATOM 2530 C CA . SER A 1 328 ? 29.715 -7.910 -7.923 1.00 30.52 328 SER A CA 1
ATOM 2531 C C . SER A 1 328 ? 30.355 -7.452 -6.617 1.00 30.52 328 SER A C 1
ATOM 2533 O O . SER A 1 328 ? 30.580 -6.260 -6.441 1.00 30.52 328 SER A O 1
ATOM 2535 N N . ALA A 1 329 ? 30.664 -8.436 -5.766 1.00 29.31 329 ALA A N 1
ATOM 2536 C CA . ALA A 1 329 ? 31.411 -8.377 -4.505 1.00 29.31 329 ALA A CA 1
ATOM 2537 C C . ALA A 1 329 ? 30.667 -7.869 -3.251 1.00 29.31 329 ALA A C 1
ATOM 2539 O O . ALA A 1 329 ? 30.625 -6.685 -2.951 1.00 29.31 329 ALA A O 1
ATOM 2540 N N . SER A 1 330 ? 30.227 -8.786 -2.389 1.00 27.59 330 SER A N 1
ATOM 2541 C CA . SER A 1 330 ? 31.020 -9.272 -1.244 1.00 27.59 330 SER A CA 1
ATOM 2542 C C . SER A 1 330 ? 30.178 -10.226 -0.389 1.00 27.59 330 SER A C 1
ATOM 2544 O O . SER A 1 330 ? 28.995 -10.013 -0.144 1.00 27.59 330 SER A O 1
ATOM 2546 N N . SER A 1 331 ? 30.789 -11.339 0.000 1.00 33.28 331 SER A N 1
ATOM 2547 C CA . SER A 1 331 ? 30.225 -12.341 0.896 1.00 33.28 331 SER A CA 1
ATOM 2548 C C . SER A 1 331 ? 30.514 -11.952 2.343 1.00 33.28 331 SER A C 1
ATOM 2550 O O . SER A 1 331 ? 31.678 -11.980 2.728 1.00 33.28 331 SER A O 1
ATOM 2552 N N . ASP A 1 332 ? 29.487 -11.623 3.127 1.00 25.47 332 ASP A N 1
ATOM 2553 C CA . ASP A 1 332 ? 29.319 -12.176 4.477 1.00 25.47 332 ASP A CA 1
ATOM 2554 C C . ASP A 1 332 ? 27.968 -11.798 5.110 1.00 25.47 332 ASP A C 1
ATOM 2556 O O . ASP A 1 332 ? 27.526 -10.654 5.080 1.00 25.47 332 ASP A O 1
ATOM 2560 N N . ALA A 1 333 ? 27.329 -12.828 5.669 1.00 37.50 333 ALA A N 1
ATOM 2561 C CA . ALA A 1 333 ? 26.272 -12.843 6.682 1.00 37.50 333 ALA A CA 1
ATOM 2562 C C . ALA A 1 333 ? 25.254 -11.676 6.732 1.00 37.50 333 ALA A C 1
ATOM 2564 O O . ALA A 1 333 ? 25.366 -10.767 7.551 1.00 37.50 333 ALA A O 1
ATOM 2565 N N . ALA A 1 334 ? 24.147 -11.807 5.994 1.00 24.70 334 ALA A N 1
ATOM 2566 C CA . ALA A 1 334 ? 22.868 -11.184 6.343 1.00 24.70 334 ALA A CA 1
ATOM 2567 C C . ALA A 1 334 ? 21.700 -12.043 5.828 1.00 24.70 334 ALA A C 1
ATOM 2569 O O . ALA A 1 334 ? 21.800 -12.669 4.775 1.00 24.70 334 ALA A O 1
ATOM 2570 N N . SER A 1 335 ? 20.629 -12.114 6.622 1.00 24.97 335 SER A N 1
ATOM 2571 C CA . SER A 1 335 ? 19.413 -12.921 6.437 1.00 24.97 335 SER A CA 1
ATOM 2572 C C . SER A 1 335 ? 18.875 -12.951 4.998 1.00 24.97 335 SER A C 1
ATOM 2574 O O . SER A 1 335 ? 18.960 -11.941 4.300 1.00 24.97 335 SER A O 1
ATOM 2576 N N . PRO A 1 336 ? 18.277 -14.075 4.548 1.00 25.20 336 PRO A N 1
ATOM 2577 C CA . PRO A 1 336 ? 17.851 -14.212 3.162 1.00 25.20 336 PRO A CA 1
ATOM 2578 C C . PRO A 1 336 ? 16.781 -13.159 2.829 1.00 25.20 336 PRO A C 1
ATOM 2580 O O . PRO A 1 336 ? 15.787 -13.063 3.556 1.00 25.20 336 PRO A O 1
ATOM 2583 N N . PRO A 1 337 ? 16.941 -12.381 1.743 1.00 27.58 337 PRO A N 1
ATOM 2584 C CA . PRO A 1 337 ? 15.858 -11.551 1.244 1.00 27.58 337 PRO A CA 1
ATOM 2585 C C . PRO A 1 337 ? 14.704 -12.470 0.832 1.00 27.58 337 PRO A C 1
ATOM 2587 O O . PRO A 1 337 ? 14.899 -13.429 0.079 1.00 27.58 337 PRO A O 1
ATOM 2590 N N . ILE A 1 338 ? 13.502 -12.196 1.344 1.00 26.77 338 ILE A N 1
ATOM 2591 C CA . ILE A 1 338 ? 12.269 -12.879 0.941 1.00 26.77 338 ILE A CA 1
ATOM 2592 C C . ILE A 1 338 ? 11.974 -12.454 -0.502 1.00 26.77 338 ILE A C 1
ATOM 2594 O O . ILE A 1 338 ? 11.244 -11.504 -0.757 1.00 26.77 338 ILE A O 1
ATOM 2598 N N . SER A 1 339 ? 12.595 -13.136 -1.459 1.00 32.12 339 SER A N 1
ATOM 2599 C CA . SER A 1 339 ? 12.226 -13.071 -2.867 1.00 32.12 339 SER A CA 1
ATOM 2600 C C . SER A 1 339 ? 11.202 -14.176 -3.113 1.00 32.12 339 SER A C 1
ATOM 2602 O O . SER A 1 339 ? 11.520 -15.365 -3.155 1.00 32.12 339 SER A O 1
ATOM 2604 N N . ILE A 1 340 ? 9.927 -13.797 -3.208 1.00 39.28 340 ILE A N 1
ATOM 2605 C CA . ILE A 1 340 ? 8.861 -14.725 -3.591 1.00 39.28 340 ILE A CA 1
ATOM 2606 C C . ILE A 1 340 ? 9.050 -15.018 -5.082 1.00 39.28 340 ILE A C 1
ATOM 2608 O O . ILE A 1 340 ? 8.623 -14.261 -5.955 1.00 39.28 340 ILE A O 1
ATOM 2612 N N . GLY A 1 341 ? 9.758 -16.105 -5.385 1.00 48.06 341 GLY A N 1
ATOM 2613 C CA . GLY A 1 341 ? 9.902 -16.600 -6.747 1.00 48.06 341 GLY A CA 1
ATOM 2614 C C . GLY A 1 341 ? 8.539 -17.015 -7.298 1.00 48.06 341 GLY A C 1
ATOM 2615 O O . GLY A 1 341 ? 7.973 -18.021 -6.865 1.00 48.06 341 GLY A O 1
ATOM 2616 N N . LEU A 1 342 ? 8.005 -16.244 -8.249 1.00 57.50 342 LEU A N 1
ATOM 2617 C CA . LEU A 1 342 ? 6.805 -16.616 -8.999 1.00 57.50 342 LEU A CA 1
ATOM 2618 C C . LEU A 1 342 ? 7.058 -17.931 -9.745 1.00 57.50 342 LEU A C 1
ATOM 2620 O O . LEU A 1 342 ? 8.053 -18.071 -10.461 1.00 57.50 342 LEU A O 1
ATOM 2624 N N . LYS A 1 343 ? 6.144 -18.896 -9.607 1.00 64.62 343 LYS A N 1
ATOM 2625 C CA . LYS A 1 343 ? 6.213 -20.141 -10.383 1.00 64.62 343 LYS A CA 1
ATOM 2626 C C . LYS A 1 343 ? 6.061 -19.823 -11.871 1.00 64.62 343 LYS A C 1
ATOM 2628 O O . LYS A 1 343 ? 5.077 -19.204 -12.274 1.00 64.62 343 LYS A O 1
ATOM 2633 N N . LYS A 1 344 ? 7.018 -20.283 -12.685 1.00 62.16 344 LYS A N 1
ATOM 2634 C CA . LYS A 1 344 ? 6.993 -20.126 -14.146 1.00 62.16 344 LYS A CA 1
ATOM 2635 C C . LYS A 1 344 ? 5.759 -20.819 -14.734 1.00 62.16 344 LYS A C 1
ATOM 2637 O O . LYS A 1 344 ? 5.452 -21.952 -14.367 1.00 62.16 344 LYS A O 1
ATOM 2642 N N . TRP A 1 345 ? 5.074 -20.136 -15.648 1.00 69.44 345 TRP A N 1
ATOM 2643 C CA . TRP A 1 345 ? 3.930 -20.690 -16.369 1.00 69.44 345 TRP A CA 1
ATOM 2644 C C . TRP A 1 345 ? 4.340 -21.887 -17.236 1.00 69.44 345 TRP A C 1
ATOM 2646 O O . TRP A 1 345 ? 5.408 -21.880 -17.854 1.00 69.44 345 TRP A O 1
ATOM 2656 N N . THR A 1 346 ? 3.477 -22.905 -17.281 1.00 66.94 346 THR A N 1
ATOM 2657 C CA . THR A 1 346 ? 3.625 -24.072 -18.160 1.00 66.94 346 THR A CA 1
ATOM 2658 C C . THR A 1 346 ? 2.259 -24.425 -18.764 1.00 66.94 346 THR A C 1
ATOM 2660 O O . THR A 1 346 ? 1.304 -24.542 -17.995 1.00 66.94 346 THR A O 1
ATOM 2663 N N . PRO A 1 347 ? 2.150 -24.616 -20.094 1.00 63.06 347 PRO A N 1
ATOM 2664 C CA . PRO A 1 347 ? 0.875 -24.910 -20.765 1.00 63.06 347 PRO A CA 1
ATOM 2665 C C . PRO A 1 347 ? 0.188 -26.201 -20.288 1.00 63.06 347 PRO A C 1
ATOM 2667 O O . PRO A 1 347 ? -1.038 -26.286 -20.274 1.00 63.06 347 PRO A O 1
ATOM 2670 N N . ASP A 1 348 ? 0.981 -27.191 -19.868 1.00 72.62 348 ASP A N 1
ATOM 2671 C CA . ASP A 1 348 ? 0.524 -28.538 -19.495 1.00 72.62 348 ASP A CA 1
ATOM 2672 C C . ASP A 1 348 ? 0.538 -28.764 -17.977 1.00 72.62 348 ASP A C 1
ATOM 2674 O O . ASP A 1 348 ? 0.816 -29.862 -17.486 1.00 72.62 348 ASP A O 1
ATOM 2678 N N . ALA A 1 349 ? 0.291 -27.709 -17.198 1.00 79.94 349 ALA A N 1
ATOM 2679 C CA . ALA A 1 349 ? 0.325 -27.815 -15.749 1.00 79.94 349 ALA A CA 1
ATOM 2680 C C . ALA A 1 349 ? -0.716 -28.841 -15.236 1.00 79.94 349 ALA A C 1
ATOM 2682 O O . ALA A 1 349 ? -1.876 -28.802 -15.659 1.00 79.94 349 ALA A O 1
ATOM 2683 N N . PRO A 1 350 ? -0.370 -29.725 -14.275 1.00 84.25 350 PRO A N 1
ATOM 2684 C CA . PRO A 1 350 ? -1.271 -30.790 -13.815 1.00 84.25 350 PRO A CA 1
ATOM 2685 C C . PRO A 1 350 ? -2.618 -30.292 -13.271 1.00 84.25 350 PRO A C 1
ATOM 2687 O O . PRO A 1 350 ? -3.629 -30.988 -13.372 1.00 84.25 350 PRO A O 1
ATOM 2690 N N . TYR A 1 351 ? -2.651 -29.076 -12.714 1.00 85.94 351 TYR A N 1
ATOM 2691 C CA . TYR A 1 351 ? -3.879 -28.480 -12.192 1.00 85.94 351 TYR A CA 1
ATOM 2692 C C . TYR A 1 351 ? -4.882 -28.133 -13.302 1.00 85.94 351 TYR A C 1
ATOM 2694 O O . TYR A 1 351 ? -6.083 -28.254 -13.078 1.00 85.94 351 TYR A O 1
ATOM 2702 N N . LEU A 1 352 ? -4.420 -27.759 -14.503 1.00 87.00 352 LEU A N 1
ATOM 2703 C CA . LEU A 1 352 ? -5.288 -27.343 -15.608 1.00 87.00 352 LEU A CA 1
ATOM 2704 C C . LEU A 1 352 ? -6.187 -28.482 -16.073 1.00 87.00 352 LEU A C 1
ATOM 2706 O O . LEU A 1 352 ? -7.381 -28.283 -16.284 1.00 87.00 352 LEU A O 1
ATOM 2710 N N . ALA A 1 353 ? -5.629 -29.687 -16.201 1.00 88.62 353 ALA A N 1
ATOM 2711 C CA . ALA A 1 353 ? -6.400 -30.869 -16.570 1.00 88.62 353 ALA A CA 1
ATOM 2712 C C . ALA A 1 353 ? -7.500 -31.159 -15.536 1.00 88.62 353 ALA A C 1
ATOM 2714 O O . ALA A 1 353 ? -8.641 -31.434 -15.905 1.00 88.62 353 ALA A O 1
ATOM 2715 N N . ARG A 1 354 ? -7.171 -31.034 -14.243 1.00 91.00 354 ARG A N 1
ATOM 2716 C CA . ARG A 1 354 ? -8.114 -31.265 -13.144 1.00 91.00 354 ARG A CA 1
ATOM 2717 C C . ARG A 1 354 ? -9.220 -30.206 -13.105 1.00 91.00 354 ARG A C 1
ATOM 2719 O O . ARG A 1 354 ? -10.383 -30.572 -12.977 1.00 91.00 354 ARG A O 1
ATOM 2726 N N . LEU A 1 355 ? -8.881 -28.923 -13.267 1.00 91.56 355 LEU A N 1
ATOM 2727 C CA . LEU A 1 355 ? -9.864 -27.833 -13.312 1.00 91.56 355 LEU A CA 1
ATOM 2728 C C . LEU A 1 355 ? -10.787 -27.949 -14.533 1.00 91.56 355 LEU A C 1
ATOM 2730 O O . LEU A 1 355 ? -12.000 -27.833 -14.396 1.00 91.56 355 LEU A O 1
ATOM 2734 N N . ARG A 1 356 ? -10.245 -28.246 -15.721 1.00 90.38 356 ARG A N 1
ATOM 2735 C CA . ARG A 1 356 ? -11.054 -28.417 -16.941 1.00 90.38 356 ARG A CA 1
ATOM 2736 C C . ARG A 1 356 ? -12.018 -29.600 -16.845 1.00 90.38 356 ARG A C 1
ATOM 2738 O O . ARG A 1 356 ? -13.132 -29.502 -17.348 1.00 90.38 356 ARG A O 1
ATOM 2745 N N . ALA A 1 357 ? -11.604 -30.690 -16.197 1.00 92.12 357 ALA A N 1
ATOM 2746 C CA . ALA A 1 357 ? -12.432 -31.880 -16.007 1.00 92.12 357 ALA A CA 1
ATOM 2747 C C . ALA A 1 357 ? -13.521 -31.718 -14.930 1.00 92.12 357 ALA A C 1
ATOM 2749 O O . ALA A 1 357 ? -14.478 -32.491 -14.924 1.00 92.12 357 ALA A O 1
ATOM 2750 N N . ALA A 1 358 ? -13.389 -30.747 -14.020 1.00 92.56 358 ALA A N 1
ATOM 2751 C CA . ALA A 1 3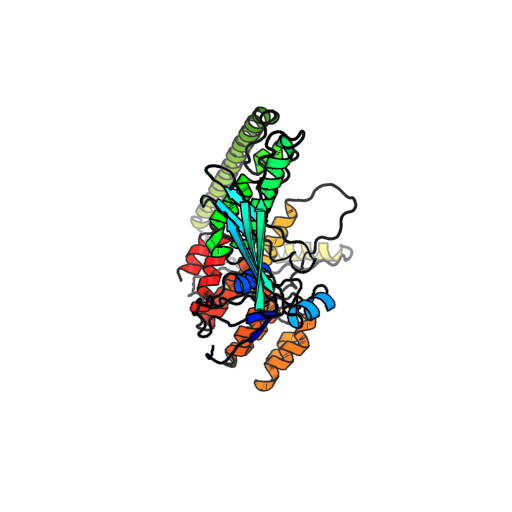58 ? -14.370 -30.519 -12.965 1.00 92.56 358 ALA A CA 1
ATOM 2752 C C . ALA A 1 358 ? -15.723 -30.072 -13.545 1.00 92.56 358 ALA A C 1
ATOM 2754 O O . ALA A 1 358 ? -15.775 -29.342 -14.538 1.00 92.56 358 ALA A O 1
ATOM 2755 N N . GLY A 1 359 ? -16.826 -30.486 -12.918 1.00 91.56 359 GLY A N 1
ATOM 2756 C CA . GLY A 1 359 ? -18.160 -29.955 -13.211 1.00 91.56 359 GLY A CA 1
ATOM 2757 C C . GLY A 1 359 ? -18.326 -28.523 -12.693 1.00 91.56 359 GLY A C 1
ATOM 2758 O O . GLY A 1 359 ? -17.525 -28.055 -11.889 1.00 91.56 359 GLY A O 1
ATOM 2759 N N . ASP A 1 360 ? -19.366 -27.818 -13.137 1.00 90.19 360 ASP A N 1
ATOM 2760 C CA . ASP A 1 360 ? -19.584 -26.408 -12.775 1.00 90.19 360 ASP A CA 1
ATOM 2761 C C . ASP A 1 360 ? -19.696 -26.206 -11.255 1.00 90.19 360 ASP A C 1
ATOM 2763 O O . ASP A 1 360 ? -19.125 -25.263 -10.717 1.00 90.19 360 ASP A O 1
ATOM 2767 N N . SER A 1 361 ? -20.372 -27.110 -10.538 1.00 91.25 361 SER A N 1
ATOM 2768 C CA . SER A 1 361 ? -20.485 -27.054 -9.072 1.00 91.25 361 SER A CA 1
ATOM 2769 C C . SER A 1 361 ? -19.163 -27.309 -8.345 1.00 91.25 361 SER A C 1
ATOM 2771 O O . SER A 1 361 ? -18.956 -26.805 -7.243 1.00 91.25 361 SER A O 1
ATOM 2773 N N . ASP A 1 362 ? -18.269 -28.078 -8.965 1.00 94.12 362 ASP A N 1
ATOM 2774 C CA . ASP A 1 362 ? -17.084 -28.639 -8.313 1.00 94.12 362 ASP A CA 1
ATOM 2775 C C . ASP A 1 362 ? -15.809 -27.879 -8.691 1.00 94.12 362 ASP A C 1
ATOM 2777 O O . ASP A 1 362 ? -14.768 -28.056 -8.054 1.00 94.12 362 ASP A O 1
ATOM 2781 N N . LEU A 1 363 ? -15.871 -27.018 -9.712 1.00 93.31 363 LEU A N 1
ATOM 2782 C CA . LEU A 1 363 ? -14.732 -26.254 -10.216 1.00 93.31 363 LEU A CA 1
ATOM 2783 C C 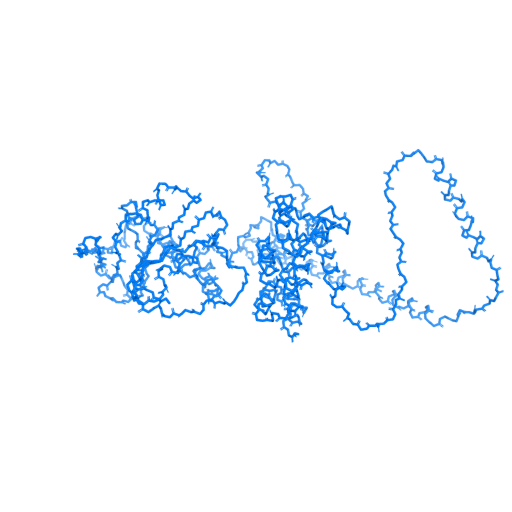. LEU A 1 363 ? -14.082 -25.416 -9.112 1.00 93.31 363 LEU A C 1
ATOM 2785 O O . LEU A 1 363 ? -12.867 -25.467 -8.926 1.00 93.31 363 LEU A O 1
ATOM 2789 N N . TYR A 1 364 ? -14.886 -24.696 -8.330 1.00 94.62 364 TYR A N 1
ATOM 2790 C CA . TYR A 1 364 ? -14.362 -23.864 -7.249 1.00 94.62 364 TYR A CA 1
ATOM 2791 C C . TYR A 1 364 ? -13.762 -24.692 -6.102 1.00 94.62 364 TYR A C 1
ATOM 2793 O O . TYR A 1 364 ? -12.714 -24.331 -5.571 1.00 94.62 364 TYR A O 1
ATOM 2801 N N . ALA A 1 365 ? -14.367 -25.831 -5.752 1.00 94.38 365 ALA A N 1
ATOM 2802 C CA . ALA A 1 365 ? -13.799 -26.746 -4.759 1.00 94.38 365 ALA A CA 1
ATOM 2803 C C . ALA A 1 365 ? -12.463 -27.334 -5.244 1.00 94.38 365 ALA A C 1
ATOM 2805 O O . ALA A 1 365 ? -11.481 -27.345 -4.510 1.00 94.38 365 ALA A O 1
ATOM 2806 N N . THR A 1 366 ? -12.396 -27.715 -6.520 1.00 93.44 366 THR A N 1
ATOM 2807 C CA . THR A 1 366 ? -11.174 -28.215 -7.164 1.00 93.44 366 THR A CA 1
ATOM 2808 C C . THR A 1 366 ? -10.063 -27.161 -7.170 1.00 93.44 366 THR A C 1
ATOM 2810 O O . THR A 1 366 ? -8.898 -27.489 -6.944 1.00 93.44 366 THR A O 1
ATOM 2813 N N . TYR A 1 367 ? -10.416 -25.890 -7.384 1.00 94.38 367 TYR A N 1
ATOM 2814 C CA . TYR A 1 367 ? -9.500 -24.761 -7.225 1.00 94.38 367 TYR A CA 1
ATOM 2815 C C . TYR A 1 367 ? -8.993 -24.626 -5.780 1.00 94.38 367 TYR A C 1
ATOM 2817 O O . TYR A 1 367 ? -7.801 -24.415 -5.559 1.00 94.38 367 TYR A O 1
ATOM 2825 N N . LEU A 1 368 ? -9.859 -24.754 -4.775 1.00 93.56 368 LEU A N 1
ATOM 2826 C CA . LEU A 1 368 ? -9.424 -24.656 -3.381 1.00 93.56 368 LEU A CA 1
ATOM 2827 C C . LEU A 1 368 ? -8.485 -25.805 -2.991 1.00 93.56 368 LEU A C 1
ATOM 2829 O O . LEU A 1 368 ? -7.469 -25.547 -2.346 1.00 93.56 368 LEU A O 1
ATOM 2833 N N . ASP A 1 369 ? -8.768 -27.027 -3.446 1.00 93.31 369 ASP A N 1
ATOM 2834 C CA . ASP A 1 369 ? -7.944 -28.213 -3.185 1.00 93.31 369 ASP A CA 1
ATOM 2835 C C . ASP A 1 369 ? -6.505 -28.053 -3.689 1.00 93.31 369 ASP A C 1
ATOM 2837 O O . ASP A 1 369 ? -5.558 -28.441 -3.010 1.00 93.31 369 ASP A O 1
ATOM 2841 N N . ALA A 1 370 ? -6.330 -27.491 -4.888 1.00 90.88 370 ALA A N 1
ATOM 2842 C CA . ALA A 1 370 ? -5.009 -27.311 -5.486 1.00 90.88 370 ALA A CA 1
ATOM 2843 C C . ALA A 1 370 ? -4.324 -26.001 -5.052 1.00 90.88 370 ALA A C 1
ATOM 2845 O O . ALA A 1 370 ? -3.124 -25.842 -5.263 1.00 90.88 370 ALA A O 1
ATOM 2846 N N . ARG A 1 371 ? -5.035 -25.062 -4.412 1.00 90.12 371 ARG A N 1
ATOM 2847 C CA . ARG A 1 371 ? -4.514 -23.714 -4.119 1.00 90.12 371 ARG A CA 1
ATOM 2848 C C . ARG A 1 371 ? -3.221 -23.728 -3.302 1.00 90.12 371 ARG A C 1
ATOM 2850 O O . ARG A 1 371 ? -2.315 -22.963 -3.618 1.00 90.12 371 ARG A O 1
ATOM 2857 N N . ALA A 1 372 ? -3.122 -24.583 -2.282 1.00 87.44 372 ALA A N 1
ATOM 2858 C CA . ALA A 1 372 ? -1.956 -24.637 -1.393 1.00 87.44 372 ALA A CA 1
ATOM 2859 C C . ALA A 1 372 ? -0.647 -24.922 -2.153 1.00 87.44 372 ALA A C 1
ATOM 2861 O O . ALA A 1 372 ? 0.388 -24.324 -1.860 1.00 87.44 372 ALA A O 1
ATOM 2862 N N . ASP A 1 373 ? -0.712 -25.762 -3.187 1.00 88.38 373 ASP A N 1
ATOM 2863 C CA . ASP A 1 373 ? 0.445 -26.118 -4.006 1.00 88.38 373 ASP A CA 1
ATOM 2864 C C . ASP A 1 373 ? 0.828 -25.012 -4.997 1.00 88.38 373 ASP A C 1
ATOM 2866 O O . ASP A 1 373 ? 1.950 -24.999 -5.506 1.00 88.38 373 ASP A O 1
ATOM 2870 N N . TRP A 1 374 ? -0.069 -24.066 -5.285 1.00 87.12 374 TRP A N 1
ATOM 2871 C CA . TRP A 1 374 ? 0.093 -23.056 -6.336 1.00 87.12 374 TRP A CA 1
ATOM 2872 C C . TRP A 1 374 ? -0.012 -21.612 -5.831 1.00 87.12 374 TRP A C 1
ATOM 2874 O O . TRP A 1 374 ? -0.147 -20.699 -6.641 1.00 87.12 374 TRP A O 1
ATOM 2884 N N . LEU A 1 375 ? 0.154 -21.388 -4.519 1.00 83.25 375 LEU A N 1
ATOM 2885 C CA . LEU A 1 375 ? 0.030 -20.069 -3.878 1.00 83.25 375 LEU A CA 1
ATOM 2886 C C . LEU A 1 375 ? 0.819 -18.951 -4.580 1.00 83.25 375 LEU A C 1
ATOM 2888 O O . LEU A 1 375 ? 0.313 -17.841 -4.700 1.00 83.25 375 LEU A O 1
ATOM 2892 N N . ASN A 1 376 ? 2.014 -19.265 -5.095 1.00 80.75 376 ASN A N 1
ATOM 2893 C CA . ASN A 1 376 ? 2.926 -18.318 -5.750 1.00 80.75 376 ASN A CA 1
ATOM 2894 C C . ASN A 1 376 ? 2.861 -18.365 -7.293 1.00 80.75 376 ASN A C 1
ATOM 2896 O O . ASN A 1 376 ? 3.832 -18.019 -7.968 1.00 80.75 376 ASN A O 1
ATOM 2900 N N . SER A 1 377 ? 1.757 -18.838 -7.880 1.00 85.38 377 SER A N 1
ATOM 2901 C CA . SER A 1 377 ? 1.573 -18.903 -9.335 1.00 85.38 377 SER A CA 1
ATOM 2902 C C . SER A 1 377 ? 0.471 -17.955 -9.806 1.00 85.38 377 SER A C 1
ATOM 2904 O O . SER A 1 377 ? -0.708 -18.253 -9.662 1.00 85.38 377 SER A O 1
ATOM 2906 N N . SER A 1 378 ? 0.844 -16.836 -10.433 1.00 83.06 378 SER A N 1
ATOM 2907 C CA . SER A 1 378 ? -0.124 -15.901 -11.030 1.00 83.06 378 SER A CA 1
ATOM 2908 C C . SER A 1 378 ? -0.970 -16.572 -12.114 1.00 83.06 378 SER A C 1
ATOM 2910 O O . SER A 1 378 ? -2.181 -16.384 -12.173 1.00 83.06 378 SER A O 1
ATOM 2912 N N . ALA A 1 379 ? -0.330 -17.421 -12.917 1.00 84.25 379 ALA A N 1
ATOM 2913 C CA . ALA A 1 379 ? -0.975 -18.268 -13.908 1.00 84.25 379 ALA A CA 1
ATOM 2914 C C . ALA A 1 379 ? -2.107 -19.127 -13.337 1.00 84.25 379 ALA A C 1
ATOM 2916 O O . ALA A 1 379 ? -3.184 -19.161 -13.912 1.00 84.25 379 ALA A O 1
ATOM 2917 N N . TYR A 1 380 ? -1.880 -19.777 -12.193 1.00 89.75 380 TYR A N 1
ATOM 2918 C CA . TYR A 1 380 ? -2.881 -20.637 -11.568 1.00 89.75 380 TYR A CA 1
ATOM 2919 C C . TYR A 1 380 ? -4.192 -19.894 -11.291 1.00 89.75 380 TYR A C 1
ATOM 2921 O O . TYR A 1 380 ? -5.273 -20.393 -11.602 1.00 89.75 380 TYR A O 1
ATOM 2929 N N . TYR A 1 381 ? -4.092 -18.684 -10.738 1.00 90.06 381 TYR A N 1
ATOM 2930 C CA . TYR A 1 381 ? -5.259 -17.853 -10.454 1.00 90.06 381 TYR A CA 1
ATOM 2931 C C . TYR A 1 381 ? -5.912 -17.320 -11.730 1.00 90.06 381 TYR A C 1
ATOM 2933 O O . TYR A 1 381 ? -7.137 -17.292 -11.805 1.00 90.06 381 TYR A O 1
ATOM 2941 N N . LEU A 1 382 ? -5.118 -16.931 -12.733 1.00 87.44 382 LEU A N 1
ATOM 2942 C CA . LEU A 1 382 ? -5.634 -16.484 -14.030 1.00 87.44 382 LEU A CA 1
ATOM 2943 C C . LEU A 1 382 ? -6.414 -17.597 -14.733 1.00 87.44 382 LEU A C 1
ATOM 2945 O O . LEU A 1 382 ? -7.567 -17.395 -15.094 1.00 87.44 382 LEU A O 1
ATOM 2949 N N . ASP A 1 383 ? -5.824 -18.783 -14.840 1.00 89.25 383 ASP A N 1
ATOM 2950 C CA . ASP A 1 383 ? -6.428 -19.928 -15.515 1.00 89.25 383 ASP A CA 1
ATOM 2951 C C . ASP A 1 383 ? -7.705 -20.401 -14.799 1.00 89.25 383 ASP A C 1
ATOM 2953 O O . ASP A 1 383 ? -8.712 -20.717 -15.436 1.00 89.25 383 ASP A O 1
ATOM 2957 N N . ALA A 1 384 ? -7.695 -20.432 -13.461 1.00 92.56 384 ALA A N 1
ATOM 2958 C CA . ALA A 1 384 ? -8.878 -20.780 -12.680 1.00 92.56 384 ALA A CA 1
ATOM 2959 C C . ALA A 1 384 ? -9.993 -19.730 -12.818 1.00 92.56 384 ALA A C 1
ATOM 2961 O O . ALA A 1 384 ? -11.164 -20.096 -12.924 1.00 92.56 384 ALA A O 1
ATOM 2962 N N . ALA A 1 385 ? -9.648 -18.439 -12.834 1.00 91.62 385 ALA A N 1
ATOM 2963 C CA . ALA A 1 385 ? -10.616 -17.367 -13.033 1.00 91.62 385 ALA A CA 1
ATOM 2964 C C . ALA A 1 385 ? -11.222 -17.393 -14.442 1.00 91.62 385 ALA A C 1
ATOM 2966 O O . ALA A 1 385 ? -12.441 -17.294 -14.565 1.00 91.62 385 ALA A O 1
ATOM 2967 N N . ASP A 1 386 ? -10.402 -17.588 -15.478 1.00 89.06 386 ASP A N 1
ATOM 2968 C CA . ASP A 1 386 ? -10.853 -17.689 -16.868 1.00 89.06 386 ASP A CA 1
ATOM 2969 C C . ASP A 1 386 ? -11.874 -18.829 -17.025 1.00 89.06 386 ASP A C 1
ATOM 2971 O O . ASP A 1 386 ? -12.973 -18.603 -17.532 1.00 89.06 386 ASP A O 1
ATOM 2975 N N . LEU A 1 387 ? -11.594 -20.017 -16.472 1.00 91.62 387 LEU A N 1
ATOM 2976 C CA . LEU A 1 387 ? -12.543 -21.141 -16.484 1.00 91.62 387 LEU A CA 1
ATOM 2977 C C . LEU A 1 387 ? -13.861 -20.828 -15.755 1.00 91.62 387 LEU A C 1
ATOM 2979 O O . LEU A 1 387 ? -14.927 -21.283 -16.175 1.00 91.62 387 LEU A O 1
ATOM 2983 N N . LEU A 1 388 ? -13.810 -20.063 -14.660 1.00 93.50 388 LEU A N 1
ATOM 2984 C CA . LEU A 1 388 ? -15.008 -19.639 -13.931 1.00 93.50 388 LEU A CA 1
ATOM 2985 C C . LEU A 1 388 ? -15.829 -18.629 -14.745 1.00 93.50 388 LEU A C 1
ATOM 2987 O O . LEU A 1 388 ? -17.055 -18.745 -14.785 1.00 93.50 388 LEU A O 1
ATOM 2991 N N . PHE A 1 389 ? -15.185 -17.682 -15.433 1.00 90.38 389 PHE A N 1
ATOM 2992 C CA . PHE A 1 389 ? -15.868 -16.732 -16.317 1.00 90.38 389 PHE A CA 1
ATOM 2993 C C . PHE A 1 389 ? -16.476 -17.414 -17.546 1.00 90.38 389 PHE A C 1
ATOM 2995 O O . PHE A 1 389 ? -17.634 -17.153 -17.874 1.00 90.38 389 PHE A O 1
ATOM 3002 N N . GLU A 1 390 ? -15.763 -18.349 -18.181 1.00 89.81 390 GLU A N 1
ATOM 3003 C CA . GLU A 1 390 ? -16.282 -19.153 -19.300 1.00 89.81 390 GLU A CA 1
ATOM 3004 C C . GLU A 1 390 ? -17.560 -19.912 -18.915 1.00 89.81 390 GLU A C 1
ATOM 3006 O O . GLU A 1 390 ? -18.501 -20.024 -19.706 1.00 89.81 390 GLU A O 1
ATOM 3011 N N . ARG A 1 391 ? -17.633 -20.373 -17.662 1.00 92.06 391 ARG A N 1
ATOM 3012 C CA . ARG A 1 391 ? -18.798 -21.063 -17.091 1.00 92.06 391 ARG A CA 1
ATOM 3013 C C . ARG A 1 391 ? -19.825 -20.121 -16.459 1.00 92.06 391 ARG A C 1
ATOM 3015 O O . ARG A 1 391 ? -20.734 -20.579 -15.769 1.00 92.06 391 ARG A O 1
ATOM 3022 N N . LYS A 1 392 ? -19.720 -18.811 -16.713 1.00 91.88 392 LYS A N 1
ATOM 3023 C CA . LYS A 1 392 ? -20.638 -17.760 -16.232 1.00 91.88 392 LYS A CA 1
ATOM 3024 C C . LYS A 1 392 ? -20.738 -17.669 -14.705 1.00 91.88 392 LYS A C 1
ATOM 3026 O O . LYS A 1 392 ? -21.761 -17.251 -14.162 1.00 91.88 392 LYS A O 1
ATOM 3031 N N . GLN A 1 393 ? -19.682 -18.061 -13.996 1.00 92.69 393 GLN A N 1
ATOM 3032 C CA . GLN A 1 393 ? -19.574 -17.977 -12.540 1.00 92.69 393 GLN A CA 1
ATOM 3033 C C . GLN A 1 393 ? -18.819 -16.712 -12.115 1.00 92.69 393 GLN A C 1
ATOM 3035 O O . GLN A 1 393 ? -17.850 -16.772 -11.356 1.00 92.69 393 GLN A O 1
ATOM 3040 N N . ASP A 1 394 ? -19.277 -15.549 -12.587 1.00 90.06 394 ASP A N 1
ATOM 3041 C CA . ASP A 1 394 ? -18.573 -14.265 -12.461 1.00 90.06 394 ASP A CA 1
ATOM 3042 C C . ASP A 1 394 ? -18.136 -13.935 -11.030 1.00 90.06 394 ASP A C 1
ATOM 3044 O O . ASP A 1 394 ? -17.016 -13.482 -10.806 1.00 90.06 394 ASP A O 1
ATOM 3048 N N . ALA A 1 395 ? -19.004 -14.168 -10.042 1.00 90.31 395 ALA A N 1
ATOM 3049 C CA . ALA A 1 395 ? -18.703 -13.863 -8.644 1.00 90.31 395 ALA A CA 1
ATOM 3050 C C . ALA A 1 395 ? -17.533 -14.702 -8.102 1.00 90.31 395 ALA A C 1
ATOM 3052 O O . ALA A 1 395 ? -16.718 -14.206 -7.323 1.00 90.31 395 ALA A O 1
ATOM 3053 N N . LEU A 1 396 ? -17.434 -15.965 -8.525 1.00 92.75 396 LEU A N 1
ATOM 3054 C CA . LEU A 1 396 ? -16.337 -16.848 -8.142 1.00 92.75 396 LEU A CA 1
ATOM 3055 C C . LEU A 1 396 ? -15.068 -16.505 -8.925 1.00 92.75 396 LEU A C 1
ATOM 3057 O O . LEU A 1 396 ? -14.003 -16.452 -8.320 1.00 92.75 396 LEU A O 1
ATOM 3061 N N . GLY A 1 397 ? -15.178 -16.192 -10.220 1.00 91.38 397 GLY A N 1
ATOM 3062 C CA . GLY A 1 397 ? -14.046 -15.727 -11.030 1.00 91.38 397 GLY A CA 1
ATOM 3063 C C . GLY A 1 397 ? -13.405 -14.461 -10.454 1.00 91.38 397 GLY A C 1
ATOM 3064 O O . GLY A 1 397 ? -12.192 -14.413 -10.255 1.00 91.38 397 GLY A O 1
ATOM 3065 N N . LEU A 1 398 ? -14.221 -13.475 -10.063 1.00 89.94 398 LEU A N 1
ATOM 3066 C CA . LEU A 1 398 ? -13.750 -12.262 -9.384 1.00 89.94 398 LEU A CA 1
ATOM 3067 C C . LEU A 1 398 ? -13.078 -12.568 -8.041 1.00 89.94 398 LEU A C 1
ATOM 3069 O O . LEU A 1 398 ? -12.028 -12.005 -7.740 1.00 89.94 398 LEU A O 1
ATOM 3073 N N . ARG A 1 399 ? -13.639 -13.491 -7.251 1.00 89.19 399 ARG A N 1
ATOM 3074 C CA . ARG A 1 399 ? -13.021 -13.935 -5.993 1.00 89.19 399 ARG A CA 1
ATOM 3075 C C . ARG A 1 399 ? -11.682 -14.643 -6.218 1.00 89.19 399 ARG A C 1
ATOM 3077 O O . ARG A 1 399 ? -10.803 -14.557 -5.370 1.00 89.19 399 ARG A O 1
ATOM 3084 N N . VAL A 1 400 ? -11.504 -15.365 -7.322 1.00 90.88 400 VAL A N 1
ATOM 3085 C CA . VAL A 1 400 ? -10.205 -15.971 -7.642 1.00 90.88 400 VAL A CA 1
ATOM 3086 C C . VAL A 1 400 ? -9.200 -14.891 -8.045 1.00 90.88 400 VAL A C 1
ATOM 3088 O O . VAL A 1 400 ? -8.103 -14.873 -7.485 1.00 90.88 400 VAL A O 1
ATOM 3091 N N . LEU A 1 401 ? -9.593 -13.954 -8.917 1.00 88.50 401 LEU A N 1
ATOM 3092 C CA . LEU A 1 401 ? -8.756 -12.820 -9.330 1.00 88.50 401 LEU A CA 1
ATOM 3093 C C . LEU A 1 401 ? -8.330 -11.917 -8.164 1.00 88.50 401 LEU A C 1
ATOM 3095 O O . LEU A 1 401 ? -7.248 -11.340 -8.221 1.00 88.50 401 LEU A O 1
ATOM 3099 N N . SER A 1 402 ? -9.126 -11.815 -7.097 1.00 85.69 402 SER A N 1
ATOM 3100 C CA . SER A 1 402 ? -8.758 -11.049 -5.895 1.00 85.69 402 SER A CA 1
ATOM 3101 C C . SER A 1 402 ? -7.453 -11.538 -5.267 1.00 85.69 402 SER A C 1
ATOM 3103 O O . SER A 1 402 ? -6.624 -10.726 -4.874 1.00 85.69 402 SER A O 1
ATOM 3105 N N . ASN A 1 403 ? -7.201 -12.850 -5.301 1.00 85.88 403 ASN A N 1
ATOM 3106 C CA . ASN A 1 403 ? -5.946 -13.418 -4.805 1.00 85.88 403 ASN A CA 1
ATOM 3107 C C . ASN A 1 403 ? -4.753 -13.036 -5.694 1.00 85.88 403 ASN A C 1
ATOM 3109 O O . ASN A 1 403 ? -3.642 -12.931 -5.191 1.00 85.88 403 ASN A O 1
ATOM 3113 N N . LEU A 1 404 ? -4.957 -12.817 -7.001 1.00 81.50 404 LEU A N 1
ATOM 3114 C CA . LEU A 1 404 ? -3.886 -12.375 -7.900 1.00 81.50 404 LEU A CA 1
ATOM 3115 C C . LEU A 1 404 ? -3.412 -10.965 -7.543 1.00 81.50 404 LEU A C 1
ATOM 3117 O O . LEU A 1 404 ? -2.210 -10.707 -7.563 1.00 81.50 404 LEU A O 1
ATOM 3121 N N . ALA A 1 405 ? -4.347 -10.075 -7.204 1.00 73.56 405 ALA A N 1
ATOM 3122 C CA . ALA A 1 405 ? -4.017 -8.731 -6.746 1.00 73.56 405 ALA A CA 1
ATOM 3123 C C . ALA A 1 405 ? -3.140 -8.773 -5.483 1.00 73.56 405 ALA A C 1
ATOM 3125 O O . ALA A 1 405 ? -2.194 -8.005 -5.378 1.00 73.56 405 ALA A O 1
ATOM 3126 N N . GLU A 1 406 ? -3.380 -9.722 -4.575 1.00 74.38 406 GLU A N 1
ATOM 3127 C CA . GLU A 1 406 ? -2.619 -9.870 -3.325 1.00 74.38 406 GLU A CA 1
ATOM 3128 C C . GLU A 1 406 ? -1.175 -10.370 -3.514 1.00 74.38 406 GLU A C 1
ATOM 3130 O O . GLU A 1 406 ? -0.349 -10.187 -2.622 1.00 74.38 406 GLU A O 1
ATOM 3135 N N . MET A 1 407 ? -0.844 -11.006 -4.645 1.00 71.00 407 MET A N 1
ATOM 3136 C CA . MET A 1 407 ? 0.459 -11.662 -4.824 1.00 71.00 407 MET A CA 1
ATOM 3137 C C . MET A 1 407 ? 1.642 -10.695 -4.944 1.00 71.00 407 MET A C 1
ATOM 3139 O O . MET A 1 407 ? 2.759 -11.070 -4.592 1.00 71.00 407 MET A O 1
ATOM 3143 N N . ASP A 1 408 ? 1.422 -9.504 -5.505 1.00 67.12 408 ASP A N 1
ATOM 3144 C CA . ASP A 1 408 ? 2.458 -8.491 -5.744 1.00 67.12 408 ASP A CA 1
ATOM 3145 C C . ASP A 1 408 ? 1.765 -7.157 -6.105 1.00 67.12 408 ASP A C 1
ATOM 3147 O O . ASP A 1 408 ? 1.733 -6.752 -7.269 1.00 67.12 408 ASP A O 1
ATOM 3151 N N . LEU A 1 409 ? 1.127 -6.510 -5.116 1.00 62.12 409 LEU A N 1
ATOM 3152 C CA . LEU A 1 409 ? 0.271 -5.316 -5.292 1.00 62.12 409 LEU A CA 1
ATOM 3153 C C . LEU A 1 409 ? 0.972 -4.132 -5.988 1.00 62.12 409 LEU A C 1
ATOM 3155 O O . LEU A 1 409 ? 0.299 -3.242 -6.496 1.00 62.12 409 LEU A O 1
ATOM 3159 N N . GLU A 1 410 ? 2.304 -4.113 -6.038 1.00 67.94 410 GLU A N 1
ATOM 3160 C CA . GLU A 1 410 ? 3.102 -3.059 -6.686 1.00 67.94 410 GLU A CA 1
ATOM 3161 C C . GLU A 1 410 ? 3.687 -3.495 -8.038 1.00 67.94 410 GLU A C 1
ATOM 3163 O O . GLU A 1 410 ? 4.398 -2.747 -8.716 1.00 67.94 410 GLU A O 1
ATOM 3168 N N . ASN A 1 411 ? 3.369 -4.706 -8.488 1.00 81.81 411 ASN A N 1
ATOM 3169 C CA . ASN A 1 411 ? 3.841 -5.203 -9.763 1.00 81.81 411 ASN A CA 1
ATOM 3170 C C . ASN A 1 411 ? 2.934 -4.742 -10.893 1.00 81.81 411 ASN A C 1
ATOM 3172 O O . ASN A 1 411 ? 1.918 -5.362 -11.221 1.00 81.81 411 ASN A O 1
ATOM 3176 N N . ARG A 1 412 ? 3.373 -3.671 -11.557 1.00 85.69 412 ARG A N 1
ATOM 3177 C CA . ARG A 1 412 ? 2.691 -3.075 -12.713 1.00 85.69 412 ARG A CA 1
ATOM 3178 C C . ARG A 1 412 ? 2.268 -4.088 -13.783 1.00 85.69 412 ARG A C 1
ATOM 3180 O O . ARG A 1 412 ? 1.239 -3.894 -14.421 1.00 85.69 412 ARG A O 1
ATOM 3187 N N . ALA A 1 413 ? 3.035 -5.161 -14.002 1.00 83.31 413 ALA A N 1
ATOM 3188 C CA . ALA A 1 413 ? 2.700 -6.156 -15.016 1.00 83.31 413 ALA A CA 1
ATOM 3189 C C . ALA A 1 413 ? 1.501 -7.011 -14.588 1.00 83.31 413 ALA A C 1
ATOM 3191 O O . ALA A 1 413 ? 0.602 -7.245 -15.394 1.00 83.31 413 ALA A O 1
ATOM 3192 N N . ILE A 1 414 ? 1.460 -7.429 -13.320 1.00 83.31 414 ILE A N 1
ATOM 3193 C CA . ILE A 1 414 ? 0.346 -8.209 -12.767 1.00 83.31 414 ILE A CA 1
ATOM 3194 C C . ILE A 1 414 ? -0.920 -7.356 -12.709 1.00 83.31 414 ILE A C 1
ATOM 3196 O O . ILE A 1 414 ? -1.965 -7.805 -13.176 1.00 83.31 414 ILE A O 1
ATOM 3200 N N . LEU A 1 415 ? -0.818 -6.110 -12.236 1.00 86.06 415 LEU A N 1
ATOM 3201 C CA . LEU A 1 415 ? -1.943 -5.169 -12.212 1.00 86.06 415 LEU A CA 1
ATOM 3202 C C . LEU A 1 415 ? -2.515 -4.921 -13.614 1.00 86.06 415 LEU A C 1
ATOM 3204 O O . LEU A 1 415 ? -3.730 -4.939 -13.799 1.00 86.06 415 LEU A O 1
ATOM 3208 N N . ARG A 1 416 ? -1.649 -4.754 -14.623 1.00 88.25 416 ARG A N 1
ATOM 3209 C CA . ARG A 1 416 ? -2.066 -4.581 -16.021 1.00 88.25 416 ARG A CA 1
ATOM 3210 C C . ARG A 1 416 ? -2.802 -5.814 -16.548 1.00 88.25 416 ARG A C 1
ATOM 3212 O O . ARG A 1 416 ? -3.854 -5.677 -17.168 1.00 88.25 416 ARG A O 1
ATOM 3219 N N . ILE A 1 417 ? -2.279 -7.016 -16.292 1.00 87.12 417 ILE A N 1
ATOM 3220 C CA . ILE A 1 417 ? -2.939 -8.270 -16.690 1.00 87.12 417 ILE A CA 1
ATOM 3221 C C . ILE A 1 417 ? -4.306 -8.383 -16.010 1.00 87.12 417 ILE A C 1
ATOM 3223 O O . ILE A 1 417 ? -5.299 -8.652 -16.684 1.00 87.12 417 ILE A O 1
ATOM 3227 N N . LEU A 1 418 ? -4.373 -8.132 -14.702 1.00 87.62 418 LEU A N 1
ATOM 3228 C CA . LEU A 1 418 ? -5.617 -8.145 -13.939 1.00 87.62 418 LEU A CA 1
ATOM 3229 C C . LEU A 1 418 ? -6.644 -7.154 -14.512 1.00 87.62 418 LEU A C 1
ATOM 3231 O O . LEU A 1 418 ? -7.792 -7.535 -14.740 1.00 87.62 418 LEU A O 1
ATOM 3235 N N . GLY A 1 419 ? -6.225 -5.922 -14.817 1.00 89.06 419 GLY A N 1
ATOM 3236 C CA . GLY A 1 419 ? -7.071 -4.902 -15.439 1.00 89.06 419 GLY A CA 1
ATOM 3237 C C . GLY A 1 419 ? -7.674 -5.373 -16.765 1.00 89.06 419 GLY A C 1
ATOM 3238 O O . GLY A 1 419 ? -8.886 -5.281 -16.967 1.00 89.06 419 GLY A O 1
ATOM 3239 N N . TYR A 1 420 ? -6.870 -5.976 -17.645 1.00 89.31 420 TYR A N 1
ATOM 3240 C CA . TYR A 1 420 ? -7.381 -6.520 -18.907 1.00 89.31 420 TYR A CA 1
ATOM 3241 C C . TYR A 1 420 ? -8.343 -7.694 -18.719 1.00 89.31 420 TYR A C 1
ATOM 3243 O O . TYR A 1 420 ? -9.326 -7.789 -19.453 1.00 89.31 420 TYR A O 1
ATOM 3251 N N . ARG A 1 421 ? -8.110 -8.571 -17.736 1.00 87.06 421 ARG A N 1
ATOM 3252 C CA . ARG A 1 421 ? -9.042 -9.670 -17.433 1.00 87.06 421 ARG A CA 1
ATOM 3253 C C . ARG A 1 421 ? -10.380 -9.153 -16.923 1.00 87.06 421 ARG A C 1
ATOM 3255 O O . ARG A 1 421 ? -11.425 -9.641 -17.342 1.00 87.06 421 ARG A O 1
ATOM 3262 N N . LEU A 1 422 ? -10.365 -8.106 -16.103 1.00 88.56 422 LEU A N 1
ATOM 3263 C CA . LEU A 1 422 ? -11.587 -7.434 -15.666 1.00 88.56 422 LEU A CA 1
ATOM 3264 C C . LEU A 1 422 ? -12.325 -6.767 -16.836 1.00 88.56 422 LEU A C 1
ATOM 3266 O O . LEU A 1 422 ? -13.552 -6.851 -16.891 1.00 88.56 422 LEU A O 1
ATOM 3270 N N . LEU A 1 423 ? -11.616 -6.172 -17.803 1.00 90.06 423 LEU A N 1
ATOM 3271 C CA . LEU A 1 423 ? -12.235 -5.660 -19.034 1.00 90.06 423 LEU A CA 1
ATOM 3272 C C . LEU A 1 423 ? -12.876 -6.775 -19.869 1.00 90.06 423 LEU A C 1
ATOM 3274 O O . LEU A 1 423 ? -14.019 -6.625 -20.300 1.00 90.06 423 LEU A O 1
ATOM 3278 N N . GLN A 1 424 ? -12.184 -7.902 -20.053 1.00 85.88 424 GLN A N 1
ATOM 3279 C CA . GLN A 1 424 ? -12.719 -9.073 -20.761 1.00 85.88 424 GLN A CA 1
ATOM 3280 C C . GLN A 1 424 ? -13.968 -9.637 -20.073 1.00 85.88 424 GLN A C 1
ATOM 3282 O O . GLN A 1 424 ? -14.929 -10.004 -20.744 1.00 85.88 424 GLN A O 1
ATOM 3287 N N . ALA A 1 425 ? -13.994 -9.626 -18.738 1.00 85.62 425 ALA A N 1
ATOM 3288 C CA . ALA A 1 425 ? -15.154 -10.004 -17.934 1.00 85.62 425 ALA A CA 1
ATOM 3289 C C . ALA A 1 425 ? -16.270 -8.932 -17.902 1.00 85.62 425 ALA A C 1
ATOM 3291 O O . ALA A 1 425 ? -17.241 -9.063 -17.152 1.00 85.62 425 ALA A O 1
ATOM 3292 N N . GLY A 1 426 ? -16.143 -7.840 -18.669 1.00 89.12 426 GLY A N 1
ATOM 3293 C CA . GLY A 1 426 ? -17.137 -6.767 -18.730 1.00 89.12 426 GLY A CA 1
ATOM 3294 C C . GLY A 1 426 ? -17.245 -5.947 -17.440 1.00 89.12 426 GLY A C 1
ATOM 3295 O O . GLY A 1 426 ? -18.321 -5.433 -17.128 1.00 89.12 426 GLY A O 1
ATOM 3296 N N . LYS A 1 427 ? -16.157 -5.828 -16.664 1.00 89.19 427 LYS A N 1
ATOM 3297 C CA . LYS A 1 427 ? -16.083 -5.094 -15.384 1.00 89.19 427 LYS A CA 1
ATOM 3298 C C . LYS A 1 427 ? -15.150 -3.867 -15.457 1.00 89.19 427 LYS A C 1
ATOM 3300 O O . LYS A 1 427 ? -14.210 -3.768 -14.667 1.00 89.19 427 LYS A O 1
ATOM 3305 N N . PRO A 1 428 ? -15.402 -2.882 -16.340 1.00 90.56 428 PRO A N 1
ATOM 3306 C CA . PRO A 1 428 ? -14.516 -1.724 -16.502 1.00 90.56 428 PRO A CA 1
ATOM 3307 C C . PRO A 1 428 ? -14.371 -0.885 -15.228 1.00 90.56 428 PRO A C 1
ATOM 3309 O O . PRO A 1 428 ? -13.293 -0.381 -14.942 1.00 90.56 428 PRO A O 1
ATOM 3312 N N . GLN A 1 429 ? -15.421 -0.808 -14.406 1.00 88.75 429 GLN A N 1
ATOM 3313 C CA . GLN A 1 429 ? -15.402 -0.074 -13.135 1.00 88.75 429 GLN A CA 1
ATOM 3314 C C . GLN A 1 429 ? -14.371 -0.623 -12.134 1.00 88.75 429 GLN A C 1
ATOM 3316 O O . GLN A 1 429 ? -13.884 0.127 -11.296 1.00 88.75 429 GLN A O 1
ATOM 3321 N N . LEU A 1 430 ? -14.032 -1.915 -12.225 1.00 87.44 430 LEU A N 1
ATOM 3322 C CA . LEU A 1 430 ? -12.991 -2.543 -11.405 1.00 87.44 430 LEU A CA 1
ATOM 3323 C C . LEU A 1 430 ? -11.606 -2.444 -12.058 1.00 87.44 430 LEU A C 1
ATOM 3325 O O . LEU A 1 430 ? -10.600 -2.439 -11.358 1.00 87.44 430 LEU A O 1
ATOM 3329 N N . ALA A 1 431 ? -11.551 -2.369 -13.390 1.00 89.88 431 ALA A N 1
ATOM 3330 C CA . ALA A 1 431 ? -10.305 -2.307 -14.148 1.00 89.88 431 ALA A CA 1
ATOM 3331 C C . ALA A 1 431 ? -9.651 -0.917 -14.116 1.00 89.88 431 ALA A C 1
ATOM 3333 O O . ALA A 1 431 ? -8.433 -0.817 -13.994 1.00 89.88 431 ALA A O 1
ATOM 3334 N N . VAL A 1 432 ? -10.447 0.155 -14.207 1.00 91.44 432 VAL A N 1
ATOM 3335 C CA . VAL A 1 432 ? -9.937 1.536 -14.288 1.00 91.44 432 VAL A CA 1
ATOM 3336 C C . VAL A 1 432 ? -9.013 1.896 -13.115 1.00 91.44 432 VAL A C 1
ATOM 3338 O O . VAL A 1 432 ? -7.893 2.323 -13.394 1.00 91.44 432 VAL A O 1
ATOM 3341 N N . PRO A 1 433 ? -9.378 1.661 -11.835 1.00 87.69 433 PRO A N 1
ATOM 3342 C CA . PRO A 1 433 ? -8.489 1.976 -10.712 1.00 87.69 433 PRO A CA 1
ATOM 3343 C C . PRO A 1 433 ? -7.140 1.245 -10.774 1.00 87.69 433 PRO A C 1
ATOM 3345 O O . PRO A 1 433 ? -6.113 1.795 -10.383 1.00 87.69 433 PRO A O 1
ATOM 3348 N N . LEU A 1 434 ? -7.115 0.023 -11.318 1.00 88.12 434 LEU A N 1
ATOM 3349 C CA . LEU A 1 434 ? -5.875 -0.733 -11.497 1.00 88.12 434 LEU A CA 1
ATOM 3350 C C . LEU A 1 434 ? -4.991 -0.113 -12.582 1.00 88.12 434 LEU A C 1
ATOM 3352 O O . LEU A 1 434 ? -3.778 -0.026 -12.405 1.00 88.12 434 LEU A O 1
ATOM 3356 N N . PHE A 1 435 ? -5.567 0.355 -13.691 1.00 91.25 435 PHE A N 1
ATOM 3357 C CA . PH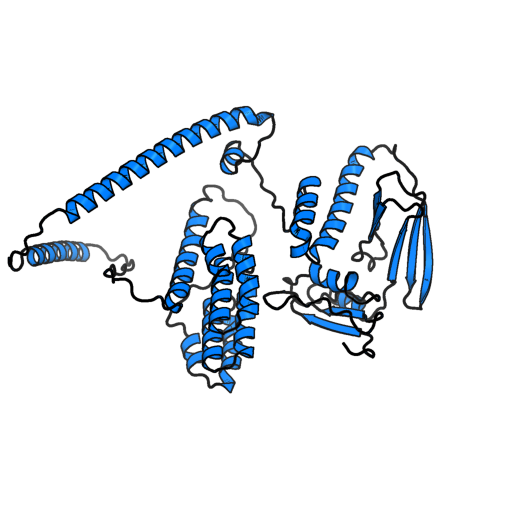E A 1 435 ? -4.799 1.051 -14.728 1.00 91.25 435 PHE A CA 1
ATOM 3358 C C . PHE A 1 435 ? -4.305 2.428 -14.272 1.00 91.25 435 PHE A C 1
ATOM 3360 O O . PHE A 1 435 ? -3.194 2.823 -14.630 1.00 91.25 435 PHE A O 1
ATOM 3367 N N . GLU A 1 436 ? -5.070 3.137 -13.437 1.00 90.62 436 GLU A N 1
ATOM 3368 C CA . GLU A 1 436 ? -4.596 4.351 -12.763 1.00 90.62 436 GLU A CA 1
ATOM 3369 C C . GLU A 1 436 ? -3.377 4.051 -11.883 1.00 90.62 436 GLU A C 1
ATOM 3371 O O . GLU A 1 436 ? -2.371 4.755 -11.969 1.00 90.62 436 GLU A O 1
ATOM 3376 N N . GLN A 1 437 ? -3.416 2.959 -11.115 1.00 86.94 437 GLN A N 1
ATOM 3377 C CA . GLN A 1 437 ? -2.280 2.517 -10.310 1.00 86.94 437 GLN A CA 1
ATOM 3378 C C . GLN A 1 437 ? -1.071 2.122 -11.177 1.00 86.94 437 GLN A C 1
ATOM 3380 O O . GLN A 1 437 ? 0.056 2.499 -10.866 1.00 86.94 437 GLN A O 1
ATOM 3385 N N . VAL A 1 438 ? -1.276 1.420 -12.298 1.00 90.44 438 VAL A N 1
ATOM 3386 C CA . VAL A 1 438 ? -0.199 1.090 -13.255 1.00 90.44 438 VAL A CA 1
ATOM 3387 C C . VAL A 1 438 ? 0.442 2.358 -13.826 1.00 90.44 438 VAL A C 1
ATOM 3389 O O . VAL A 1 438 ? 1.668 2.429 -13.926 1.00 90.44 438 VAL A O 1
ATOM 3392 N N . ARG A 1 439 ? -0.360 3.373 -14.174 1.00 92.31 439 ARG A N 1
ATOM 3393 C CA . ARG A 1 439 ? 0.132 4.692 -14.600 1.00 92.31 439 ARG A CA 1
ATOM 3394 C C . ARG A 1 439 ? 0.958 5.357 -13.506 1.00 92.31 439 ARG A C 1
ATOM 3396 O O . ARG A 1 439 ? 2.019 5.888 -13.814 1.00 92.31 439 ARG A O 1
ATOM 3403 N N . ASP A 1 440 ? 0.513 5.308 -12.258 1.00 87.75 440 ASP A N 1
ATOM 3404 C CA . ASP A 1 440 ? 1.225 5.935 -11.142 1.00 87.75 440 ASP A CA 1
ATOM 3405 C C . ASP A 1 440 ? 2.545 5.219 -10.815 1.00 87.75 440 ASP A C 1
ATOM 3407 O O . ASP A 1 440 ? 3.532 5.876 -10.487 1.00 87.75 440 ASP A O 1
ATOM 3411 N N . LEU A 1 441 ? 2.591 3.890 -10.962 1.00 86.38 441 LEU A N 1
ATOM 3412 C CA . LEU A 1 441 ? 3.806 3.079 -10.798 1.00 86.38 441 LEU A CA 1
ATOM 3413 C C . LEU A 1 441 ? 4.780 3.216 -11.977 1.00 86.38 441 LEU A C 1
ATOM 3415 O O . LEU A 1 441 ? 5.987 3.031 -11.821 1.00 86.38 441 LEU A O 1
ATOM 3419 N N . ALA A 1 442 ? 4.274 3.512 -13.175 1.00 87.94 442 ALA A N 1
ATOM 3420 C CA . ALA A 1 442 ? 5.068 3.636 -14.391 1.00 87.94 442 ALA A CA 1
ATOM 3421 C C . ALA A 1 442 ? 4.689 4.894 -15.195 1.00 87.94 442 ALA A C 1
ATOM 3423 O O . ALA A 1 442 ? 4.260 4.781 -16.349 1.00 87.94 442 ALA A O 1
ATOM 3424 N N . PRO A 1 443 ? 4.902 6.104 -14.635 1.00 86.88 443 PRO A N 1
ATOM 3425 C CA . PRO A 1 443 ? 4.475 7.364 -15.251 1.00 86.88 443 PRO A CA 1
ATOM 3426 C C . PRO A 1 443 ? 5.292 7.728 -16.497 1.00 86.88 443 PRO A C 1
ATOM 3428 O O . PRO A 1 443 ? 4.935 8.640 -17.236 1.00 86.88 443 PRO A O 1
ATOM 3431 N N . PHE A 1 444 ? 6.391 7.015 -16.742 1.00 87.75 444 PHE A N 1
ATOM 3432 C CA . PHE A 1 444 ? 7.251 7.194 -17.909 1.00 87.75 444 PHE A CA 1
ATOM 3433 C C . PHE A 1 444 ? 6.936 6.207 -19.042 1.00 87.75 444 PHE A C 1
ATOM 3435 O O . PHE A 1 444 ? 7.535 6.308 -20.109 1.00 87.75 444 PHE A O 1
ATOM 3442 N N . GLU A 1 445 ? 6.018 5.251 -18.839 1.00 89.25 445 GLU A N 1
ATOM 3443 C CA . GLU A 1 445 ? 5.605 4.294 -19.870 1.00 89.25 445 GLU A CA 1
ATOM 3444 C C . GLU A 1 445 ? 4.395 4.833 -20.648 1.00 89.25 445 GLU A C 1
ATOM 3446 O O . GLU A 1 445 ? 3.295 4.891 -20.095 1.00 89.25 445 GLU A O 1
ATOM 3451 N N . PRO A 1 446 ? 4.523 5.147 -21.955 1.00 90.19 446 PRO A N 1
ATOM 3452 C CA . PRO A 1 446 ? 3.380 5.573 -22.768 1.00 90.19 446 PRO A CA 1
ATOM 3453 C C . PRO A 1 446 ? 2.255 4.533 -22.797 1.00 90.19 446 PRO A C 1
ATOM 3455 O O . PRO A 1 446 ? 1.080 4.877 -22.916 1.00 90.19 446 PRO A O 1
ATOM 3458 N N . GLN A 1 447 ? 2.618 3.253 -22.668 1.00 87.38 447 GLN A N 1
ATOM 3459 C CA . GLN A 1 447 ? 1.669 2.152 -22.612 1.00 87.38 447 GLN A CA 1
ATOM 3460 C C . GLN A 1 447 ? 0.710 2.284 -21.423 1.00 87.38 447 GLN A C 1
ATOM 3462 O O . GLN A 1 447 ? -0.482 2.098 -21.613 1.00 87.38 447 GLN A O 1
ATOM 3467 N N . SER A 1 448 ? 1.174 2.708 -20.245 1.00 90.12 448 SER A N 1
ATOM 3468 C CA . SER A 1 448 ? 0.307 2.855 -19.068 1.00 90.12 448 SER A CA 1
ATOM 3469 C C . SER A 1 448 ? -0.816 3.879 -19.277 1.00 90.12 448 SER A C 1
ATOM 3471 O O . SER A 1 448 ? -1.935 3.674 -18.819 1.00 90.12 448 SER A O 1
ATOM 3473 N N . PHE A 1 449 ? -0.551 4.958 -20.021 1.00 91.19 449 PHE A N 1
ATOM 3474 C CA . PHE A 1 449 ? -1.580 5.940 -20.387 1.00 91.19 449 PHE A CA 1
ATOM 3475 C C . PHE A 1 449 ? -2.527 5.416 -21.464 1.00 91.19 449 PHE A C 1
ATOM 3477 O O . PHE A 1 449 ? -3.719 5.711 -21.428 1.00 91.19 449 PHE A O 1
ATOM 3484 N N . ARG A 1 450 ? -2.004 4.644 -22.424 1.00 91.06 450 ARG A N 1
ATOM 3485 C CA . ARG A 1 450 ? -2.823 3.998 -23.452 1.00 91.06 450 ARG A CA 1
ATOM 3486 C C . ARG A 1 450 ? -3.791 2.997 -22.830 1.00 91.06 450 ARG A C 1
ATOM 3488 O O . ARG A 1 450 ? -4.957 3.017 -23.193 1.00 91.06 450 ARG A O 1
ATOM 3495 N N . ASP A 1 451 ? -3.311 2.153 -21.921 1.00 91.19 451 ASP A N 1
ATOM 3496 C CA . ASP A 1 451 ? -4.107 1.110 -21.271 1.00 91.19 451 ASP A CA 1
ATOM 3497 C C . ASP A 1 451 ? -5.267 1.716 -20.469 1.00 91.19 451 ASP A C 1
ATOM 3499 O O . ASP A 1 451 ? -6.365 1.180 -20.503 1.00 91.19 451 ASP A O 1
ATOM 3503 N N . LEU A 1 452 ? -5.042 2.864 -19.817 1.00 91.06 452 LEU A N 1
ATOM 3504 C CA . LEU A 1 452 ? -6.078 3.618 -19.105 1.00 91.06 452 LEU A CA 1
ATOM 3505 C C . LEU A 1 452 ? -7.083 4.321 -20.040 1.00 91.06 452 LEU A C 1
ATOM 3507 O O . LEU A 1 452 ? -8.215 4.578 -19.642 1.00 91.06 452 LEU A O 1
ATOM 3511 N N . GLY A 1 453 ? -6.660 4.704 -21.248 1.00 89.00 453 GLY A N 1
ATOM 3512 C CA . GLY A 1 453 ? -7.491 5.451 -22.197 1.00 89.00 453 GLY A CA 1
ATOM 3513 C C . GLY A 1 453 ? -8.384 4.593 -23.101 1.00 89.00 453 GLY A C 1
ATOM 3514 O O . GLY A 1 453 ? -9.245 5.155 -23.781 1.00 89.00 453 GLY A O 1
ATOM 3515 N N . LEU A 1 454 ? -8.147 3.279 -23.150 1.00 81.19 454 LEU A N 1
ATOM 3516 C CA . LEU A 1 454 ? -8.950 2.283 -23.872 1.00 81.19 454 LEU A CA 1
ATOM 3517 C C . LEU A 1 454 ? -10.075 1.755 -22.979 1.00 81.19 454 LEU A C 1
ATOM 3519 O O . LEU A 1 454 ? -11.175 1.532 -23.534 1.00 81.19 454 LEU A O 1
#